Protein AF-A0A962MHE4-F1 (afdb_monomer_lite)

pLDDT: mean 89.12, std 9.37, range [44.19, 98.31]

Sequence (415 aa):
MPFDMLLLQPLKPSQIMTFLERMYALKNDGEDAGLQAAERFWQLAGGHAIRAVWDVWRQAGANLDLFWSAETVPEENPAVHALTSWEQDRLWRQVRFNPRNLLRVAMNPYLLFIITALPQIPRNRAQLFQGFLNTLYRREKQAREKRHDANIPVRKDWESTLVALATAMQHAAGSDDGAQTALPRSQCPASLTQALLDFSIGASVLQFKDNAIRFSHQLLQEYLASRVLLDASRDAAQSAHAFWPEDHWWTRSGWEVVAEIAAESCGDDRAAQTRLIAWLAQANPEVACAVWRHLGRFDLPQLVLAGIAEQWLLRMTDAVREPVANARAAIGNALGYFGLDTRKGIGLRADGLPDIDWVKIPSGAFIYQADSHPALPTFYVARYPVTNVQFQAFIDAGGYQNAAWWRDLAERIQE

Radius of gyration: 26.87 Å; chains: 1; bounding box: 73×54×76 Å

Secondary structure (DSSP, 8-state):
--------PPPPHHHHHHHHHHHHHHHTTTTTHHHHHHHHHHHHHT-HHHHHHHHHHHHTT--HHHHHH-SSS-TTSHHHHHH--HHHHHHHHHHHS-TT-HHHHHTSHHHHHHHHHSSS--SSHHHHHHHHHHHHHHHHHHHHHHTT-S----HHHHHHHHHHHHHHHHHH--SSSS----EEGGGS-TT--HHHHHHHHHTTSEEEETTEEEESSHHHHHHHHHHHHHHHTT-TT--GGGTS-TTTTTS--SHHHHHHHHHHHTTT-HHHHHHHHHHHHTT-HHHHHHHHHHTT-PPPPHHHHHHHHHHHHHHHH-TTTS--HHHHHHHHHHHHHHT----TTSSB-TTSSB---EEEE--EEEEETTEEEEEEPPEEEESSPPPHHHHHHHHHTTTTT-GGGGTT-S-----

Structure (mmCIF, N/CA/C/O backbone):
data_AF-A0A962MHE4-F1
#
_entry.id   AF-A0A962MHE4-F1
#
loop_
_atom_site.group_PDB
_atom_site.id
_atom_site.type_symbol
_atom_site.label_atom_id
_atom_site.label_alt_id
_atom_site.label_comp_id
_atom_site.label_asym_id
_atom_site.label_entity_id
_atom_site.label_seq_id
_atom_site.pdbx_PDB_ins_code
_atom_site.Cartn_x
_atom_site.Cartn_y
_atom_site.Cartn_z
_atom_site.occupancy
_atom_site.B_iso_or_equiv
_atom_site.auth_seq_id
_atom_site.auth_comp_id
_atom_site.auth_asym_id
_atom_site.auth_atom_id
_atom_site.pdbx_PDB_model_num
ATOM 1 N N . MET A 1 1 ? 4.751 -32.091 23.161 1.00 44.19 1 MET A N 1
ATOM 2 C CA . MET A 1 1 ? 4.743 -31.200 21.981 1.00 44.19 1 MET A CA 1
ATOM 3 C C . MET A 1 1 ? 4.572 -29.778 22.487 1.00 44.19 1 MET A C 1
ATOM 5 O O . MET A 1 1 ? 3.689 -29.605 23.321 1.00 44.19 1 MET A O 1
ATOM 9 N N . PRO A 1 2 ? 5.415 -28.808 22.094 1.00 51.97 2 PRO A N 1
ATOM 10 C CA . PRO A 1 2 ? 5.293 -27.442 22.586 1.00 51.97 2 PRO A CA 1
ATOM 11 C C . PRO A 1 2 ? 4.116 -26.776 21.863 1.00 51.97 2 PRO A C 1
ATOM 13 O O . PRO A 1 2 ? 4.135 -26.619 20.646 1.00 51.97 2 PRO A O 1
ATOM 16 N N . PHE A 1 3 ? 3.068 -26.438 22.610 1.00 47.50 3 PHE A N 1
ATOM 17 C CA . PHE A 1 3 ? 1.905 -25.675 22.140 1.00 47.50 3 PHE A CA 1
ATOM 18 C C . PHE A 1 3 ? 2.100 -24.173 22.424 1.00 47.50 3 PHE A C 1
ATOM 20 O O . PHE A 1 3 ? 1.160 -23.472 22.783 1.00 47.50 3 PHE A O 1
ATOM 27 N N . ASP A 1 4 ? 3.326 -23.666 22.278 1.00 58.22 4 ASP A N 1
ATOM 28 C CA . ASP A 1 4 ? 3.663 -22.298 22.699 1.00 58.22 4 ASP A CA 1
ATOM 29 C C . ASP A 1 4 ? 3.323 -21.239 21.632 1.00 58.22 4 ASP A C 1
ATOM 31 O O . ASP A 1 4 ? 3.447 -20.041 21.878 1.00 58.22 4 ASP A O 1
ATOM 35 N N . MET A 1 5 ? 2.846 -21.659 20.452 1.00 49.22 5 MET A N 1
ATOM 36 C CA . MET A 1 5 ? 2.357 -20.764 19.401 1.00 49.22 5 MET A CA 1
ATOM 37 C C . MET A 1 5 ? 0.948 -21.141 18.941 1.00 49.22 5 MET A C 1
ATOM 39 O O . MET A 1 5 ? 0.728 -22.149 18.272 1.00 49.22 5 MET A O 1
ATOM 43 N N . LEU A 1 6 ? -0.009 -20.267 19.250 1.00 54.12 6 LEU A N 1
ATOM 44 C CA . LEU A 1 6 ? -1.315 -20.218 18.599 1.00 54.12 6 LEU A CA 1
ATOM 45 C C . LEU A 1 6 ? -1.168 -19.460 17.273 1.00 54.12 6 LEU A C 1
ATOM 47 O O . LEU A 1 6 ? -1.154 -18.230 17.246 1.00 54.12 6 LEU A O 1
ATOM 51 N N . LEU A 1 7 ? -1.063 -20.193 16.163 1.00 57.09 7 LEU A N 1
ATOM 52 C CA . LEU A 1 7 ? -1.209 -19.622 14.823 1.00 57.09 7 LEU A CA 1
ATOM 53 C C . LEU A 1 7 ? -2.693 -19.331 14.579 1.00 57.09 7 LEU A C 1
ATOM 55 O O . LEU A 1 7 ? -3.478 -20.231 14.277 1.00 57.09 7 LEU A O 1
ATOM 59 N N . LEU A 1 8 ? -3.087 -18.067 14.735 1.00 63.94 8 LEU A N 1
ATOM 60 C CA . LEU A 1 8 ? -4.419 -17.608 14.350 1.00 63.94 8 LEU A CA 1
ATOM 61 C C . LEU A 1 8 ? -4.547 -17.701 12.827 1.00 63.94 8 LEU A C 1
ATOM 63 O O . LEU A 1 8 ? -3.964 -16.901 12.096 1.00 63.94 8 LEU A O 1
ATOM 67 N N . GLN A 1 9 ? -5.304 -18.686 12.345 1.00 80.50 9 GLN A N 1
ATOM 68 C CA . GLN A 1 9 ? -5.633 -18.770 10.928 1.00 80.50 9 GLN A CA 1
ATOM 69 C C . GLN A 1 9 ? -6.562 -17.609 10.542 1.00 80.50 9 GLN A C 1
ATOM 71 O O . GLN A 1 9 ? -7.505 -17.316 11.287 1.00 80.50 9 GLN A O 1
ATOM 76 N N . PRO A 1 10 ? -6.329 -16.952 9.391 1.00 87.12 10 PRO A N 1
ATOM 77 C CA . PRO A 1 10 ? -7.262 -15.966 8.865 1.00 87.12 10 PRO A CA 1
ATOM 78 C C . PRO A 1 10 ? -8.655 -16.580 8.690 1.00 87.12 10 PRO A C 1
ATOM 80 O O . PRO A 1 10 ? -8.783 -17.727 8.254 1.00 87.12 10 PRO A O 1
ATOM 83 N N . LEU A 1 11 ? -9.700 -15.813 8.998 1.00 91.31 11 LEU A N 1
ATOM 84 C CA . LEU A 1 11 ? -11.075 -16.229 8.752 1.00 91.31 11 LEU A CA 1
ATOM 85 C C . LEU A 1 11 ? -11.291 -16.432 7.257 1.00 91.31 11 LEU A C 1
ATOM 87 O O . LEU A 1 11 ? -10.994 -15.555 6.443 1.00 91.31 11 LEU A O 1
ATOM 91 N N . LYS A 1 12 ? -11.873 -17.574 6.907 1.00 93.00 12 LYS A N 1
ATOM 92 C CA . LYS A 1 12 ? -12.391 -17.817 5.565 1.00 93.00 12 LYS A CA 1
ATOM 93 C C . LYS A 1 12 ? -13.597 -16.910 5.297 1.00 93.00 12 LYS A C 1
ATOM 95 O O . LYS A 1 12 ? -14.344 -16.605 6.230 1.00 93.00 12 LYS A O 1
ATOM 100 N N . PRO A 1 13 ? -13.862 -16.526 4.041 1.00 92.12 13 PRO A N 1
ATOM 101 C CA . PRO A 1 13 ? -15.043 -15.737 3.690 1.00 92.12 13 PRO A CA 1
ATOM 102 C C . PRO A 1 13 ? -16.365 -16.345 4.180 1.00 92.12 13 PRO A C 1
ATOM 104 O O . PRO A 1 13 ? -17.220 -15.613 4.680 1.00 92.12 13 PRO A O 1
ATOM 107 N N . SER A 1 14 ? -16.510 -17.674 4.147 1.00 92.88 14 SER A N 1
ATOM 108 C CA . SER A 1 14 ? -17.661 -18.378 4.741 1.00 92.88 14 SER A CA 1
ATOM 109 C C . SER A 1 14 ? -17.816 -18.133 6.251 1.00 92.88 14 SER A C 1
ATOM 111 O O . SER A 1 14 ? -18.925 -17.921 6.753 1.00 92.88 14 SER A O 1
ATOM 113 N N . GLN A 1 15 ? -16.703 -18.096 6.987 1.00 94.69 15 GLN A N 1
ATOM 114 C CA . GLN A 1 15 ? -16.683 -17.809 8.423 1.00 94.69 15 GLN A CA 1
ATOM 115 C C . GLN A 1 15 ? -17.006 -16.340 8.713 1.00 94.69 15 GLN A C 1
ATOM 117 O O . GLN A 1 15 ? -17.716 -16.061 9.678 1.00 94.69 15 GLN A O 1
ATOM 122 N N . ILE A 1 16 ? -16.543 -15.411 7.867 1.00 94.06 16 ILE A N 1
ATOM 123 C CA . ILE A 1 16 ? -16.893 -13.984 7.960 1.00 94.06 16 ILE A CA 1
ATOM 124 C C . ILE A 1 16 ? -18.408 -13.805 7.800 1.00 94.06 16 ILE A C 1
ATOM 126 O O . ILE A 1 16 ? -19.026 -13.133 8.625 1.00 94.06 16 ILE A O 1
ATOM 130 N N . MET A 1 17 ? -19.016 -14.441 6.792 1.00 92.06 17 MET A N 1
ATOM 131 C CA . MET A 1 17 ? -20.469 -14.401 6.584 1.00 92.06 17 MET A CA 1
ATOM 132 C C . MET A 1 17 ? -21.224 -14.929 7.813 1.00 92.06 17 MET A C 1
ATOM 134 O O . MET A 1 17 ? -22.068 -14.230 8.369 1.00 92.06 17 MET A O 1
ATOM 138 N N . THR A 1 18 ? -20.841 -16.113 8.303 1.00 92.88 18 THR A N 1
ATOM 139 C CA . THR A 1 18 ? -21.459 -16.740 9.487 1.00 92.88 18 THR A CA 1
ATOM 140 C C . THR A 1 18 ? -21.343 -15.851 10.732 1.00 92.88 18 THR A C 1
ATOM 142 O O . THR A 1 18 ? -22.270 -15.753 11.539 1.00 92.88 18 THR A O 1
ATOM 145 N N . PHE A 1 19 ? -20.194 -15.195 10.918 1.00 93.25 19 PHE A N 1
ATOM 146 C CA . PHE A 1 19 ? -19.985 -14.262 12.023 1.00 93.25 19 PHE A CA 1
ATOM 147 C C . PHE A 1 19 ? -20.925 -13.055 11.928 1.00 93.25 19 PHE A C 1
ATOM 149 O O . PHE A 1 19 ? -21.546 -12.687 12.927 1.00 93.25 19 PHE A O 1
ATOM 156 N N . LEU A 1 20 ? -21.055 -12.458 10.739 1.00 91.62 20 LEU A N 1
ATOM 157 C CA . LEU A 1 20 ? -21.955 -11.329 10.510 1.00 91.62 20 LEU A CA 1
ATOM 158 C C . LEU A 1 20 ? -23.411 -11.720 10.786 1.00 91.62 20 LEU A C 1
ATOM 160 O O . LEU A 1 20 ? -24.088 -11.002 11.516 1.00 91.62 20 LEU A O 1
ATOM 164 N N . GLU A 1 21 ? -23.870 -12.870 10.292 1.00 90.81 21 GLU A N 1
ATOM 165 C CA . GLU A 1 21 ? -25.231 -13.375 10.535 1.00 90.81 21 GLU A CA 1
ATOM 166 C C . GLU A 1 21 ? -25.541 -13.484 12.030 1.00 90.81 21 GLU A C 1
ATOM 168 O O . GLU A 1 21 ? -26.545 -12.947 12.502 1.00 90.81 21 GLU A O 1
ATOM 173 N N . ARG A 1 22 ? -24.638 -14.101 12.804 1.00 90.25 22 ARG A N 1
ATOM 174 C CA . ARG A 1 22 ? -24.791 -14.225 14.263 1.00 90.25 22 ARG A CA 1
ATOM 175 C C . ARG A 1 22 ? -24.808 -12.866 14.960 1.00 90.25 22 ARG A C 1
ATOM 177 O O . ARG A 1 22 ? -25.615 -12.646 15.858 1.00 90.25 22 ARG A O 1
ATOM 184 N N . MET A 1 23 ? -23.936 -11.949 14.549 1.00 87.69 23 MET A N 1
ATOM 185 C CA . MET A 1 23 ? -23.856 -10.608 15.131 1.00 87.69 23 MET A CA 1
ATOM 186 C C . MET A 1 23 ? -25.114 -9.776 14.875 1.00 87.69 23 MET A C 1
ATOM 188 O O . MET A 1 23 ? -25.578 -9.084 15.779 1.00 87.69 23 MET A O 1
ATOM 192 N N . TYR A 1 24 ? -25.665 -9.824 13.661 1.00 87.06 24 TYR A N 1
ATOM 193 C CA . TYR A 1 24 ? -26.893 -9.101 13.325 1.00 87.06 24 TYR A CA 1
ATOM 194 C C . TYR A 1 24 ? -28.126 -9.725 13.981 1.00 87.06 24 TYR A C 1
ATOM 196 O O . TYR A 1 24 ? -28.992 -8.986 14.447 1.00 87.06 24 TYR A O 1
ATOM 204 N N . ALA A 1 25 ? -28.167 -11.054 14.115 1.00 87.50 25 ALA A N 1
ATOM 205 C CA . ALA A 1 25 ? -29.232 -11.736 14.848 1.00 87.50 25 ALA A CA 1
ATOM 206 C C . ALA A 1 25 ? -29.293 -11.289 16.319 1.00 87.50 25 ALA A C 1
ATOM 208 O O . ALA A 1 25 ? -30.377 -11.053 16.839 1.00 87.50 25 ALA A O 1
ATOM 209 N N . LEU A 1 26 ? -28.134 -11.097 16.963 1.00 86.06 26 LEU A N 1
ATOM 210 C CA . LEU A 1 26 ? -28.047 -10.598 18.342 1.00 86.06 26 LEU A CA 1
ATOM 211 C C . LEU A 1 26 ? -28.418 -9.115 18.495 1.00 86.06 26 LEU A C 1
ATOM 213 O O . LEU A 1 26 ? -28.778 -8.699 19.591 1.00 86.06 26 LEU A O 1
ATOM 217 N N . LYS A 1 27 ? -28.272 -8.298 17.444 1.00 80.25 27 LYS A N 1
ATOM 218 C CA . LYS A 1 27 ? -28.524 -6.847 17.505 1.00 80.25 27 LYS A CA 1
ATOM 219 C C . LYS A 1 27 ? -29.971 -6.454 17.204 1.00 80.25 27 LYS A C 1
ATOM 221 O O . LYS A 1 27 ? -30.405 -5.425 17.709 1.00 80.25 27 LYS A O 1
ATOM 226 N N . ASN A 1 28 ? -30.673 -7.226 16.375 1.00 73.81 28 ASN A N 1
ATOM 227 C CA . ASN A 1 28 ? -31.958 -6.828 15.786 1.00 73.81 28 ASN A CA 1
ATOM 228 C C . ASN A 1 28 ? -33.132 -7.746 16.178 1.00 73.81 28 ASN A C 1
ATOM 230 O O . ASN A 1 28 ? -34.119 -7.789 15.452 1.00 73.81 28 ASN A O 1
ATOM 234 N N . ASP A 1 29 ? -33.012 -8.546 17.243 1.00 64.69 29 ASP A N 1
ATOM 235 C CA . ASP A 1 29 ? -34.030 -9.534 17.653 1.00 64.69 29 ASP A CA 1
ATOM 236 C C . ASP A 1 29 ? -34.493 -10.486 16.517 1.00 64.69 29 ASP A C 1
ATOM 238 O O . ASP A 1 29 ? -35.579 -11.057 16.554 1.00 64.69 29 ASP A O 1
ATOM 242 N N . GLY A 1 30 ? -33.638 -10.705 15.509 1.00 63.09 30 GLY A N 1
ATOM 243 C CA . GLY A 1 30 ? -33.818 -11.696 14.441 1.00 63.09 30 GLY A CA 1
ATOM 244 C C . GLY A 1 30 ? -34.498 -11.223 13.147 1.00 63.09 30 GLY A C 1
ATOM 245 O O . GLY A 1 30 ? -34.285 -11.871 12.119 1.00 63.09 30 GLY A O 1
ATOM 246 N N . GLU A 1 31 ? -35.239 -10.110 13.130 1.00 68.38 31 GLU A N 1
ATOM 247 C CA . GLU A 1 31 ? -35.853 -9.599 11.888 1.00 68.38 31 GLU A CA 1
ATOM 248 C C . GLU A 1 31 ? -34.780 -9.027 10.936 1.00 68.38 31 GLU A C 1
ATOM 250 O O . GLU A 1 31 ? -33.888 -8.276 11.334 1.00 68.38 31 GLU A O 1
ATOM 255 N N . ASP A 1 32 ? -34.811 -9.447 9.665 1.00 78.44 32 ASP A N 1
ATOM 256 C CA . ASP A 1 32 ? -33.886 -9.055 8.583 1.00 78.44 32 ASP A CA 1
ATOM 257 C C . ASP A 1 32 ? -32.378 -9.276 8.828 1.00 78.44 32 ASP A C 1
ATOM 259 O O . ASP A 1 32 ? -31.540 -8.858 8.019 1.00 78.44 32 ASP A O 1
ATOM 263 N N . ALA A 1 33 ? -31.996 -9.987 9.894 1.00 81.75 33 ALA A N 1
ATOM 264 C CA . ALA A 1 33 ? -30.597 -10.190 10.277 1.00 81.75 33 ALA A CA 1
ATOM 265 C C . ALA A 1 33 ? -29.748 -10.835 9.165 1.00 81.75 33 ALA A C 1
ATOM 267 O O . ALA A 1 33 ? -28.630 -10.390 8.900 1.00 81.75 33 ALA A O 1
ATOM 268 N N . GLY A 1 34 ? -30.290 -11.845 8.476 1.00 83.94 34 GLY A N 1
ATOM 269 C CA . GLY A 1 34 ? -29.604 -12.521 7.369 1.00 83.94 34 GLY A CA 1
ATOM 270 C C . GLY A 1 34 ? -29.403 -11.619 6.147 1.00 83.94 34 GLY A C 1
ATOM 271 O O . GLY A 1 34 ? -28.323 -11.605 5.557 1.00 83.94 34 GLY A O 1
ATOM 272 N N . LEU A 1 35 ? -30.406 -10.803 5.800 1.00 86.19 35 LEU A N 1
ATOM 273 C CA . LEU A 1 35 ? -30.314 -9.839 4.698 1.00 86.19 35 LEU A CA 1
ATOM 274 C C . LEU A 1 35 ? -29.266 -8.764 4.993 1.00 86.19 35 LEU A C 1
ATOM 276 O O . LEU A 1 35 ? -28.423 -8.484 4.142 1.00 86.19 35 LEU A O 1
ATOM 280 N N . GLN A 1 36 ? -29.269 -8.207 6.207 1.00 86.44 36 GLN A N 1
ATOM 281 C CA . GLN A 1 36 ? -28.292 -7.197 6.619 1.00 86.44 36 GLN A CA 1
ATOM 282 C C . GLN A 1 36 ? -26.871 -7.759 6.708 1.00 86.44 36 GLN A C 1
ATOM 284 O O . GLN A 1 36 ? -25.923 -7.077 6.317 1.00 86.44 36 GLN A O 1
ATOM 289 N N . ALA A 1 37 ? -26.707 -8.996 7.182 1.00 89.06 37 ALA A N 1
ATOM 290 C CA . ALA A 1 37 ? -25.413 -9.667 7.219 1.00 89.06 37 ALA A CA 1
ATOM 291 C C . ALA A 1 37 ? -24.861 -9.922 5.811 1.00 89.06 37 ALA A C 1
ATOM 293 O O . ALA A 1 37 ? -23.704 -9.587 5.545 1.00 89.06 37 ALA A O 1
ATOM 294 N N . ALA A 1 38 ? -25.694 -10.434 4.899 1.00 90.12 38 ALA A N 1
ATOM 295 C CA . ALA A 1 38 ? -25.318 -10.631 3.503 1.00 90.12 38 ALA A CA 1
ATOM 296 C C . ALA A 1 38 ? -24.952 -9.300 2.836 1.00 90.12 38 ALA A C 1
ATOM 298 O O . ALA A 1 38 ? -23.918 -9.197 2.177 1.00 90.12 38 ALA A O 1
ATOM 299 N N . GLU A 1 39 ? -25.759 -8.263 3.046 1.00 89.75 39 GLU A N 1
ATOM 300 C CA . GLU A 1 39 ? -25.493 -6.927 2.521 1.00 89.75 39 GLU A CA 1
ATOM 301 C C . GLU A 1 39 ? -24.170 -6.366 3.059 1.00 89.75 39 GLU A C 1
ATOM 303 O O . GLU A 1 39 ? -23.320 -5.905 2.294 1.00 89.75 39 GLU A O 1
ATOM 308 N N . ARG A 1 40 ? -23.932 -6.501 4.368 1.00 88.25 40 ARG A N 1
ATOM 309 C CA . ARG A 1 40 ? -22.681 -6.093 5.014 1.00 88.25 40 ARG A CA 1
ATOM 310 C C . ARG A 1 40 ? -21.478 -6.844 4.445 1.00 88.25 40 ARG A C 1
ATOM 312 O O . ARG A 1 40 ? -20.460 -6.213 4.171 1.00 88.25 40 ARG A O 1
ATOM 319 N N . PHE A 1 41 ? -21.587 -8.156 4.243 1.00 92.75 41 PHE A N 1
ATOM 320 C CA . PHE A 1 41 ? -20.527 -8.965 3.644 1.00 92.75 41 PHE A CA 1
ATOM 321 C C . PHE A 1 41 ? -20.191 -8.483 2.232 1.00 92.75 41 PHE A C 1
ATOM 323 O O . PHE A 1 41 ? -19.027 -8.229 1.930 1.00 92.75 41 PHE A O 1
ATOM 330 N N . TRP A 1 42 ? -21.198 -8.310 1.373 1.00 92.56 42 TRP A N 1
ATOM 331 C CA . TRP A 1 42 ? -20.962 -7.929 -0.018 1.00 92.56 42 TRP A CA 1
ATOM 332 C C . TRP A 1 42 ? -20.416 -6.518 -0.145 1.00 92.56 42 TRP A C 1
ATOM 334 O O . TRP A 1 42 ? -19.529 -6.288 -0.960 1.00 92.56 42 TRP A O 1
ATOM 344 N N . GLN A 1 43 ? -20.839 -5.594 0.713 1.00 88.81 43 GLN A N 1
ATOM 345 C CA . GLN A 1 43 ? -20.237 -4.266 0.771 1.00 88.81 43 GLN A CA 1
ATOM 346 C C . GLN A 1 43 ? -18.746 -4.309 1.163 1.00 88.81 43 GLN A C 1
ATOM 348 O O . GLN A 1 43 ? -17.964 -3.530 0.622 1.00 88.81 43 GLN A O 1
ATOM 353 N N . LEU A 1 44 ? -18.322 -5.237 2.034 1.00 89.31 44 LEU A N 1
ATOM 354 C CA . LEU A 1 44 ? -16.896 -5.462 2.323 1.00 89.31 44 LEU A CA 1
ATOM 355 C C . LEU A 1 44 ? -16.161 -6.121 1.155 1.00 89.31 44 LEU A C 1
ATOM 357 O O . LEU A 1 44 ? -14.999 -5.808 0.919 1.00 89.31 44 LEU A O 1
ATOM 361 N N . ALA A 1 45 ? -16.841 -7.022 0.447 1.00 89.62 45 ALA A N 1
ATOM 362 C CA . ALA A 1 45 ? -16.272 -7.869 -0.590 1.00 89.62 45 ALA A CA 1
ATOM 363 C C . ALA A 1 45 ? -16.120 -7.201 -1.963 1.00 89.62 45 ALA A C 1
ATOM 365 O O . ALA A 1 45 ? -15.451 -7.773 -2.817 1.00 89.62 45 ALA A O 1
ATOM 366 N N . GLY A 1 46 ? -16.703 -6.019 -2.193 1.00 87.06 46 GLY A N 1
ATOM 367 C CA . GLY A 1 46 ? -16.617 -5.296 -3.474 1.00 87.06 46 GLY A CA 1
ATOM 368 C C . GLY A 1 46 ? -17.962 -4.859 -4.073 1.00 87.06 46 GLY A C 1
ATOM 369 O O . GLY A 1 46 ? -17.998 -4.340 -5.185 1.00 87.06 46 GLY A O 1
ATOM 370 N N . GLY A 1 47 ? -19.066 -5.048 -3.350 1.00 90.56 47 GLY A N 1
ATOM 371 C CA . GLY A 1 47 ? -20.403 -4.545 -3.672 1.00 90.56 47 GLY A CA 1
ATOM 372 C C . GLY A 1 47 ? -21.304 -5.522 -4.436 1.00 90.56 47 GLY A C 1
ATOM 373 O O . GLY A 1 47 ? -21.052 -6.723 -4.528 1.00 90.56 47 GLY A O 1
ATOM 374 N N . HIS A 1 48 ? -22.397 -4.998 -4.997 1.00 92.06 48 HIS A N 1
ATOM 375 C CA . HIS A 1 48 ? -23.408 -5.811 -5.685 1.00 92.06 48 HIS A CA 1
ATOM 376 C C . HIS A 1 48 ? -22.915 -6.430 -6.998 1.00 92.06 48 HIS A C 1
ATOM 378 O O . HIS A 1 48 ? -23.356 -7.517 -7.356 1.00 92.06 48 HIS A O 1
ATOM 384 N N . ALA A 1 49 ? -21.990 -5.773 -7.704 1.00 92.69 49 ALA A N 1
ATOM 385 C CA . ALA A 1 49 ? -21.478 -6.286 -8.972 1.00 92.69 49 ALA A CA 1
ATOM 386 C C . ALA A 1 49 ? -20.737 -7.620 -8.774 1.00 92.69 49 ALA A C 1
ATOM 388 O O . ALA A 1 49 ? -21.008 -8.583 -9.484 1.00 92.69 49 ALA A O 1
ATOM 389 N N . ILE A 1 50 ? -19.878 -7.719 -7.751 1.00 94.56 50 ILE A N 1
ATOM 390 C CA . ILE A 1 50 ? -19.189 -8.979 -7.440 1.00 94.56 50 ILE A CA 1
ATOM 391 C C . ILE A 1 50 ? -20.142 -10.032 -6.856 1.00 94.56 50 ILE A C 1
ATOM 393 O O . ILE A 1 50 ? -19.972 -11.218 -7.128 1.00 94.56 50 ILE A O 1
ATOM 397 N N . ARG A 1 51 ? -21.188 -9.616 -6.125 1.00 95.44 51 ARG A N 1
ATOM 398 C CA . ARG A 1 51 ? -22.260 -10.518 -5.671 1.00 95.44 51 ARG A CA 1
ATOM 399 C C . ARG A 1 51 ? -22.953 -11.205 -6.849 1.00 95.44 51 ARG A C 1
ATOM 401 O O . ARG A 1 51 ? -23.197 -12.403 -6.774 1.00 95.44 51 ARG A O 1
ATOM 408 N N . ALA A 1 52 ? -23.217 -10.476 -7.934 1.00 94.69 52 ALA A N 1
ATOM 409 C CA . ALA A 1 52 ? -23.812 -11.049 -9.138 1.00 94.69 52 ALA A CA 1
ATOM 410 C C . ALA A 1 52 ? -22.892 -12.092 -9.799 1.00 94.69 52 ALA A C 1
ATOM 412 O O . ALA A 1 52 ? -23.371 -13.139 -10.224 1.00 94.69 52 ALA A O 1
ATOM 413 N N . VAL A 1 53 ? -21.572 -11.856 -9.825 1.00 95.12 53 VAL A N 1
ATOM 414 C CA . VAL A 1 53 ? -20.600 -12.860 -10.306 1.00 95.12 53 VAL A CA 1
ATOM 415 C C . VAL A 1 53 ? -20.598 -14.098 -9.405 1.00 95.12 53 VAL A C 1
ATOM 417 O O . VAL A 1 53 ? -20.600 -15.227 -9.892 1.00 95.12 53 VAL A O 1
ATOM 420 N N . TRP A 1 54 ? -20.660 -13.903 -8.086 1.00 95.38 54 TRP A N 1
ATOM 421 C CA . TRP A 1 54 ? -20.803 -15.010 -7.143 1.00 95.38 54 TRP A CA 1
ATOM 422 C C . TRP A 1 54 ? -22.095 -15.804 -7.359 1.00 95.38 54 TRP A C 1
ATOM 424 O O . TRP A 1 54 ? -22.063 -17.029 -7.290 1.00 95.38 54 TRP A O 1
ATOM 434 N N . ASP A 1 55 ? -23.221 -15.149 -7.647 1.00 94.88 55 ASP A N 1
ATOM 435 C CA . ASP A 1 55 ? -24.485 -15.845 -7.899 1.00 94.88 55 ASP A CA 1
ATOM 436 C C . ASP A 1 55 ? -24.382 -16.799 -9.107 1.00 94.88 55 ASP A C 1
ATOM 438 O O . ASP A 1 55 ? -24.933 -17.900 -9.039 1.00 94.88 55 ASP A O 1
ATOM 442 N N . VAL A 1 56 ? -23.612 -16.440 -10.146 1.00 94.00 56 VAL A N 1
ATOM 443 C CA . VAL A 1 56 ? -23.289 -17.326 -11.285 1.00 94.00 56 VAL A CA 1
ATOM 444 C C . VAL A 1 56 ? -22.483 -18.542 -10.823 1.00 94.00 56 VAL A C 1
ATOM 446 O O . VAL A 1 56 ? -22.876 -19.681 -11.075 1.00 94.00 56 VAL A O 1
ATOM 449 N N . TRP A 1 57 ? -21.391 -18.324 -10.083 1.00 94.50 57 TRP A N 1
ATOM 450 C CA . TRP A 1 57 ? -20.542 -19.411 -9.577 1.00 94.50 57 TRP A CA 1
ATOM 451 C C . TRP A 1 57 ? -21.308 -20.340 -8.628 1.00 94.50 57 TRP A C 1
ATOM 453 O O . TRP A 1 57 ? -21.183 -21.561 -8.715 1.00 94.50 57 TRP A O 1
ATOM 463 N N . ARG A 1 58 ? -22.153 -19.780 -7.756 1.00 94.50 58 ARG A N 1
ATOM 464 C CA . ARG A 1 58 ? -23.008 -20.541 -6.838 1.00 94.50 58 ARG A CA 1
ATOM 465 C C . ARG A 1 58 ? -24.013 -21.406 -7.596 1.00 94.50 58 ARG A C 1
ATOM 467 O O . ARG A 1 58 ? -24.207 -22.560 -7.226 1.00 94.50 58 ARG A O 1
ATOM 474 N N . GLN A 1 59 ? -24.655 -20.872 -8.640 1.00 93.56 59 GLN A N 1
ATOM 475 C CA . GLN A 1 59 ? -25.576 -21.643 -9.490 1.00 93.56 59 GLN A CA 1
ATOM 476 C C . GLN A 1 59 ? -24.857 -22.772 -10.241 1.00 93.56 59 GLN A C 1
ATOM 478 O O . GLN A 1 59 ? -25.437 -23.835 -10.440 1.00 93.56 59 GLN A O 1
ATOM 483 N N . ALA A 1 60 ? -23.581 -22.573 -10.574 1.00 91.62 60 ALA A N 1
ATOM 484 C CA . ALA A 1 60 ? -22.697 -23.590 -11.138 1.00 91.62 60 ALA A CA 1
ATOM 485 C C . ALA A 1 60 ? -22.135 -24.590 -10.098 1.00 91.62 60 ALA A C 1
ATOM 487 O O . ALA A 1 60 ? -21.303 -25.431 -10.432 1.00 91.62 60 ALA A O 1
ATOM 488 N N . GLY A 1 61 ? -22.568 -24.514 -8.833 1.00 90.44 61 GLY A N 1
ATOM 489 C CA . GLY A 1 61 ? -22.178 -25.444 -7.769 1.00 90.44 61 GLY A CA 1
ATOM 490 C C . GLY A 1 61 ? -20.873 -25.098 -7.043 1.00 90.44 61 GLY A C 1
ATOM 491 O O . GLY A 1 61 ? -20.403 -25.895 -6.230 1.00 90.44 61 GLY A O 1
ATOM 492 N N . ALA A 1 62 ? -20.279 -23.927 -7.293 1.00 91.94 62 ALA A N 1
ATOM 493 C CA . ALA A 1 62 ? -19.129 -23.466 -6.520 1.00 91.94 62 ALA A CA 1
ATOM 494 C C . ALA A 1 62 ? -19.530 -23.096 -5.084 1.00 91.94 62 ALA A C 1
ATOM 496 O O . ALA A 1 62 ? -20.636 -22.622 -4.816 1.00 91.94 62 ALA A O 1
ATOM 497 N N . ASN A 1 63 ? -18.587 -23.251 -4.154 1.00 91.94 63 ASN A N 1
ATOM 498 C CA . ASN A 1 63 ? -18.723 -22.737 -2.794 1.00 91.94 63 ASN A CA 1
ATOM 499 C C . ASN A 1 63 ? -18.004 -21.385 -2.635 1.00 91.94 63 ASN A C 1
ATOM 501 O O . ASN A 1 63 ? -17.150 -21.013 -3.442 1.00 91.94 63 ASN A O 1
ATOM 505 N N . LEU A 1 64 ? -18.368 -20.646 -1.583 1.00 91.38 64 LEU A N 1
ATOM 506 C CA . LEU A 1 64 ? -17.883 -19.281 -1.368 1.00 91.38 64 LEU A CA 1
ATOM 507 C C . LEU A 1 64 ? -16.370 -19.243 -1.138 1.00 91.38 64 LEU A C 1
ATOM 509 O O . LEU A 1 64 ? -15.710 -18.303 -1.564 1.00 91.38 64 LEU A O 1
ATOM 513 N N . ASP A 1 65 ? -15.810 -20.263 -0.491 1.00 90.25 65 ASP A N 1
ATOM 514 C CA . ASP A 1 65 ? -14.376 -20.303 -0.220 1.00 90.25 65 ASP A CA 1
ATOM 515 C C . ASP A 1 65 ? -13.580 -20.514 -1.514 1.00 90.25 65 ASP A C 1
ATOM 517 O O . ASP A 1 65 ? -12.597 -19.809 -1.710 1.00 90.25 65 ASP A O 1
ATOM 521 N N . LEU A 1 66 ? -14.051 -21.361 -2.441 1.00 90.31 66 LEU A N 1
ATOM 522 C CA . LEU A 1 66 ? -13.464 -21.527 -3.777 1.00 90.31 66 LEU A CA 1
ATOM 523 C C . LEU A 1 66 ? -13.469 -20.209 -4.561 1.00 90.31 66 LEU A C 1
ATOM 525 O O . LEU A 1 66 ? -12.446 -19.829 -5.125 1.00 90.31 66 LEU A O 1
ATOM 529 N N . PHE A 1 67 ? -14.589 -19.479 -4.539 1.00 92.88 67 PHE A N 1
ATOM 530 C CA . PHE A 1 67 ? -14.718 -18.174 -5.202 1.00 92.88 67 PHE A CA 1
ATOM 531 C C . PHE A 1 67 ? -13.650 -17.169 -4.751 1.00 92.88 67 PHE A C 1
ATOM 533 O O . PHE A 1 67 ? -13.213 -16.319 -5.523 1.00 92.88 67 PHE A O 1
ATOM 540 N N . TRP A 1 68 ? -13.206 -17.267 -3.498 1.00 91.25 68 TRP A N 1
ATOM 541 C CA . TRP A 1 68 ? -12.192 -16.389 -2.925 1.00 91.25 68 TRP A CA 1
ATOM 542 C C . TRP A 1 68 ? -10.825 -17.051 -2.742 1.00 91.25 68 TRP A C 1
ATOM 544 O O . TRP A 1 68 ? -9.894 -16.367 -2.332 1.00 91.25 68 TRP A O 1
ATOM 554 N N . SER A 1 69 ? -10.641 -18.334 -3.037 1.00 89.56 69 SER A N 1
ATOM 555 C CA . SER A 1 69 ? -9.331 -18.992 -2.966 1.00 89.56 69 SER A CA 1
ATOM 556 C C . SER A 1 69 ? -8.726 -19.242 -4.341 1.00 89.56 69 SER A C 1
ATOM 558 O O . SER A 1 69 ? -7.505 -19.280 -4.428 1.00 89.56 69 SER A O 1
ATOM 560 N N . ALA A 1 70 ? -9.548 -19.370 -5.386 1.00 88.25 70 ALA A N 1
ATOM 561 C CA . ALA A 1 70 ? -9.090 -19.667 -6.738 1.00 88.25 70 ALA A CA 1
ATOM 562 C C . ALA A 1 70 ? -8.151 -18.582 -7.302 1.00 88.25 70 ALA A C 1
ATOM 564 O O . ALA A 1 70 ? -8.327 -17.389 -7.032 1.00 88.25 70 ALA A O 1
ATOM 565 N N . GLU A 1 71 ? -7.152 -19.015 -8.077 1.00 87.19 71 GLU A N 1
ATOM 566 C CA . GLU A 1 71 ? -6.210 -18.135 -8.788 1.00 87.19 71 GLU A CA 1
ATOM 567 C C . GLU A 1 71 ? -6.742 -17.731 -10.169 1.00 87.19 71 GLU A C 1
ATOM 569 O O . GLU A 1 71 ? -6.568 -16.594 -10.608 1.00 87.19 71 GLU A O 1
ATOM 574 N N . THR A 1 72 ? -7.461 -18.648 -10.812 1.00 86.44 72 THR A N 1
ATOM 575 C CA . THR A 1 72 ? -8.161 -18.479 -12.087 1.00 86.44 72 THR A CA 1
ATOM 576 C C . THR A 1 72 ? -9.582 -19.031 -11.970 1.00 86.44 72 THR A C 1
ATOM 578 O O . THR A 1 72 ? -9.933 -19.669 -10.973 1.00 86.44 72 THR A O 1
ATOM 581 N N . VAL A 1 73 ? -10.426 -18.779 -12.973 1.00 84.75 73 VAL A N 1
ATOM 582 C CA . VAL A 1 73 ? -11.726 -19.455 -13.075 1.00 84.75 73 VAL A CA 1
ATOM 583 C C . VAL A 1 73 ? -11.465 -20.969 -13.175 1.00 84.75 73 VAL A C 1
ATOM 585 O O . VAL A 1 73 ? -10.769 -21.374 -14.102 1.00 84.75 73 VAL A O 1
ATOM 588 N N . PRO A 1 74 ? -11.962 -21.811 -12.247 1.00 82.25 74 PRO A N 1
ATOM 589 C CA . PRO A 1 74 ? -11.553 -23.213 -12.183 1.00 82.25 74 PRO A CA 1
ATOM 590 C C . PRO A 1 74 ? -11.991 -24.013 -13.416 1.00 82.25 74 PRO A C 1
ATOM 592 O O . PRO A 1 74 ? -13.183 -24.258 -13.599 1.00 82.25 74 PRO A O 1
ATOM 595 N N . GLU A 1 75 ? -11.034 -24.484 -14.214 1.00 77.81 75 GLU A N 1
ATOM 596 C CA . GLU A 1 75 ? -11.293 -25.384 -15.352 1.00 77.81 75 GLU A CA 1
ATOM 597 C C . GLU A 1 75 ? -11.813 -26.754 -14.899 1.00 77.81 75 GLU A C 1
ATOM 599 O O . GLU A 1 75 ? -12.685 -27.346 -15.535 1.00 77.81 75 GLU A O 1
ATOM 604 N N . GLU A 1 76 ? -11.345 -27.221 -13.736 1.00 77.25 76 GLU A N 1
ATOM 605 C CA . GLU A 1 76 ? -11.794 -28.457 -13.081 1.00 77.25 76 GLU A CA 1
ATOM 606 C C . GLU A 1 76 ? -13.280 -28.424 -12.688 1.00 77.25 76 GLU A C 1
ATOM 608 O O . GLU A 1 76 ? -13.864 -29.465 -12.379 1.00 77.25 76 GLU A O 1
ATOM 613 N N . ASN A 1 77 ? -13.907 -27.241 -12.710 1.00 80.38 77 ASN A N 1
ATOM 614 C CA . ASN A 1 77 ? -15.349 -27.081 -12.596 1.00 80.38 77 ASN A CA 1
ATOM 615 C C . ASN A 1 77 ? -15.925 -26.546 -13.924 1.00 80.38 77 ASN A C 1
ATOM 617 O O . ASN A 1 77 ? -16.121 -25.333 -14.075 1.00 80.38 77 ASN A O 1
ATOM 621 N N . PRO A 1 78 ? -16.256 -27.438 -14.882 1.00 76.81 78 PRO A N 1
ATOM 622 C CA . PRO A 1 78 ? -16.640 -27.046 -16.237 1.00 76.81 78 PRO A CA 1
ATOM 623 C C . PRO A 1 78 ? -17.857 -26.120 -16.283 1.00 76.81 78 PRO A C 1
ATOM 625 O O . PRO A 1 78 ? -17.960 -25.280 -17.172 1.00 76.81 78 PRO A O 1
ATOM 628 N N . ALA A 1 79 ? -18.774 -26.245 -15.317 1.00 85.06 79 ALA A N 1
ATOM 629 C CA . ALA A 1 79 ? -19.958 -25.397 -15.231 1.00 85.06 79 ALA A CA 1
ATOM 630 C C . ALA A 1 79 ? -19.598 -23.950 -14.858 1.00 85.06 79 ALA A C 1
ATOM 632 O O . ALA A 1 79 ? -20.150 -23.017 -15.435 1.00 85.06 79 ALA A O 1
ATOM 633 N N . VAL A 1 80 ? -18.655 -23.753 -13.929 1.00 85.31 80 VAL A N 1
ATOM 634 C CA . VAL A 1 80 ? -18.184 -22.414 -13.536 1.00 85.31 80 VAL A CA 1
ATOM 635 C C . VAL A 1 80 ? -17.441 -21.757 -14.695 1.00 85.31 80 VAL A C 1
ATOM 637 O O . VAL A 1 80 ? -17.730 -20.608 -15.030 1.00 85.31 80 VAL A O 1
ATOM 640 N N . HIS A 1 81 ? -16.532 -22.497 -15.335 1.00 83.31 81 HIS A N 1
ATOM 641 C CA . HIS A 1 81 ? -15.771 -22.007 -16.482 1.00 83.31 81 HIS A CA 1
ATOM 642 C C . HIS A 1 81 ? -16.681 -21.628 -17.662 1.00 83.31 81 HIS A C 1
ATOM 644 O O . HIS A 1 81 ? -16.545 -20.544 -18.219 1.00 83.31 81 HIS A O 1
ATOM 650 N N . ALA A 1 82 ? -17.661 -22.470 -18.006 1.00 84.38 82 ALA A N 1
ATOM 651 C CA . ALA A 1 82 ? -18.556 -22.218 -19.138 1.00 84.38 82 ALA A CA 1
ATOM 652 C C . ALA A 1 82 ? -19.541 -21.055 -18.917 1.00 84.38 82 ALA A C 1
ATOM 654 O O . ALA A 1 82 ? -19.940 -20.403 -19.880 1.00 84.38 82 ALA A O 1
A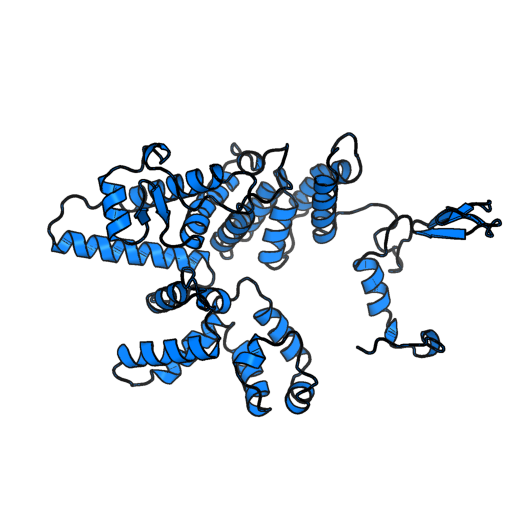TOM 655 N N . LEU A 1 83 ? -19.967 -20.809 -17.673 1.00 88.75 83 LEU A N 1
ATOM 656 C CA . LEU A 1 83 ? -20.975 -19.787 -17.356 1.00 88.75 83 LEU A CA 1
ATOM 657 C C . LEU A 1 83 ? -20.379 -18.415 -17.019 1.00 88.75 83 LEU A C 1
ATOM 659 O O . LEU A 1 83 ? -21.100 -17.417 -17.066 1.00 88.75 83 LEU A O 1
ATOM 663 N N . THR A 1 84 ? -19.090 -18.347 -16.679 1.00 89.56 84 THR A N 1
ATOM 664 C CA . THR A 1 84 ? -18.428 -17.082 -16.337 1.00 89.56 84 THR A CA 1
ATOM 665 C C . THR A 1 84 ? -18.025 -16.345 -17.609 1.00 89.56 84 THR A C 1
ATOM 667 O O . THR A 1 84 ? -17.188 -16.817 -18.373 1.00 89.56 84 THR A O 1
ATOM 670 N N . SER A 1 85 ? -18.597 -15.164 -17.843 1.00 89.69 85 SER A N 1
ATOM 671 C CA . SER A 1 85 ? -18.209 -14.339 -18.993 1.00 89.69 85 SER A CA 1
ATOM 672 C C . SER A 1 85 ? -16.837 -13.684 -18.791 1.00 89.69 85 SER A C 1
ATOM 674 O O . SER A 1 85 ? -16.378 -13.501 -17.663 1.00 89.69 85 SER A O 1
ATOM 676 N N . TRP A 1 86 ? -16.202 -13.240 -19.880 1.00 84.50 86 TRP A N 1
ATOM 677 C CA . TRP A 1 86 ? -14.920 -12.526 -19.806 1.00 84.50 86 TRP A CA 1
ATOM 678 C C . TRP A 1 86 ? -15.002 -11.245 -18.949 1.00 84.50 86 TRP A C 1
ATOM 680 O O . TRP A 1 86 ? -14.074 -10.927 -18.208 1.00 84.50 86 TRP A O 1
ATOM 690 N N . GLU A 1 87 ? -16.125 -10.515 -19.010 1.00 87.62 87 GLU A N 1
ATOM 691 C CA . GLU A 1 87 ? -16.356 -9.311 -18.197 1.00 87.62 87 GLU A CA 1
ATOM 692 C C . GLU A 1 87 ? -16.453 -9.656 -16.710 1.00 87.62 87 GLU A C 1
ATOM 694 O O . GLU A 1 87 ? -15.925 -8.931 -15.864 1.00 87.62 87 GLU A O 1
ATOM 699 N N . GLN A 1 88 ? -17.103 -10.780 -16.397 1.00 91.38 88 GLN A N 1
ATOM 700 C CA . GLN A 1 88 ? -17.249 -11.284 -15.036 1.00 91.38 88 GLN A CA 1
ATOM 701 C C . GLN A 1 88 ? -15.919 -11.789 -14.475 1.00 91.38 88 GLN A C 1
ATOM 703 O O . GLN A 1 88 ? -15.598 -11.440 -13.341 1.00 91.38 88 GLN A O 1
ATOM 708 N N . ASP A 1 89 ? -15.126 -12.533 -15.255 1.00 89.75 89 ASP A N 1
ATOM 709 C CA . ASP A 1 89 ? -13.772 -12.951 -14.860 1.00 89.75 89 ASP A CA 1
ATOM 710 C C . ASP A 1 89 ? -12.885 -11.725 -14.609 1.00 89.75 89 ASP A C 1
ATOM 712 O O . ASP A 1 89 ? -12.280 -11.584 -13.545 1.00 89.75 89 ASP A O 1
ATOM 716 N N . ARG A 1 90 ? -12.891 -10.752 -15.529 1.00 88.62 90 ARG A N 1
ATOM 717 C CA . ARG A 1 90 ? -12.145 -9.499 -15.359 1.00 88.62 90 ARG A CA 1
ATOM 718 C C . ARG A 1 90 ? -12.538 -8.770 -14.072 1.00 88.62 90 ARG A C 1
ATOM 720 O O . ARG A 1 90 ? -11.650 -8.360 -13.322 1.00 88.62 90 ARG A O 1
ATOM 727 N N . LEU A 1 91 ? -13.836 -8.603 -13.810 1.00 91.25 91 LEU A N 1
ATOM 728 C CA . LEU A 1 91 ? -14.333 -7.973 -12.583 1.00 91.25 91 LEU A CA 1
ATOM 729 C C . LEU A 1 91 ? -13.939 -8.780 -11.338 1.00 91.25 91 LEU A C 1
ATOM 731 O O . LEU A 1 91 ? -13.478 -8.204 -10.350 1.00 91.25 91 LEU A O 1
ATOM 735 N N . TRP A 1 92 ? -14.093 -10.104 -11.382 1.00 93.94 92 TRP A N 1
ATOM 736 C CA . TRP A 1 92 ? -13.726 -10.994 -10.287 1.00 93.94 92 TRP A CA 1
ATOM 737 C C . TRP A 1 92 ? -12.245 -10.871 -9.950 1.00 93.94 92 TRP A C 1
ATOM 739 O O . TRP A 1 92 ? -11.928 -10.552 -8.806 1.00 93.94 92 TRP A O 1
ATOM 749 N N . ARG A 1 93 ? -11.344 -10.985 -10.934 1.00 90.25 93 ARG A N 1
ATOM 750 C CA . ARG A 1 93 ? -9.897 -10.793 -10.736 1.00 90.25 93 ARG A CA 1
ATOM 751 C C . ARG A 1 93 ? -9.587 -9.413 -10.169 1.00 90.25 93 ARG A C 1
ATOM 753 O O . ARG A 1 93 ? -8.819 -9.299 -9.213 1.00 90.25 93 ARG A O 1
ATOM 760 N N . GLN A 1 94 ? -10.216 -8.368 -10.712 1.00 87.81 94 GLN A N 1
ATOM 761 C CA . GLN A 1 94 ? -10.036 -7.001 -10.222 1.00 87.81 94 GLN A CA 1
ATOM 762 C C . GLN A 1 94 ? -10.381 -6.870 -8.743 1.00 87.81 94 GLN A C 1
ATOM 764 O O . GLN A 1 94 ? -9.641 -6.205 -8.033 1.00 87.81 94 GLN A O 1
ATOM 769 N N . VAL A 1 95 ? -11.462 -7.494 -8.270 1.00 89.19 95 VAL A N 1
ATOM 770 C CA . VAL A 1 95 ? -11.910 -7.413 -6.871 1.00 89.19 95 VAL A CA 1
ATOM 771 C C . VAL A 1 95 ? -11.133 -8.368 -5.959 1.00 89.19 95 VAL A C 1
ATOM 773 O O . VAL A 1 95 ? -10.743 -7.988 -4.851 1.00 89.19 95 VAL A O 1
ATOM 776 N N . ARG A 1 96 ? -10.889 -9.596 -6.422 1.00 87.94 96 ARG A N 1
ATOM 777 C CA . ARG A 1 96 ? -10.222 -10.691 -5.705 1.00 87.94 96 ARG A CA 1
ATOM 778 C C . ARG A 1 96 ? -8.759 -10.401 -5.406 1.00 87.94 96 ARG A C 1
ATOM 780 O O . ARG A 1 96 ? -8.274 -10.728 -4.318 1.00 87.94 96 ARG A O 1
ATOM 787 N N . PHE A 1 97 ? -8.058 -9.804 -6.364 1.00 86.00 97 PHE A N 1
ATOM 788 C CA . PHE A 1 97 ? -6.646 -9.456 -6.231 1.00 86.00 97 PHE A CA 1
ATOM 789 C C . PHE A 1 97 ? -6.435 -8.001 -5.810 1.00 86.00 97 PHE A C 1
ATOM 791 O O . PHE A 1 97 ? -5.293 -7.585 -5.624 1.00 86.00 97 PHE A O 1
ATOM 798 N N . ASN A 1 98 ? -7.512 -7.236 -5.581 1.00 83.38 98 ASN A N 1
ATOM 799 C CA . ASN A 1 98 ? -7.399 -5.884 -5.053 1.00 83.38 98 ASN A CA 1
ATOM 800 C C . ASN A 1 98 ? -6.841 -5.912 -3.618 1.00 83.38 98 ASN A C 1
ATOM 802 O O . ASN A 1 98 ? -7.512 -6.423 -2.712 1.00 83.38 98 ASN A O 1
ATOM 806 N N . PRO A 1 99 ? -5.664 -5.322 -3.348 1.00 75.00 99 PRO A N 1
ATOM 807 C CA . PRO A 1 99 ? -5.159 -5.201 -1.982 1.00 75.00 99 PRO A CA 1
ATOM 808 C C . PRO A 1 99 ? -6.057 -4.324 -1.090 1.00 75.00 99 PRO A C 1
ATOM 810 O O . PRO A 1 99 ? -6.032 -4.475 0.127 1.00 75.00 99 PRO A O 1
ATOM 813 N N . ARG A 1 100 ? -6.897 -3.456 -1.677 1.00 74.50 100 ARG A N 1
ATOM 814 C CA . ARG A 1 100 ? -7.833 -2.563 -0.964 1.00 74.50 100 ARG A CA 1
ATOM 815 C C . ARG A 1 100 ? -9.117 -3.234 -0.504 1.00 74.50 100 ARG A C 1
ATOM 817 O O . ARG A 1 100 ? -9.916 -2.594 0.175 1.00 74.50 100 ARG A O 1
ATOM 824 N N . ASN A 1 101 ? -9.361 -4.476 -0.914 1.00 85.00 101 ASN A N 1
ATOM 825 C CA . ASN A 1 101 ? -10.606 -5.152 -0.592 1.00 85.00 101 ASN A CA 1
ATOM 826 C C . ASN A 1 101 ? -10.717 -5.340 0.931 1.00 85.00 101 ASN A C 1
ATOM 828 O O . ASN A 1 101 ? -9.899 -6.028 1.546 1.00 85.00 101 ASN A O 1
ATOM 832 N N . LEU A 1 102 ? -11.731 -4.726 1.543 1.00 88.06 102 LEU A N 1
ATOM 833 C CA . LEU A 1 102 ? -11.924 -4.752 2.993 1.00 88.06 102 LEU A CA 1
ATOM 834 C C . LEU A 1 102 ? -12.260 -6.144 3.515 1.00 88.06 102 LEU A C 1
ATOM 836 O O . LEU A 1 102 ? -12.038 -6.407 4.697 1.00 88.06 102 LEU A O 1
ATOM 840 N N . LEU A 1 103 ? -12.699 -7.059 2.647 1.00 89.88 103 LEU A N 1
ATOM 841 C CA . LEU A 1 103 ? -12.825 -8.468 2.995 1.00 89.88 103 LEU A CA 1
ATOM 842 C C . LEU A 1 103 ? -11.491 -9.050 3.479 1.00 89.88 103 LEU A C 1
ATOM 844 O O . LEU A 1 103 ? -11.489 -9.807 4.442 1.00 89.88 103 LEU A O 1
ATOM 848 N N . ARG A 1 104 ? -10.352 -8.637 2.899 1.00 87.62 104 ARG A N 1
ATOM 849 C CA . ARG A 1 104 ? -9.017 -9.074 3.356 1.00 87.62 104 ARG A CA 1
ATOM 850 C C . ARG A 1 104 ? -8.719 -8.598 4.774 1.00 87.62 104 ARG A C 1
ATOM 852 O O . ARG A 1 104 ? -8.154 -9.338 5.569 1.00 87.62 104 ARG A O 1
ATOM 859 N N . VAL A 1 105 ? -9.133 -7.376 5.102 1.00 85.69 105 VAL A N 1
ATOM 860 C CA . VAL A 1 105 ? -9.003 -6.812 6.453 1.00 85.69 105 VAL A CA 1
ATOM 861 C C . VAL A 1 105 ? -9.909 -7.566 7.432 1.00 85.69 105 VAL A C 1
ATOM 863 O O . VAL A 1 105 ? -9.490 -7.900 8.538 1.00 85.69 105 VAL A O 1
ATOM 866 N N . ALA A 1 106 ? -11.121 -7.911 6.997 1.00 90.12 106 ALA A N 1
ATOM 867 C CA . ALA A 1 106 ? -12.087 -8.705 7.751 1.00 90.12 106 ALA A CA 1
ATOM 868 C C . ALA A 1 106 ? -11.672 -10.176 7.965 1.00 90.12 106 ALA A C 1
ATOM 870 O O . ALA A 1 106 ? -12.278 -10.861 8.787 1.00 90.12 106 ALA A O 1
ATOM 871 N N . MET A 1 107 ? -10.627 -10.675 7.295 1.00 89.69 107 MET A N 1
ATOM 872 C CA . MET A 1 107 ? -10.073 -12.000 7.608 1.00 89.69 107 MET A CA 1
ATOM 873 C C . MET A 1 107 ? -9.418 -12.035 8.995 1.00 89.69 107 MET A C 1
ATOM 875 O O . MET A 1 107 ? -9.279 -13.104 9.583 1.00 89.69 107 MET A O 1
ATOM 879 N N . ASN A 1 108 ? -9.032 -10.884 9.553 1.00 86.31 108 ASN A N 1
ATOM 880 C CA . ASN A 1 108 ? -8.607 -10.795 10.943 1.00 86.31 108 ASN A CA 1
ATOM 881 C C . ASN A 1 108 ? -9.851 -10.694 11.857 1.00 86.31 108 ASN A C 1
ATOM 883 O O . ASN A 1 108 ? -10.587 -9.708 11.752 1.00 86.31 108 ASN A O 1
ATOM 887 N N . PRO A 1 109 ? -10.081 -11.648 12.787 1.00 85.81 109 PRO A N 1
ATOM 888 C CA . PRO A 1 109 ? -11.270 -11.653 13.646 1.00 85.81 109 PRO A CA 1
ATOM 889 C C . PRO A 1 109 ? -11.471 -10.366 14.451 1.00 85.81 109 PRO A C 1
ATOM 891 O O . PRO A 1 109 ? -12.601 -9.912 14.630 1.00 85.81 109 PRO A O 1
ATOM 894 N N . TYR A 1 110 ? -10.380 -9.759 14.921 1.00 80.50 110 TYR A N 1
ATOM 895 C CA . TYR A 1 110 ? -10.433 -8.518 15.686 1.00 80.50 110 TYR A CA 1
ATOM 896 C C . TYR A 1 110 ? -10.871 -7.344 14.805 1.00 80.50 110 TYR A C 1
ATOM 898 O O . TYR A 1 110 ? -11.753 -6.577 15.190 1.00 80.50 110 TYR A O 1
ATOM 906 N N . LEU A 1 111 ? -10.322 -7.235 13.592 1.00 83.25 111 LEU A N 1
ATOM 907 C CA . LEU A 1 111 ? -10.709 -6.184 12.649 1.00 83.25 111 LEU A CA 1
ATOM 908 C C . LEU A 1 111 ? -12.136 -6.378 12.126 1.00 83.25 111 LEU A C 1
ATOM 910 O O . LEU A 1 111 ? -12.865 -5.396 12.003 1.00 83.25 111 LEU A O 1
ATOM 914 N N . LEU A 1 112 ? -12.574 -7.619 11.893 1.00 89.00 112 LEU A N 1
ATOM 915 C CA . LEU A 1 112 ? -13.969 -7.919 11.567 1.00 89.00 112 LEU A CA 1
ATOM 916 C C . LEU A 1 112 ? -14.909 -7.470 12.685 1.00 89.00 112 LEU A C 1
ATOM 918 O O . LEU A 1 112 ? -15.880 -6.761 12.422 1.00 89.00 112 LEU A O 1
ATOM 922 N N . PHE A 1 113 ? -14.599 -7.818 13.935 1.00 84.06 113 PHE A N 1
ATOM 923 C CA . PHE A 1 113 ? -15.369 -7.352 15.084 1.00 84.06 113 PHE A CA 1
ATOM 924 C C . PHE A 1 113 ? -15.458 -5.817 15.112 1.00 84.06 113 PHE A C 1
ATOM 926 O O . PHE A 1 113 ? -16.551 -5.266 15.259 1.00 84.06 113 PHE A O 1
ATOM 933 N N . ILE A 1 114 ? -14.347 -5.117 14.871 1.00 79.12 114 ILE A N 1
ATOM 934 C CA . ILE A 1 114 ? -14.315 -3.648 14.806 1.00 79.12 114 ILE A CA 1
ATOM 935 C C . ILE A 1 114 ? -15.203 -3.104 13.687 1.00 79.12 114 ILE A C 1
ATOM 937 O O . ILE A 1 114 ? -15.978 -2.178 13.928 1.00 79.12 114 ILE A O 1
ATOM 941 N N . ILE A 1 115 ? -15.128 -3.679 12.486 1.00 84.25 115 ILE A N 1
ATOM 942 C CA . ILE A 1 115 ? -15.964 -3.288 11.344 1.00 84.25 115 ILE A CA 1
ATOM 943 C C . ILE A 1 115 ? -17.450 -3.354 11.728 1.00 84.25 115 ILE A C 1
ATOM 945 O O . ILE A 1 115 ? -18.203 -2.436 11.410 1.00 84.25 115 ILE A O 1
ATOM 949 N N . THR A 1 116 ? -17.875 -4.379 12.479 1.00 82.31 116 THR A N 1
ATOM 950 C CA . THR A 1 116 ? -19.277 -4.494 12.934 1.00 82.31 116 THR A CA 1
ATOM 951 C C . THR A 1 116 ? -19.692 -3.470 13.992 1.00 82.31 116 THR A C 1
ATOM 953 O O . THR A 1 116 ? -20.890 -3.274 14.219 1.00 82.31 116 THR A O 1
ATOM 956 N N . ALA A 1 117 ? -18.733 -2.832 14.665 1.00 78.56 117 ALA A N 1
ATOM 957 C CA . ALA A 1 117 ? -18.988 -1.773 15.635 1.00 78.56 117 ALA A CA 1
ATOM 958 C C . ALA A 1 117 ? -19.103 -0.386 14.978 1.00 78.56 117 ALA A C 1
ATOM 960 O O . ALA A 1 117 ? -19.548 0.562 15.628 1.00 78.56 117 ALA A O 1
ATOM 961 N N . LEU A 1 118 ? -18.715 -0.247 13.705 1.00 80.81 118 LEU A N 1
ATOM 962 C CA . LEU A 1 118 ? -18.852 1.008 12.977 1.00 80.81 118 LEU A CA 1
ATOM 963 C C . LEU A 1 118 ? -20.289 1.205 12.467 1.00 80.81 118 LEU A C 1
ATOM 965 O O . LEU A 1 118 ? -20.907 0.263 11.969 1.00 80.81 118 LEU A O 1
ATOM 969 N N . PRO A 1 119 ? -20.831 2.435 12.548 1.00 75.62 119 PRO A N 1
ATOM 970 C CA . PRO A 1 119 ? -22.186 2.726 12.078 1.00 75.62 119 PRO A CA 1
ATOM 971 C C . PRO A 1 119 ? -22.305 2.655 10.549 1.00 75.62 119 PRO A C 1
ATOM 973 O O . PRO A 1 119 ? -23.360 2.318 10.020 1.00 75.62 119 PRO A O 1
ATOM 976 N N . GLN A 1 120 ? -21.221 2.963 9.836 1.00 80.56 120 GLN A N 1
ATOM 977 C CA . GLN A 1 120 ? -21.129 2.909 8.381 1.00 80.56 120 GLN A CA 1
ATOM 978 C C . GLN A 1 120 ? -19.912 2.079 7.988 1.00 80.56 120 GLN A C 1
ATOM 980 O O . GLN A 1 120 ? -18.907 2.077 8.705 1.00 80.56 120 GLN A O 1
ATOM 985 N N . ILE A 1 121 ? -19.992 1.401 6.843 1.00 80.12 121 ILE A N 1
ATOM 986 C CA . ILE A 1 121 ? -18.821 0.724 6.295 1.00 80.12 121 ILE A CA 1
ATOM 987 C C . ILE A 1 121 ? -17.818 1.773 5.828 1.00 80.12 121 ILE A C 1
ATOM 989 O O . ILE A 1 121 ? -18.184 2.673 5.068 1.00 80.12 121 ILE A O 1
ATOM 993 N N . PRO A 1 122 ? -16.556 1.646 6.246 1.00 84.31 122 PRO A N 1
ATOM 994 C CA . PRO A 1 122 ? -15.493 2.469 5.705 1.00 84.31 122 PRO A CA 1
ATOM 995 C C . PRO A 1 122 ? -15.252 2.110 4.237 1.00 84.31 122 PRO A C 1
ATOM 997 O O . PRO A 1 122 ? -15.376 0.956 3.856 1.00 84.31 122 PRO A O 1
ATOM 1000 N N . ARG A 1 123 ? -14.873 3.073 3.398 1.00 82.56 123 ARG A N 1
ATOM 1001 C CA . ARG A 1 123 ? -14.523 2.795 1.991 1.00 82.56 123 ARG A CA 1
ATOM 1002 C C . ARG A 1 123 ? -13.117 2.214 1.830 1.00 82.56 123 ARG A C 1
ATOM 1004 O O . ARG A 1 123 ? -12.804 1.648 0.790 1.00 82.56 123 ARG A O 1
ATOM 1011 N N . ASN A 1 124 ? -12.257 2.410 2.828 1.00 85.25 124 ASN A N 1
ATOM 1012 C CA . ASN A 1 124 ? -10.850 2.020 2.817 1.00 85.25 124 ASN A CA 1
ATOM 1013 C C . ASN A 1 124 ? -10.308 1.855 4.252 1.00 85.25 124 ASN A C 1
ATOM 1015 O O . ASN A 1 124 ? -11.032 2.079 5.230 1.00 85.25 124 ASN A O 1
ATOM 1019 N N . ARG A 1 125 ? -9.038 1.457 4.397 1.00 87.12 125 ARG A N 1
ATOM 1020 C CA . ARG A 1 125 ? -8.419 1.198 5.707 1.00 87.12 125 ARG A CA 1
ATOM 1021 C C . ARG A 1 125 ? -8.302 2.479 6.530 1.00 87.12 125 ARG A C 1
ATOM 1023 O O . ARG A 1 125 ? -8.570 2.460 7.727 1.00 87.12 125 ARG A O 1
ATOM 1030 N N . ALA A 1 126 ? -7.973 3.602 5.897 1.00 89.44 126 ALA A N 1
ATOM 1031 C CA . ALA A 1 126 ? -7.882 4.889 6.585 1.00 89.44 126 ALA A CA 1
ATOM 1032 C C . ALA A 1 126 ? -9.193 5.268 7.302 1.00 89.44 126 ALA A C 1
ATOM 1034 O O . ALA A 1 126 ? -9.190 5.566 8.498 1.00 89.44 126 ALA A O 1
ATOM 1035 N N . GLN A 1 127 ? -10.333 5.175 6.610 1.00 89.00 127 GLN A N 1
ATOM 1036 C CA . GLN A 1 127 ? -11.646 5.449 7.205 1.00 89.00 127 GLN A CA 1
ATOM 1037 C C . GLN A 1 127 ? -12.013 4.446 8.307 1.00 89.00 127 GLN A C 1
ATOM 1039 O O . GLN A 1 127 ? -12.615 4.836 9.311 1.00 89.00 127 GLN A O 1
ATOM 1044 N N . LEU A 1 128 ? -11.629 3.171 8.151 1.00 88.38 128 LEU A N 1
ATOM 1045 C CA . LEU A 1 128 ? -11.828 2.137 9.171 1.00 88.38 128 LEU A CA 1
ATOM 1046 C C . LEU A 1 128 ? -11.141 2.538 10.480 1.00 88.38 128 LEU A C 1
ATOM 1048 O O . LEU A 1 128 ? -11.783 2.575 11.531 1.00 88.38 128 LEU A O 1
ATOM 1052 N N . PHE A 1 129 ? -9.854 2.881 10.417 1.00 89.00 129 PHE A N 1
ATOM 1053 C CA . PHE A 1 129 ? -9.071 3.213 11.607 1.00 89.00 129 PHE A CA 1
ATOM 1054 C C . PHE A 1 129 ? -9.436 4.574 12.199 1.00 89.00 129 PHE A C 1
ATOM 1056 O O . PHE A 1 129 ? -9.499 4.707 13.424 1.00 89.00 129 PHE A O 1
ATOM 1063 N N . GLN A 1 130 ? -9.787 5.557 11.366 1.00 91.25 130 GLN A N 1
ATOM 1064 C CA . GLN A 1 130 ? -10.339 6.829 11.832 1.00 91.25 130 GLN A CA 1
ATOM 1065 C C . GLN A 1 130 ? -11.639 6.622 12.625 1.00 91.25 130 GLN A C 1
ATOM 1067 O O . GLN A 1 130 ? -11.795 7.144 13.736 1.00 91.25 130 GLN A O 1
ATOM 1072 N N . GLY A 1 131 ? -12.573 5.845 12.065 1.00 89.88 131 GLY A N 1
ATOM 1073 C CA . GLY A 1 131 ? -13.831 5.493 12.717 1.00 89.88 131 GLY A CA 1
ATOM 1074 C C . GLY A 1 131 ? -13.596 4.715 14.009 1.00 89.88 131 GLY A C 1
ATOM 1075 O O . GLY A 1 131 ? -14.244 4.987 15.023 1.00 89.88 131 GLY A O 1
ATOM 1076 N N . PHE A 1 132 ? -12.623 3.806 14.000 1.00 87.25 132 PHE A N 1
ATOM 1077 C CA . PHE A 1 132 ? -12.285 2.995 15.159 1.00 87.25 132 PHE A CA 1
ATOM 1078 C C . PHE A 1 132 ? -11.740 3.832 16.320 1.00 87.25 132 PHE A C 1
ATOM 1080 O O . PHE A 1 132 ? -12.298 3.772 17.417 1.00 87.25 132 PHE A O 1
ATOM 1087 N N . LEU A 1 133 ? -10.736 4.682 16.083 1.00 91.88 133 LEU A N 1
ATOM 1088 C CA . LEU A 1 133 ? -10.199 5.586 17.109 1.00 91.88 133 LEU A CA 1
ATOM 1089 C C . LEU A 1 133 ? -11.280 6.511 17.676 1.00 91.88 133 LEU A C 1
ATOM 1091 O O . LEU A 1 133 ? -11.345 6.725 18.886 1.00 91.88 133 LEU A O 1
ATOM 1095 N N . ASN A 1 134 ? -12.180 7.008 16.822 1.00 91.94 134 ASN A N 1
ATOM 1096 C CA . ASN A 1 134 ? -13.314 7.821 17.252 1.00 91.94 134 ASN A CA 1
ATOM 1097 C C . ASN A 1 134 ? -14.268 7.052 18.184 1.00 91.94 134 ASN A C 1
ATOM 1099 O O . ASN A 1 134 ? -14.798 7.615 19.143 1.00 91.94 134 ASN A O 1
ATOM 1103 N N . THR A 1 135 ? -14.525 5.776 17.897 1.00 89.38 135 THR A N 1
ATOM 1104 C CA . THR A 1 135 ? -15.369 4.916 18.736 1.00 89.38 135 THR A CA 1
ATOM 1105 C C . THR A 1 135 ? -14.687 4.585 20.062 1.00 89.38 135 THR A C 1
ATOM 1107 O O . THR A 1 135 ? -15.321 4.721 21.108 1.00 89.38 135 THR A O 1
ATOM 1110 N N . LEU A 1 136 ? -13.398 4.233 20.047 1.00 90.75 136 LEU A N 1
ATOM 1111 C CA . LEU A 1 136 ? -12.632 3.934 21.262 1.00 90.75 136 LEU A CA 1
ATOM 1112 C C . LEU A 1 136 ? -12.529 5.143 22.195 1.00 90.75 136 LEU A C 1
ATOM 1114 O O . LEU A 1 136 ? -12.794 5.015 23.391 1.00 90.75 136 LEU A O 1
ATOM 1118 N N . TYR A 1 137 ? -12.233 6.324 21.644 1.00 94.88 137 TYR A N 1
ATOM 1119 C CA . TYR A 1 137 ? -12.186 7.564 22.416 1.00 94.88 137 TYR A CA 1
ATOM 1120 C C . TYR A 1 137 ? -13.532 7.865 23.080 1.00 94.88 137 TYR A C 1
ATOM 1122 O O . TYR A 1 137 ? -13.589 8.120 24.281 1.00 94.88 137 TYR A O 1
ATOM 1130 N N . ARG A 1 138 ? -14.634 7.807 22.314 1.00 93.31 138 ARG A N 1
ATOM 1131 C CA . ARG A 1 138 ? -15.982 8.079 22.839 1.00 93.31 138 ARG A CA 1
ATOM 1132 C C . ARG A 1 138 ? -16.378 7.089 23.932 1.00 93.31 138 ARG A C 1
ATOM 1134 O O . ARG A 1 138 ? -16.910 7.518 24.952 1.00 93.31 138 ARG A O 1
ATOM 1141 N N . ARG A 1 139 ? -16.085 5.799 23.739 1.00 92.12 139 ARG A N 1
ATOM 1142 C CA . ARG A 1 139 ? -16.358 4.741 24.722 1.00 92.12 139 ARG A CA 1
ATOM 1143 C C . ARG A 1 139 ? -15.638 5.007 26.044 1.00 92.12 139 ARG A C 1
ATOM 1145 O O . ARG A 1 139 ? -16.278 4.994 27.091 1.00 92.12 139 ARG A O 1
ATOM 1152 N N . GLU A 1 140 ? -14.329 5.255 26.000 1.00 95.25 140 GLU A N 1
ATOM 1153 C CA . GLU A 1 140 ? -13.538 5.478 27.219 1.00 95.25 140 GLU A CA 1
ATOM 1154 C C . GLU A 1 140 ? -13.903 6.795 27.904 1.00 95.25 140 GLU A C 1
ATOM 1156 O O . GLU A 1 140 ? -14.055 6.831 29.125 1.00 95.25 140 GLU A O 1
ATOM 1161 N N . LYS A 1 141 ? -14.131 7.861 27.126 1.00 95.25 141 LYS A N 1
ATOM 1162 C CA . LYS A 1 141 ? -14.615 9.141 27.651 1.00 95.25 141 LYS A CA 1
ATOM 1163 C C . LYS A 1 141 ? -15.908 8.956 28.452 1.00 95.25 141 LYS A C 1
ATOM 1165 O O . LYS A 1 141 ? -15.948 9.331 29.618 1.00 95.25 141 LYS A O 1
ATOM 1170 N N . GLN A 1 142 ? -16.919 8.305 27.875 1.00 94.38 142 GLN A N 1
ATOM 1171 C CA . GLN A 1 142 ? -18.192 8.048 28.560 1.00 94.38 142 GLN A CA 1
ATOM 1172 C C . GLN A 1 142 ? -18.020 7.177 29.814 1.00 94.38 142 GLN A C 1
ATOM 1174 O O . GLN A 1 142 ? -18.675 7.407 30.830 1.00 94.38 142 GLN A O 1
ATOM 1179 N N . ALA A 1 143 ? -17.141 6.171 29.766 1.00 93.19 143 ALA A N 1
ATOM 1180 C CA . ALA A 1 143 ? -16.857 5.318 30.918 1.00 93.19 143 ALA A CA 1
ATOM 1181 C C . ALA A 1 143 ? -16.170 6.084 32.064 1.00 93.19 143 ALA A C 1
ATOM 1183 O O . ALA A 1 143 ? -16.419 5.797 33.235 1.00 93.19 143 ALA A O 1
ATOM 1184 N N . ARG A 1 144 ? -15.307 7.056 31.752 1.00 94.69 144 ARG A N 1
ATOM 1185 C CA . ARG A 1 144 ? -14.665 7.939 32.740 1.00 94.69 144 ARG A CA 1
ATOM 1186 C C . ARG A 1 144 ? -15.622 8.983 33.304 1.00 94.69 144 ARG A C 1
ATOM 1188 O O . ARG A 1 144 ? -15.652 9.155 34.518 1.00 94.69 144 ARG A O 1
ATOM 1195 N N . GLU A 1 145 ? -16.470 9.580 32.467 1.00 93.88 145 GLU A N 1
ATOM 1196 C CA . GLU A 1 145 ? -17.527 10.505 32.906 1.00 93.88 145 GLU A CA 1
ATOM 1197 C C . GLU A 1 145 ? -18.466 9.835 33.919 1.00 93.88 145 GLU A C 1
ATOM 1199 O O . GLU A 1 145 ? -18.742 10.402 34.974 1.00 93.88 145 GLU A O 1
ATOM 1204 N N . LYS A 1 146 ? -18.878 8.584 33.663 1.00 93.62 146 LYS A N 1
ATOM 1205 C CA . LYS A 1 146 ? -19.697 7.787 34.598 1.00 93.62 146 LYS A CA 1
ATOM 1206 C C . LYS A 1 146 ? -18.997 7.465 35.921 1.00 93.62 146 LYS A C 1
ATOM 1208 O O . LYS A 1 146 ? -19.668 7.246 36.921 1.00 93.62 146 LYS A O 1
ATOM 1213 N N . ARG A 1 147 ? -17.664 7.403 35.923 1.00 93.38 147 ARG A N 1
ATOM 1214 C CA . ARG A 1 147 ? -16.846 7.190 37.127 1.00 93.38 147 ARG A CA 1
ATOM 1215 C C . ARG A 1 147 ? -16.476 8.500 37.833 1.00 93.38 147 ARG A C 1
ATOM 1217 O O . ARG A 1 147 ? -15.786 8.441 38.843 1.00 93.38 147 ARG A O 1
ATOM 1224 N N . HIS A 1 148 ? -16.916 9.651 37.314 1.00 89.62 148 HIS A N 1
ATOM 1225 C CA . HIS A 1 148 ? -16.521 10.982 37.781 1.00 89.62 148 HIS A CA 1
ATOM 1226 C C . HIS A 1 148 ? -14.995 11.198 37.799 1.00 89.62 148 HIS A C 1
ATOM 1228 O O . HIS A 1 148 ? -14.466 11.898 38.659 1.00 89.62 148 HIS A O 1
ATOM 1234 N N . ASP A 1 149 ? -14.280 10.599 36.841 1.00 88.06 149 ASP A N 1
ATOM 1235 C CA . ASP A 1 149 ? -12.840 10.807 36.670 1.00 88.06 149 ASP A CA 1
ATOM 1236 C C . ASP A 1 149 ? -12.579 12.186 36.034 1.00 88.06 149 ASP A C 1
ATOM 1238 O O . ASP A 1 149 ? -13.124 12.506 34.975 1.00 88.06 149 ASP A O 1
ATOM 1242 N N . ALA A 1 150 ? -11.740 13.003 36.674 1.00 79.25 150 ALA A N 1
ATOM 1243 C CA . ALA A 1 150 ? -11.378 14.340 36.203 1.00 79.25 150 ALA A CA 1
ATOM 1244 C C . ALA A 1 150 ? -10.363 14.321 35.041 1.00 79.25 150 ALA A C 1
ATOM 1246 O O . ALA A 1 150 ? -10.224 15.311 34.321 1.00 79.25 150 ALA A O 1
ATOM 1247 N N . ASN A 1 151 ? -9.667 13.199 34.825 1.00 85.50 151 ASN A N 1
ATOM 1248 C CA . ASN A 1 151 ? -8.575 13.084 33.859 1.00 85.50 151 ASN A CA 1
ATOM 1249 C C . ASN A 1 151 ? -9.065 12.526 32.514 1.00 85.50 151 ASN A C 1
ATOM 1251 O O . ASN A 1 151 ? -8.760 11.391 32.124 1.00 85.50 151 ASN A O 1
ATOM 1255 N N . ILE A 1 152 ? -9.831 13.344 31.789 1.00 92.12 152 ILE A N 1
ATOM 1256 C CA . ILE A 1 152 ? -10.257 13.063 30.413 1.00 92.12 152 ILE A CA 1
ATOM 1257 C C . ILE A 1 152 ? -9.466 13.973 29.463 1.00 92.12 152 ILE A C 1
ATOM 1259 O O . ILE A 1 152 ? -9.718 15.178 29.425 1.00 92.12 152 ILE A O 1
ATOM 1263 N N . PRO A 1 153 ? -8.514 13.433 28.682 1.00 93.94 153 PRO A N 1
ATOM 1264 C CA . PRO A 1 153 ? -7.705 14.237 27.781 1.00 93.94 153 PRO A CA 1
ATOM 1265 C C . PRO A 1 153 ? -8.542 14.811 26.636 1.00 93.94 153 PRO A C 1
ATOM 1267 O O . PRO A 1 153 ? -9.460 14.163 26.111 1.00 93.94 153 PRO A O 1
ATOM 1270 N N . VAL A 1 154 ? -8.174 16.012 26.187 1.00 94.38 154 VAL A N 1
ATOM 1271 C CA . VAL A 1 154 ? -8.709 16.594 24.954 1.00 94.38 154 VAL A CA 1
ATOM 1272 C C . VAL A 1 154 ? -8.341 15.680 23.786 1.00 94.38 154 VAL A C 1
ATOM 1274 O O . VAL A 1 154 ? -7.200 15.242 23.648 1.00 94.38 154 VAL A O 1
ATOM 1277 N N . ARG A 1 155 ? -9.316 15.386 22.920 1.00 94.75 155 ARG A N 1
ATOM 1278 C CA . ARG A 1 155 ? -9.146 14.433 21.813 1.00 94.75 155 ARG A CA 1
ATOM 1279 C C . ARG A 1 155 ? -7.945 14.750 20.922 1.00 94.75 155 ARG A C 1
ATOM 1281 O O . ARG A 1 155 ? -7.230 13.837 20.527 1.00 94.75 155 ARG A O 1
ATOM 1288 N N . LYS A 1 156 ? -7.745 16.029 20.596 1.00 94.69 156 LYS A N 1
ATOM 1289 C CA . LYS A 1 156 ? -6.648 16.478 19.732 1.00 94.69 156 LYS A CA 1
ATOM 1290 C C . LYS A 1 156 ? -5.286 16.124 20.335 1.00 94.69 156 LYS A C 1
ATOM 1292 O O . LYS A 1 156 ? -4.440 15.597 19.622 1.00 94.69 156 LYS A O 1
ATOM 1297 N N . ASP A 1 157 ? -5.116 16.352 21.633 1.00 94.50 157 ASP A N 1
ATOM 1298 C CA . ASP A 1 157 ? -3.868 16.070 22.347 1.00 94.50 157 ASP A CA 1
ATOM 1299 C C . ASP A 1 157 ? -3.621 14.562 22.419 1.00 94.50 157 ASP A C 1
ATOM 1301 O O . ASP A 1 157 ? -2.520 14.093 22.142 1.00 94.50 157 ASP A O 1
ATOM 1305 N N . TRP A 1 158 ? -4.677 13.786 22.691 1.00 96.06 158 TRP A N 1
ATOM 1306 C CA . TRP A 1 158 ? -4.612 12.327 22.675 1.00 96.06 158 TRP A CA 1
ATOM 1307 C C . TRP A 1 158 ? -4.185 11.773 21.313 1.00 96.06 158 TRP A C 1
ATOM 1309 O O . TRP A 1 158 ? -3.241 10.989 21.234 1.00 96.06 158 TRP A O 1
ATOM 1319 N N . GLU A 1 159 ? -4.825 12.218 20.231 1.00 95.69 159 GLU A N 1
ATOM 1320 C CA . GLU A 1 159 ? -4.454 11.800 18.879 1.00 95.69 159 GLU A CA 1
ATOM 1321 C C . GLU A 1 159 ? -3.028 12.235 18.514 1.00 95.69 159 GLU A C 1
ATOM 1323 O O . GLU A 1 159 ? -2.280 11.433 17.961 1.00 95.69 159 GLU A O 1
ATOM 1328 N N . SER A 1 160 ? -2.626 13.465 18.849 1.00 95.19 160 SER A N 1
ATOM 1329 C CA . SER A 1 160 ? -1.275 13.968 18.566 1.00 95.19 160 SER A CA 1
ATOM 1330 C C . SER A 1 160 ? -0.196 13.144 19.271 1.00 95.19 160 SER A C 1
ATOM 1332 O O . SER A 1 160 ? 0.845 12.857 18.681 1.00 95.19 160 SER A O 1
ATOM 1334 N N . THR A 1 161 ? -0.437 12.733 20.517 1.00 96.06 161 THR A N 1
ATOM 1335 C CA . THR A 1 161 ? 0.483 11.867 21.264 1.00 96.06 161 THR A CA 1
ATOM 1336 C C . THR A 1 161 ? 0.556 10.466 20.664 1.00 96.06 161 THR A C 1
ATOM 1338 O O . THR A 1 161 ? 1.646 9.904 20.562 1.00 96.06 161 THR A O 1
ATOM 1341 N N . LEU A 1 162 ? -0.574 9.903 20.225 1.00 96.94 162 LEU A N 1
ATOM 1342 C CA . LEU A 1 162 ? -0.590 8.604 19.549 1.00 96.94 162 LEU A CA 1
ATOM 1343 C C . LEU A 1 162 ? 0.155 8.638 18.207 1.00 96.94 162 LEU A C 1
ATOM 1345 O O . LEU A 1 162 ? 0.880 7.694 17.901 1.00 96.94 162 LEU A O 1
ATOM 1349 N N . VAL A 1 163 ? 0.025 9.725 17.440 1.00 96.56 163 VAL A N 1
ATOM 1350 C CA . VAL A 1 163 ? 0.806 9.943 16.211 1.00 96.56 163 VAL A CA 1
ATOM 1351 C C . VAL A 1 163 ? 2.298 10.001 16.531 1.00 96.56 163 VAL A C 1
ATOM 1353 O O . VAL A 1 163 ? 3.067 9.252 15.940 1.00 96.56 163 VAL A O 1
ATOM 1356 N N . ALA A 1 164 ? 2.708 10.805 17.517 1.00 95.19 164 ALA A N 1
ATOM 1357 C CA . ALA A 1 164 ? 4.113 10.899 17.917 1.00 95.19 164 ALA A CA 1
ATOM 1358 C C . ALA A 1 164 ? 4.695 9.543 18.356 1.00 95.19 164 ALA A C 1
ATOM 1360 O O . ALA A 1 164 ? 5.830 9.216 18.014 1.00 95.19 164 ALA A O 1
ATOM 1361 N N . LEU A 1 165 ? 3.919 8.738 19.092 1.00 95.56 165 LEU A N 1
ATOM 1362 C CA . LEU A 1 165 ? 4.330 7.397 19.508 1.00 95.56 165 LEU A CA 1
ATOM 1363 C C . LEU A 1 165 ? 4.472 6.447 18.313 1.00 95.56 165 LEU A C 1
ATOM 1365 O O . LEU A 1 165 ? 5.471 5.739 18.224 1.00 95.56 165 LEU A O 1
ATOM 1369 N N . ALA A 1 166 ? 3.499 6.444 17.398 1.00 94.62 166 ALA A N 1
ATOM 1370 C CA . ALA A 1 166 ? 3.541 5.615 16.197 1.00 94.62 166 ALA A CA 1
ATOM 1371 C C . ALA A 1 166 ? 4.747 5.956 15.311 1.00 94.62 166 ALA A C 1
ATOM 1373 O O . ALA A 1 166 ? 5.437 5.056 14.842 1.00 94.62 166 ALA A O 1
ATOM 1374 N N . THR A 1 167 ? 5.051 7.244 15.151 1.00 91.81 167 THR A N 1
ATOM 1375 C CA . THR A 1 167 ? 6.225 7.716 14.410 1.00 91.81 167 THR A CA 1
ATOM 1376 C C . THR A 1 167 ? 7.531 7.312 15.087 1.00 91.81 167 THR A C 1
ATOM 1378 O O . THR A 1 167 ? 8.435 6.822 14.417 1.00 91.81 167 THR A O 1
ATOM 1381 N N . ALA A 1 168 ? 7.631 7.445 16.414 1.00 91.56 168 ALA A N 1
ATOM 1382 C CA . ALA A 1 168 ? 8.812 6.996 17.154 1.00 91.56 168 ALA A CA 1
ATOM 1383 C C . ALA A 1 168 ? 9.046 5.485 16.985 1.00 91.56 168 ALA A C 1
ATOM 1385 O O . ALA A 1 168 ? 10.172 5.060 16.746 1.00 91.56 168 ALA A O 1
ATOM 1386 N N . MET A 1 169 ? 7.981 4.681 17.043 1.00 91.50 169 MET A N 1
ATOM 1387 C CA . MET A 1 169 ? 8.043 3.243 16.768 1.00 91.50 169 MET A CA 1
ATOM 1388 C C . MET A 1 169 ? 8.453 2.935 15.322 1.00 91.50 169 MET A C 1
ATOM 1390 O O . MET A 1 169 ? 9.198 1.988 15.088 1.00 91.50 169 MET A O 1
ATOM 1394 N N . GLN A 1 170 ? 8.003 3.739 14.355 1.00 88.25 170 GLN A N 1
ATOM 1395 C CA . GLN A 1 170 ? 8.361 3.555 12.951 1.00 88.25 170 GLN A CA 1
ATOM 1396 C C . GLN A 1 170 ? 9.837 3.869 12.676 1.00 88.25 170 GLN A C 1
ATOM 1398 O O . GLN A 1 170 ? 10.470 3.157 11.909 1.00 88.25 170 GLN A O 1
ATOM 1403 N N . HIS A 1 171 ? 10.404 4.890 13.323 1.00 84.75 171 HIS A N 1
ATOM 1404 C CA . HIS A 1 171 ? 11.830 5.214 13.190 1.00 84.75 171 HIS A CA 1
ATOM 1405 C C . HIS A 1 171 ? 12.751 4.279 13.974 1.00 84.75 171 HIS A C 1
ATOM 1407 O O . HIS A 1 171 ? 13.907 4.114 13.604 1.00 84.75 171 HIS A O 1
ATOM 1413 N N . ALA A 1 172 ? 12.265 3.701 15.072 1.00 81.25 172 ALA A N 1
ATOM 1414 C CA . ALA A 1 172 ? 13.048 2.774 15.880 1.00 81.25 172 ALA A CA 1
ATOM 1415 C C . ALA A 1 172 ? 13.130 1.364 15.256 1.00 81.25 172 ALA A C 1
ATOM 1417 O O . ALA A 1 172 ? 13.972 0.559 15.655 1.00 81.25 172 ALA A O 1
ATOM 1418 N N . ALA A 1 173 ? 12.300 1.086 14.243 1.00 67.81 173 ALA A N 1
ATOM 1419 C CA . ALA A 1 173 ? 12.427 -0.080 13.381 1.00 67.81 173 ALA A CA 1
ATOM 1420 C C . ALA A 1 173 ? 13.833 -0.122 12.756 1.00 67.81 173 ALA A C 1
ATOM 1422 O O . ALA A 1 173 ? 14.188 0.731 11.946 1.00 67.81 173 ALA A O 1
ATOM 1423 N N . GLY A 1 174 ? 14.655 -1.085 13.180 1.00 57.38 174 GLY A N 1
ATOM 1424 C CA . GLY A 1 174 ? 15.951 -1.345 12.554 1.00 57.38 174 GLY A CA 1
ATOM 1425 C C . GLY A 1 174 ? 15.791 -1.915 11.142 1.00 57.38 174 GLY A C 1
ATOM 1426 O O . GLY A 1 174 ? 14.681 -2.106 10.661 1.00 57.38 174 GLY A O 1
ATOM 1427 N N . SER A 1 175 ? 16.904 -2.264 10.499 1.00 50.97 175 SER A N 1
ATOM 1428 C CA . SER A 1 175 ? 16.947 -2.877 9.159 1.00 50.97 175 SER A CA 1
ATOM 1429 C C . SER A 1 175 ? 16.314 -4.281 9.052 1.00 50.97 175 SER A C 1
ATOM 1431 O O . SER A 1 175 ? 16.489 -4.940 8.029 1.00 50.97 175 SER A O 1
ATOM 1433 N N . ASP A 1 176 ? 15.640 -4.763 10.101 1.00 47.44 176 ASP A N 1
ATOM 1434 C CA . ASP A 1 176 ? 14.856 -5.999 10.074 1.00 47.44 176 ASP A CA 1
ATOM 1435 C C . ASP A 1 176 ? 13.454 -5.702 9.525 1.00 47.44 176 ASP A C 1
ATOM 1437 O O . ASP A 1 176 ? 12.884 -4.654 9.802 1.00 47.44 176 ASP A O 1
ATOM 1441 N N . ASP A 1 177 ? 12.923 -6.637 8.735 1.00 52.06 177 ASP A N 1
ATOM 1442 C CA . ASP A 1 177 ? 11.794 -6.546 7.790 1.00 52.06 177 ASP A CA 1
ATOM 1443 C C . ASP A 1 177 ? 10.423 -6.135 8.404 1.00 52.06 177 ASP A C 1
ATOM 1445 O O . ASP A 1 177 ? 9.436 -6.870 8.320 1.00 52.06 177 ASP A O 1
ATOM 1449 N N . GLY A 1 178 ? 10.329 -4.961 9.045 1.00 57.62 178 GLY A N 1
ATOM 1450 C CA . GLY A 1 178 ? 9.084 -4.402 9.578 1.00 57.62 178 GLY A CA 1
ATOM 1451 C C . GLY A 1 178 ? 9.237 -3.328 10.664 1.00 57.62 178 GLY A C 1
ATOM 1452 O O . GLY A 1 178 ? 10.282 -3.156 11.279 1.00 57.62 178 GLY A O 1
ATOM 1453 N N . ALA A 1 179 ? 8.141 -2.609 10.933 1.00 60.84 179 ALA A N 1
ATOM 1454 C CA . ALA A 1 179 ? 8.076 -1.596 11.986 1.00 60.84 179 ALA A CA 1
ATOM 1455 C C . ALA A 1 179 ? 8.313 -2.198 13.387 1.00 60.84 179 ALA A C 1
ATOM 1457 O O . ALA A 1 179 ? 7.799 -3.276 13.701 1.00 60.84 179 ALA A O 1
ATOM 1458 N N . GLN A 1 180 ? 8.995 -1.474 14.283 1.00 78.25 180 GLN A N 1
ATOM 1459 C CA . GLN A 1 180 ? 9.085 -1.888 15.682 1.00 78.25 180 GLN A CA 1
ATOM 1460 C C . GLN A 1 180 ? 7.689 -1.809 16.316 1.00 78.25 180 GLN A C 1
ATOM 1462 O O . GLN A 1 180 ? 7.051 -0.759 16.333 1.00 78.25 180 GLN A O 1
ATOM 1467 N N . THR A 1 181 ? 7.199 -2.927 16.850 1.00 83.00 181 THR A N 1
ATOM 1468 C CA . THR A 1 181 ? 5.833 -3.032 17.408 1.00 83.00 181 THR A CA 1
ATOM 1469 C C . THR A 1 181 ? 5.767 -2.746 18.910 1.00 83.00 181 THR A C 1
ATOM 1471 O O . THR A 1 181 ? 4.692 -2.780 19.516 1.00 83.00 181 THR A O 1
ATOM 1474 N N . ALA A 1 182 ? 6.918 -2.487 19.537 1.00 88.12 182 ALA A N 1
ATOM 1475 C CA . ALA A 1 182 ? 7.038 -2.274 20.970 1.00 88.12 182 ALA A CA 1
ATOM 1476 C C . ALA A 1 182 ? 8.155 -1.296 21.311 1.00 88.12 182 ALA A C 1
ATOM 1478 O O . ALA A 1 182 ? 9.298 -1.529 20.933 1.00 88.12 182 ALA A O 1
ATOM 1479 N N . LEU A 1 183 ? 7.851 -0.263 22.093 1.00 91.81 183 LEU A N 1
ATOM 1480 C CA . LEU A 1 183 ? 8.828 0.742 22.506 1.00 91.81 183 LEU A CA 1
ATOM 1481 C C . LEU A 1 183 ? 8.960 0.756 24.037 1.00 91.81 183 LEU A C 1
ATOM 1483 O O . LEU A 1 183 ? 7.936 0.844 24.724 1.00 91.81 183 LEU A O 1
ATOM 1487 N N . PRO A 1 184 ? 10.177 0.677 24.606 1.00 92.56 184 PRO A N 1
ATOM 1488 C CA . PRO A 1 184 ? 10.384 0.847 26.041 1.00 92.56 184 PRO A CA 1
ATOM 1489 C C . PRO A 1 184 ? 9.839 2.190 26.532 1.00 92.56 184 PRO A C 1
ATOM 1491 O O . PRO A 1 184 ? 9.950 3.208 25.842 1.00 92.56 184 PRO A O 1
ATOM 1494 N N . ARG A 1 185 ? 9.301 2.229 27.758 1.00 89.94 185 ARG A N 1
ATOM 1495 C CA . ARG A 1 185 ? 8.713 3.461 28.319 1.00 89.94 185 ARG A CA 1
ATOM 1496 C C . ARG A 1 185 ? 9.673 4.659 28.321 1.00 89.94 185 ARG A C 1
ATOM 1498 O O . ARG A 1 185 ? 9.214 5.792 28.168 1.00 89.94 185 ARG A O 1
ATOM 1505 N N . SER A 1 186 ? 10.972 4.406 28.484 1.00 89.94 186 SER A N 1
ATOM 1506 C CA . SER A 1 186 ? 12.047 5.408 28.490 1.00 89.94 186 SER A CA 1
ATOM 1507 C C . SER A 1 186 ? 12.324 6.038 27.123 1.00 89.94 186 SER A C 1
ATOM 1509 O O . SER A 1 186 ? 12.849 7.143 27.071 1.00 89.94 186 SER A O 1
ATOM 1511 N N . GLN A 1 187 ? 11.971 5.355 26.033 1.00 92.19 187 GLN A N 1
ATOM 1512 C CA . GLN A 1 187 ? 12.163 5.826 24.657 1.00 92.19 187 GLN A CA 1
ATOM 1513 C C . GLN A 1 187 ? 10.883 6.441 24.071 1.00 92.19 187 GLN A C 1
ATOM 1515 O O . GLN A 1 187 ? 10.893 6.975 22.966 1.00 92.19 187 GLN A O 1
ATOM 1520 N N . CYS A 1 188 ? 9.765 6.364 24.797 1.00 92.62 188 CYS A N 1
ATOM 1521 C CA . CYS A 1 188 ? 8.503 6.943 24.357 1.00 92.62 188 CYS A CA 1
ATOM 1522 C C . CYS A 1 188 ? 8.561 8.481 24.350 1.00 92.62 188 CYS A C 1
ATOM 1524 O O . CYS A 1 188 ? 9.211 9.068 25.219 1.00 92.62 188 CYS A O 1
ATOM 1526 N N . PRO A 1 189 ? 7.826 9.148 23.440 1.00 93.69 189 PRO A N 1
ATOM 1527 C CA . PRO A 1 189 ? 7.776 10.605 23.384 1.00 93.69 189 PRO A CA 1
ATOM 1528 C C . PRO A 1 189 ? 7.381 11.234 24.724 1.00 93.69 189 PRO A C 1
ATOM 1530 O O . PRO A 1 189 ? 6.494 10.732 25.419 1.00 93.69 189 PRO A O 1
ATOM 1533 N N . ALA A 1 190 ? 7.972 12.386 25.052 1.00 92.44 190 ALA A N 1
ATOM 1534 C CA . ALA A 1 190 ? 7.647 13.132 26.272 1.00 92.44 190 ALA A CA 1
ATOM 1535 C C . ALA A 1 190 ? 6.167 13.567 26.337 1.00 92.44 190 ALA A C 1
ATOM 1537 O O . ALA A 1 190 ? 5.616 13.735 27.423 1.00 92.44 190 ALA A O 1
ATOM 1538 N N . SER A 1 191 ? 5.506 13.696 25.180 1.00 93.56 191 SER A N 1
ATOM 1539 C CA . SER A 1 191 ? 4.069 13.976 25.072 1.00 93.56 191 SER A CA 1
ATOM 1540 C C . SER A 1 191 ? 3.179 12.844 25.602 1.00 93.56 191 SER A C 1
ATOM 1542 O O . SER A 1 191 ? 2.006 13.079 25.901 1.00 93.56 191 SER A O 1
ATOM 1544 N N . LEU A 1 192 ? 3.705 11.623 25.758 1.00 94.88 192 LEU A N 1
ATOM 1545 C CA . LEU A 1 192 ? 3.001 10.511 26.389 1.00 94.88 192 LEU A CA 1
ATOM 1546 C C . LEU A 1 192 ? 3.093 10.626 27.914 1.00 94.88 192 LEU A C 1
ATOM 1548 O O . LEU A 1 192 ? 3.897 9.963 28.574 1.00 94.88 192 LEU A O 1
ATOM 1552 N N . THR A 1 193 ? 2.258 11.496 28.476 1.00 94.81 193 THR A N 1
ATOM 1553 C CA . THR A 1 193 ? 2.086 11.638 29.927 1.00 94.81 193 THR A CA 1
ATOM 1554 C C . THR A 1 193 ? 1.408 10.402 30.526 1.00 94.81 193 THR A C 1
ATOM 1556 O O . THR A 1 193 ? 0.777 9.619 29.813 1.00 94.81 193 THR A O 1
ATOM 1559 N N . GLN A 1 194 ? 1.497 10.225 31.850 1.00 93.00 194 GLN A N 1
ATOM 1560 C CA . GLN A 1 194 ? 0.850 9.091 32.521 1.00 93.00 194 GLN A CA 1
ATOM 1561 C C . GLN A 1 194 ? -0.673 9.087 32.305 1.00 93.00 194 GLN A C 1
ATOM 1563 O O . GLN A 1 194 ? -1.233 8.055 31.960 1.00 93.00 194 GLN A O 1
ATOM 1568 N N . ALA A 1 195 ? -1.328 10.251 32.384 1.00 93.06 195 ALA A N 1
ATOM 1569 C CA . ALA A 1 195 ? -2.768 10.367 32.146 1.00 93.06 195 ALA A CA 1
ATOM 1570 C C . ALA A 1 195 ? -3.171 9.945 30.718 1.00 93.06 195 ALA A C 1
ATOM 1572 O O . ALA A 1 195 ? -4.181 9.266 30.527 1.00 93.06 195 ALA A O 1
ATOM 1573 N N . LEU A 1 196 ? -2.371 10.312 29.709 1.00 95.31 196 LEU A N 1
ATOM 1574 C CA . LEU A 1 196 ? -2.604 9.907 28.320 1.00 95.31 196 LEU A CA 1
ATOM 1575 C C . LEU A 1 196 ? -2.347 8.414 28.100 1.00 95.31 196 LEU A C 1
ATOM 1577 O O . LEU A 1 196 ? -3.077 7.781 27.334 1.00 95.31 196 LEU A O 1
ATOM 1581 N N . LEU A 1 197 ? -1.347 7.845 28.777 1.00 95.19 197 LEU A N 1
ATOM 1582 C CA . LEU A 1 197 ? -1.083 6.409 28.754 1.00 95.19 197 LEU A CA 1
ATOM 1583 C C . LEU A 1 197 ? -2.251 5.627 29.368 1.00 95.19 197 LEU A C 1
ATOM 1585 O O . LEU A 1 197 ? -2.795 4.740 28.711 1.00 95.19 197 LEU A O 1
ATOM 1589 N N . ASP A 1 198 ? -2.694 6.006 30.567 1.00 94.69 198 ASP A N 1
ATOM 1590 C CA . ASP A 1 198 ? -3.801 5.352 31.272 1.00 94.69 198 ASP A CA 1
ATOM 1591 C C . ASP A 1 198 ? -5.108 5.439 30.475 1.00 94.69 198 ASP A C 1
ATOM 1593 O O . ASP A 1 198 ? -5.855 4.462 30.369 1.00 94.69 198 ASP A O 1
ATOM 1597 N N . PHE A 1 199 ? -5.382 6.599 29.865 1.00 96.31 199 PHE A N 1
ATOM 1598 C CA . PHE A 1 199 ? -6.530 6.761 28.974 1.00 96.31 199 PHE A CA 1
ATOM 1599 C C . PHE A 1 199 ? -6.415 5.861 27.739 1.00 96.31 199 PHE A C 1
ATOM 1601 O O . PHE A 1 199 ? -7.385 5.211 27.359 1.00 96.31 199 PHE A O 1
ATOM 1608 N N . SER A 1 200 ? -5.234 5.772 27.126 1.00 96.19 200 SER A N 1
ATOM 1609 C CA . SER A 1 200 ? -5.018 4.952 25.926 1.00 96.19 200 SER A CA 1
ATOM 1610 C C . SER A 1 200 ? -5.118 3.448 26.198 1.00 96.19 200 SER A C 1
ATOM 1612 O O . SER A 1 200 ? -5.597 2.708 25.335 1.00 96.19 200 SER A O 1
ATOM 1614 N N . ILE A 1 201 ? -4.707 2.999 27.390 1.00 95.12 201 ILE A N 1
ATOM 1615 C CA . ILE A 1 201 ? -4.880 1.615 27.856 1.00 95.12 201 ILE A CA 1
ATOM 1616 C C . ILE A 1 201 ? -6.363 1.330 28.133 1.00 95.12 201 ILE A C 1
ATOM 1618 O O . ILE A 1 201 ? -6.891 0.332 27.641 1.00 95.12 201 ILE A O 1
ATOM 1622 N N . GLY A 1 202 ? -7.072 2.224 28.836 1.00 93.19 202 GLY A N 1
ATOM 1623 C CA . GLY A 1 202 ? -8.521 2.094 29.074 1.00 93.19 202 GLY A CA 1
ATOM 1624 C C . GLY A 1 202 ? -9.342 2.077 27.777 1.00 93.19 202 GLY A C 1
ATOM 1625 O O . GLY A 1 202 ? -10.223 1.237 27.570 1.00 93.19 202 GLY A O 1
ATOM 1626 N N . ALA A 1 203 ? -8.957 2.919 26.816 1.00 92.69 203 ALA A N 1
ATOM 1627 C CA . ALA A 1 203 ? -9.508 2.926 25.465 1.00 92.69 203 ALA A CA 1
ATOM 1628 C C . ALA A 1 203 ? -9.123 1.691 24.631 1.00 92.69 203 ALA A C 1
ATOM 1630 O O . ALA A 1 203 ? -9.649 1.522 23.536 1.00 92.69 203 ALA A O 1
ATOM 1631 N N . SER A 1 204 ? -8.249 0.809 25.129 1.00 90.88 204 SER A N 1
ATOM 1632 C CA . SER A 1 204 ? -7.751 -0.384 24.427 1.00 90.88 204 SER A CA 1
ATOM 1633 C C . SER A 1 204 ? -7.012 -0.078 23.114 1.00 90.88 204 SER A C 1
ATOM 1635 O O . SER A 1 204 ? -6.969 -0.915 22.209 1.00 90.88 204 SER A O 1
ATOM 1637 N N . VAL A 1 205 ? -6.431 1.120 22.998 1.00 93.38 205 VAL A N 1
ATOM 1638 C CA . VAL A 1 205 ? -5.564 1.505 21.869 1.00 93.38 205 VAL A CA 1
ATOM 1639 C C . VAL A 1 205 ? -4.130 1.058 22.117 1.00 93.38 205 VAL A C 1
ATOM 1641 O O . VAL A 1 205 ? -3.464 0.590 21.195 1.00 93.38 205 VAL A O 1
ATOM 1644 N N . LEU A 1 206 ? -3.668 1.184 23.361 1.00 95.56 206 LEU A N 1
ATOM 1645 C CA . LEU A 1 206 ? -2.331 0.780 23.774 1.00 95.56 206 LEU A CA 1
ATOM 1646 C C . LEU A 1 206 ? -2.389 -0.385 24.759 1.00 95.56 206 LEU A C 1
ATOM 1648 O O . LEU A 1 206 ? -3.352 -0.558 25.504 1.00 95.56 206 LEU A O 1
ATOM 1652 N N . GLN A 1 207 ? -1.314 -1.159 24.772 1.00 94.44 207 GLN A N 1
ATOM 1653 C CA . GLN A 1 207 ? -1.018 -2.174 25.768 1.00 94.44 207 GLN A CA 1
ATOM 1654 C C . GLN A 1 207 ? 0.316 -1.828 26.422 1.00 94.44 207 GLN A C 1
ATOM 1656 O O . GLN A 1 207 ? 1.246 -1.379 25.750 1.00 94.44 207 GLN A O 1
ATOM 1661 N N . PHE A 1 208 ? 0.410 -2.057 27.728 1.00 92.75 208 PHE A N 1
ATOM 1662 C CA . PHE A 1 208 ? 1.655 -1.939 28.474 1.00 92.75 208 PHE A CA 1
ATOM 1663 C C . PHE A 1 208 ? 2.014 -3.306 29.048 1.00 92.75 208 PHE A C 1
ATOM 1665 O O . PHE A 1 208 ? 1.292 -3.834 29.893 1.00 92.75 208 PHE A O 1
ATOM 1672 N N . LYS A 1 209 ? 3.095 -3.900 28.540 1.00 89.25 209 LYS A N 1
ATOM 1673 C CA . LYS A 1 209 ? 3.565 -5.234 28.929 1.00 89.25 209 LYS A CA 1
ATOM 1674 C C . LYS A 1 209 ? 5.089 -5.261 28.890 1.00 89.25 209 LYS A C 1
ATOM 1676 O O . LYS A 1 209 ? 5.683 -4.685 27.985 1.00 89.25 209 LYS A O 1
ATOM 1681 N N . ASP A 1 210 ? 5.715 -5.918 29.864 1.00 87.56 210 ASP A N 1
ATOM 1682 C CA . ASP A 1 210 ? 7.174 -6.099 29.928 1.00 87.56 210 ASP A CA 1
ATOM 1683 C C . ASP A 1 210 ? 7.950 -4.766 29.839 1.00 87.56 210 ASP A C 1
ATOM 1685 O O . ASP A 1 210 ? 8.961 -4.651 29.153 1.00 87.56 210 ASP A O 1
ATOM 1689 N N . ASN A 1 211 ? 7.436 -3.721 30.505 1.00 87.44 211 ASN A N 1
ATOM 1690 C CA . ASN A 1 211 ? 7.961 -2.346 30.475 1.00 87.44 211 ASN A CA 1
ATOM 1691 C C . ASN A 1 211 ? 8.021 -1.694 29.072 1.00 87.44 211 ASN A C 1
ATOM 1693 O O . ASN A 1 211 ? 8.693 -0.677 28.863 1.00 87.44 211 ASN A O 1
ATOM 1697 N N . ALA A 1 212 ? 7.287 -2.257 28.112 1.00 92.12 212 ALA A N 1
ATOM 1698 C CA . ALA A 1 212 ? 7.158 -1.755 26.758 1.00 92.12 212 ALA A CA 1
ATOM 1699 C C . ALA A 1 212 ? 5.701 -1.402 26.439 1.00 92.12 212 ALA A C 1
ATOM 1701 O O . ALA A 1 212 ? 4.751 -2.065 26.863 1.00 92.12 212 ALA A O 1
ATOM 1702 N N . ILE A 1 213 ? 5.537 -0.336 25.665 1.00 94.44 213 ILE A N 1
ATOM 1703 C CA . ILE A 1 213 ? 4.256 0.113 25.133 1.00 94.44 213 ILE A CA 1
ATOM 1704 C C . ILE A 1 213 ? 4.105 -0.449 23.726 1.00 94.44 213 ILE A C 1
ATOM 1706 O O . ILE A 1 213 ? 5.064 -0.441 22.955 1.00 94.44 213 ILE A O 1
ATOM 1710 N N . ARG A 1 214 ? 2.906 -0.928 23.392 1.00 94.12 214 ARG A N 1
ATOM 1711 C CA . ARG A 1 214 ? 2.545 -1.452 22.067 1.00 94.12 214 ARG A CA 1
ATOM 1712 C C . ARG A 1 214 ? 1.175 -0.937 21.661 1.00 94.12 214 ARG A C 1
ATOM 1714 O O . ARG A 1 214 ? 0.322 -0.731 22.525 1.00 94.12 214 ARG A O 1
ATOM 1721 N N . PHE A 1 215 ? 0.932 -0.795 20.364 1.00 92.94 215 PHE A N 1
ATOM 1722 C CA . PHE A 1 215 ? -0.437 -0.662 19.871 1.00 92.94 215 PHE A CA 1
ATOM 1723 C C . PHE A 1 215 ? -1.166 -2.000 19.984 1.00 92.94 215 PHE A C 1
ATOM 1725 O O . PHE A 1 215 ? -0.571 -3.061 19.805 1.00 92.94 215 PHE A O 1
ATOM 1732 N N . SER A 1 216 ? -2.471 -1.960 20.257 1.00 88.56 216 SER A N 1
ATOM 1733 C CA . SER A 1 216 ? -3.306 -3.168 20.287 1.00 88.56 216 SER A CA 1
ATOM 1734 C C . SER A 1 216 ? -3.371 -3.878 18.932 1.00 88.56 216 SER A C 1
ATOM 1736 O O . SER A 1 216 ? -3.654 -5.073 18.879 1.00 88.56 216 SER A O 1
ATOM 1738 N N . HIS A 1 217 ? -3.083 -3.158 17.844 1.00 85.06 217 HIS A N 1
ATOM 1739 C CA . HIS A 1 217 ? -2.954 -3.707 16.502 1.00 85.06 217 HIS A CA 1
ATOM 1740 C C . HIS A 1 217 ? -1.927 -2.916 15.678 1.00 85.06 217 HIS A C 1
ATOM 1742 O O . HIS A 1 217 ? -1.952 -1.687 15.692 1.00 85.06 217 HIS A O 1
ATOM 1748 N N . GLN A 1 218 ? -1.080 -3.592 14.896 1.00 86.00 218 GLN A N 1
ATOM 1749 C CA . GLN A 1 218 ? -0.046 -2.933 14.082 1.00 86.00 218 GLN A CA 1
ATOM 1750 C C . GLN A 1 218 ? -0.634 -1.964 13.042 1.00 86.00 218 GLN A C 1
ATOM 1752 O O . GLN A 1 218 ? -0.178 -0.836 12.925 1.00 86.00 218 GLN A O 1
ATOM 1757 N N . LEU A 1 219 ? -1.723 -2.329 12.359 1.00 86.00 219 LEU A N 1
ATOM 1758 C CA . LEU A 1 219 ? -2.367 -1.410 11.403 1.00 86.00 219 LEU A CA 1
ATOM 1759 C C . LEU A 1 219 ? -2.853 -0.082 12.035 1.00 86.00 219 LEU A C 1
ATOM 1761 O O . LEU A 1 219 ? -2.989 0.911 11.324 1.00 86.00 219 LEU A O 1
ATOM 1765 N N . LEU A 1 220 ? -3.112 -0.030 13.354 1.00 89.44 220 LEU A N 1
ATOM 1766 C CA . LEU A 1 220 ? -3.407 1.241 14.032 1.00 89.44 220 LEU A CA 1
ATOM 1767 C C . LEU A 1 220 ? -2.167 2.127 14.131 1.00 89.44 220 LEU A C 1
ATOM 1769 O O . LEU A 1 220 ? -2.274 3.333 13.916 1.00 89.44 220 LEU A O 1
ATOM 1773 N N . GLN A 1 221 ? -1.016 1.527 14.445 1.00 92.00 221 GLN A N 1
ATOM 1774 C CA . GLN A 1 221 ? 0.277 2.206 14.431 1.00 92.00 221 GLN A CA 1
ATOM 1775 C C . GLN A 1 221 ? 0.541 2.784 13.040 1.00 92.00 221 GLN A C 1
ATOM 1777 O O . GLN A 1 221 ? 0.779 3.980 12.913 1.00 92.00 221 GLN A O 1
ATOM 1782 N N . GLU A 1 222 ? 0.410 1.967 11.995 1.00 92.31 222 GLU A N 1
ATOM 1783 C CA . GLU A 1 222 ? 0.663 2.388 10.614 1.00 92.31 222 GLU A CA 1
ATOM 1784 C C . GLU A 1 222 ? -0.304 3.491 10.162 1.00 92.31 222 GLU A C 1
ATOM 1786 O O . GLU A 1 222 ? 0.116 4.481 9.564 1.00 92.31 222 GLU A O 1
ATOM 1791 N N . TYR A 1 223 ? -1.591 3.391 10.513 1.00 93.81 223 TYR A N 1
ATOM 1792 C CA . TYR A 1 223 ? -2.555 4.459 10.250 1.00 93.81 223 TYR A CA 1
ATOM 1793 C C . TYR A 1 223 ? -2.183 5.771 10.952 1.00 93.81 223 TYR A C 1
ATOM 1795 O O . TYR A 1 223 ? -2.248 6.837 10.338 1.00 93.81 223 TYR A O 1
ATOM 1803 N N . LEU A 1 224 ? -1.778 5.722 12.221 1.00 95.69 224 LEU A N 1
ATOM 1804 C CA . LEU A 1 224 ? -1.368 6.920 12.954 1.00 95.69 224 LEU A CA 1
ATOM 1805 C C . LEU A 1 224 ? -0.084 7.526 12.375 1.00 95.69 224 LEU A C 1
ATOM 1807 O O . LEU A 1 224 ? -0.041 8.739 12.172 1.00 95.69 224 LEU A O 1
ATOM 1811 N N . ALA A 1 225 ? 0.908 6.698 12.038 1.00 95.19 225 ALA A N 1
ATOM 1812 C CA . ALA A 1 225 ? 2.140 7.129 11.378 1.00 95.19 225 ALA A CA 1
ATOM 1813 C C . ALA A 1 225 ? 1.869 7.751 9.995 1.00 95.19 225 ALA A C 1
ATOM 1815 O O . ALA A 1 225 ? 2.539 8.707 9.605 1.00 95.19 225 ALA A O 1
ATOM 1816 N N . SER A 1 226 ? 0.833 7.289 9.281 1.00 95.94 226 SER A N 1
ATOM 1817 C CA . SER A 1 226 ? 0.484 7.800 7.943 1.00 95.94 226 SER A CA 1
ATOM 1818 C C . SER A 1 226 ? 0.128 9.287 7.934 1.00 95.94 226 SER A C 1
ATOM 1820 O O . SER A 1 226 ? 0.352 9.978 6.939 1.00 95.94 226 SER A O 1
ATOM 1822 N N . ARG A 1 227 ? -0.359 9.812 9.067 1.00 95.00 227 ARG A N 1
ATOM 1823 C CA . ARG A 1 227 ? -0.664 11.239 9.228 1.00 95.00 227 ARG A CA 1
ATOM 1824 C C . ARG A 1 227 ? 0.589 12.103 9.108 1.00 95.00 227 ARG A C 1
ATOM 1826 O O . ARG A 1 227 ? 0.508 13.177 8.525 1.00 95.00 227 ARG A O 1
ATOM 1833 N N . VAL A 1 228 ? 1.736 11.616 9.589 1.00 95.06 228 VAL A N 1
ATOM 1834 C CA . VAL A 1 228 ? 3.006 12.349 9.491 1.00 95.06 228 VAL A CA 1
ATOM 1835 C C . VAL A 1 228 ? 3.467 12.464 8.044 1.00 95.06 228 VAL A C 1
ATOM 1837 O O . VAL A 1 228 ? 3.880 13.545 7.644 1.00 95.06 228 VAL A O 1
ATOM 1840 N N . LEU A 1 229 ? 3.320 11.412 7.230 1.00 95.88 229 LEU A N 1
ATOM 1841 C CA . LEU A 1 229 ? 3.642 11.499 5.799 1.00 95.88 229 LEU A CA 1
ATOM 1842 C C . LEU A 1 229 ? 2.755 12.522 5.077 1.00 95.88 229 LEU A C 1
ATOM 1844 O O . LEU A 1 229 ? 3.231 13.272 4.230 1.00 95.88 229 LEU A O 1
ATOM 1848 N N . LEU A 1 230 ? 1.464 12.584 5.419 1.00 95.25 230 LEU A N 1
ATOM 1849 C CA . LEU A 1 230 ? 0.552 13.565 4.826 1.00 95.25 230 LEU A CA 1
ATOM 1850 C C . LEU A 1 230 ? 0.902 14.994 5.216 1.00 95.25 230 LEU A C 1
ATOM 1852 O O . LEU A 1 230 ? 0.884 15.871 4.354 1.00 95.25 230 LEU A O 1
ATOM 1856 N N . ASP A 1 231 ? 1.207 15.225 6.489 1.00 94.62 231 ASP A N 1
ATOM 1857 C CA . ASP A 1 231 ? 1.592 16.547 6.971 1.00 94.62 231 ASP A CA 1
ATOM 1858 C C . ASP A 1 231 ? 2.936 16.974 6.360 1.00 94.62 231 ASP A C 1
ATOM 1860 O O . ASP A 1 231 ? 3.027 18.080 5.828 1.00 94.62 231 ASP A O 1
ATOM 1864 N N . ALA A 1 232 ? 3.920 16.069 6.296 1.00 95.62 232 ALA A N 1
ATOM 1865 C CA . ALA A 1 232 ? 5.201 16.307 5.633 1.00 95.62 232 ALA A CA 1
ATOM 1866 C C . ALA A 1 232 ? 5.037 16.604 4.132 1.00 95.62 232 ALA A C 1
ATOM 1868 O O . ALA A 1 232 ? 5.618 17.556 3.628 1.00 95.62 232 ALA A O 1
ATOM 1869 N N . SER A 1 233 ? 4.165 15.878 3.421 1.00 96.31 233 SER A N 1
ATOM 1870 C CA . SER A 1 233 ? 3.915 16.110 1.985 1.00 96.31 233 SER A CA 1
ATOM 1871 C C . SER A 1 233 ? 3.283 17.472 1.656 1.00 96.31 233 SER A C 1
ATOM 1873 O O . SER A 1 233 ? 3.237 17.879 0.493 1.00 96.31 233 SER A O 1
ATOM 1875 N N . ARG A 1 234 ? 2.741 18.169 2.664 1.00 94.75 234 ARG A N 1
ATOM 1876 C CA . ARG A 1 234 ? 2.152 19.512 2.532 1.00 94.75 234 ARG A CA 1
ATOM 1877 C C . ARG A 1 234 ? 3.142 20.617 2.882 1.00 94.75 234 ARG A C 1
ATOM 1879 O O . ARG A 1 234 ? 2.908 21.764 2.507 1.00 94.75 234 ARG A O 1
ATOM 1886 N N . ASP A 1 235 ? 4.205 20.279 3.598 1.00 92.31 235 ASP A N 1
ATOM 1887 C CA . ASP A 1 235 ? 5.220 21.204 4.071 1.00 92.31 235 ASP A CA 1
ATOM 1888 C C . ASP A 1 235 ? 6.463 21.101 3.184 1.00 92.31 235 ASP A C 1
ATOM 1890 O O . ASP A 1 235 ? 7.221 20.140 3.254 1.00 92.31 235 ASP A O 1
ATOM 1894 N N . ALA A 1 236 ? 6.694 22.116 2.349 1.00 80.00 236 ALA A N 1
ATOM 1895 C CA . ALA A 1 236 ? 7.837 22.141 1.438 1.00 80.00 236 ALA A CA 1
ATOM 1896 C C . ALA A 1 236 ? 9.200 22.105 2.159 1.00 80.00 236 ALA A C 1
ATOM 1898 O O . ALA A 1 236 ? 10.209 21.807 1.521 1.00 80.00 236 ALA A O 1
ATOM 1899 N N . ALA A 1 237 ? 9.248 22.404 3.464 1.00 87.94 237 ALA A N 1
ATOM 1900 C CA . ALA A 1 237 ? 10.467 22.290 4.258 1.00 87.94 237 ALA A CA 1
ATOM 1901 C C . ALA A 1 237 ? 10.795 20.837 4.649 1.00 87.94 237 ALA A C 1
ATOM 1903 O O . ALA A 1 237 ? 11.939 20.546 5.004 1.00 87.94 237 ALA A O 1
ATOM 1904 N N . GLN A 1 238 ? 9.822 19.922 4.595 1.00 91.75 238 GLN A N 1
ATOM 1905 C CA . GLN A 1 238 ? 10.013 18.526 4.978 1.00 91.75 238 GLN A CA 1
ATOM 1906 C C . GLN A 1 238 ? 10.306 17.660 3.758 1.00 91.75 238 GLN A C 1
ATOM 1908 O O . GLN A 1 238 ? 9.457 17.428 2.901 1.00 91.75 238 GLN A O 1
ATOM 1913 N N . SER A 1 239 ? 11.527 17.136 3.704 1.00 92.31 239 SER A N 1
ATOM 1914 C CA . SER A 1 239 ? 11.954 16.216 2.653 1.00 92.31 239 SER A CA 1
ATOM 1915 C C . SER A 1 239 ? 11.526 14.780 2.952 1.00 92.31 239 SER A C 1
ATOM 1917 O O . SER A 1 239 ? 11.646 14.310 4.087 1.00 92.31 239 SER A O 1
ATOM 1919 N N . ALA A 1 240 ? 11.119 14.042 1.915 1.00 94.88 240 ALA A N 1
ATOM 1920 C CA . ALA A 1 240 ? 10.871 12.603 2.013 1.00 94.88 240 ALA A CA 1
ATOM 1921 C C . ALA A 1 240 ? 12.124 11.811 2.440 1.00 94.88 240 ALA A C 1
ATOM 1923 O O . ALA A 1 240 ? 12.001 10.729 3.014 1.00 94.88 240 ALA A O 1
ATOM 1924 N N . HIS A 1 241 ? 13.327 12.372 2.258 1.00 93.75 241 HIS A N 1
ATOM 1925 C CA . HIS A 1 241 ? 14.579 11.757 2.708 1.00 93.75 241 HIS A CA 1
ATOM 1926 C C . HIS A 1 241 ? 14.689 11.617 4.234 1.00 93.75 241 HIS A C 1
ATOM 1928 O O . HIS A 1 241 ? 15.490 10.821 4.713 1.00 93.75 241 HIS A O 1
ATOM 1934 N N . ALA A 1 242 ? 13.861 12.332 5.007 1.00 91.31 242 ALA A N 1
ATOM 1935 C CA . ALA A 1 242 ? 13.756 12.120 6.452 1.00 91.31 242 ALA A CA 1
ATOM 1936 C C . ALA A 1 242 ? 13.147 10.749 6.817 1.00 91.31 242 ALA A C 1
ATOM 1938 O O . ALA A 1 242 ? 13.336 10.266 7.931 1.00 91.31 242 ALA A O 1
ATOM 1939 N N . PHE A 1 243 ? 12.415 10.131 5.885 1.00 92.19 243 PHE A N 1
ATOM 1940 C CA . PHE A 1 243 ? 11.752 8.835 6.053 1.00 92.19 243 PHE A CA 1
ATOM 1941 C C . PHE A 1 243 ? 12.463 7.722 5.277 1.00 92.19 243 PHE A C 1
ATOM 1943 O O . PHE A 1 243 ? 12.481 6.581 5.729 1.00 92.19 243 PHE A O 1
ATOM 1950 N N . TRP A 1 244 ? 13.089 8.067 4.147 1.00 93.12 244 TRP A N 1
ATOM 1951 C CA . TRP A 1 244 ? 13.923 7.172 3.342 1.00 93.12 244 TRP A CA 1
ATOM 1952 C C . TRP A 1 244 ? 15.318 7.784 3.127 1.00 93.12 244 TRP A C 1
ATOM 1954 O O . TRP A 1 244 ? 15.525 8.516 2.151 1.00 93.12 244 TRP A O 1
ATOM 1964 N N . PRO A 1 245 ? 16.274 7.512 4.032 1.00 91.62 245 PRO A N 1
ATOM 1965 C CA . PRO A 1 245 ? 17.629 8.053 3.945 1.00 91.62 245 PRO A CA 1
ATOM 1966 C C . PRO A 1 245 ? 18.369 7.609 2.676 1.00 91.62 245 PRO A C 1
ATOM 1968 O O . PRO A 1 245 ? 18.187 6.493 2.191 1.00 91.62 245 PRO A O 1
ATOM 1971 N N . GLU A 1 246 ? 19.217 8.479 2.123 1.00 90.44 246 GLU A N 1
ATOM 1972 C CA . GLU A 1 246 ? 19.863 8.270 0.814 1.00 90.44 246 GLU A CA 1
ATOM 1973 C C . GLU A 1 246 ? 20.739 7.011 0.723 1.00 90.44 246 GLU A C 1
ATOM 1975 O O . GLU A 1 246 ? 20.903 6.456 -0.361 1.00 90.44 246 GLU A O 1
ATOM 1980 N N . ASP A 1 247 ? 21.289 6.552 1.842 1.00 89.56 247 ASP A N 1
ATOM 1981 C CA . ASP A 1 247 ? 22.230 5.436 1.929 1.00 89.56 247 ASP A CA 1
ATOM 1982 C C . ASP A 1 247 ? 21.558 4.056 1.998 1.00 89.56 247 ASP A C 1
ATOM 1984 O O . ASP A 1 247 ? 22.248 3.043 1.878 1.00 89.56 247 ASP A O 1
ATOM 1988 N N . HIS A 1 248 ? 20.236 3.994 2.186 1.00 90.19 248 HIS A N 1
ATOM 1989 C CA . HIS A 1 248 ? 19.496 2.729 2.248 1.00 90.19 248 HIS A CA 1
ATOM 1990 C C . HIS A 1 248 ? 18.014 2.843 1.847 1.00 90.19 248 HIS A C 1
ATOM 1992 O O . HIS A 1 248 ? 17.223 1.953 2.164 1.00 90.19 248 HIS A O 1
ATOM 1998 N N . TRP A 1 249 ? 17.612 3.890 1.115 1.00 92.75 249 TRP A N 1
ATOM 1999 C CA . TRP A 1 249 ? 16.212 4.133 0.726 1.00 92.75 249 TRP A CA 1
ATOM 2000 C C . TRP A 1 249 ? 15.548 2.950 -0.002 1.00 92.75 249 TRP A C 1
ATOM 2002 O O . TRP A 1 249 ? 14.332 2.799 0.069 1.00 92.75 249 TRP A O 1
ATOM 2012 N N . TRP A 1 250 ? 16.329 2.113 -0.695 1.00 91.62 250 TRP A N 1
ATOM 2013 C CA . TRP A 1 250 ? 15.865 0.930 -1.438 1.00 91.62 250 TRP A CA 1
ATOM 2014 C C . TRP A 1 250 ? 15.596 -0.294 -0.549 1.00 91.62 250 TRP A C 1
ATOM 2016 O O . TRP A 1 250 ? 15.179 -1.341 -1.045 1.00 91.62 250 TRP A O 1
ATOM 2026 N N . THR A 1 251 ? 15.901 -0.208 0.745 1.00 89.94 251 THR A N 1
ATOM 2027 C CA . THR A 1 251 ? 15.592 -1.259 1.720 1.00 89.94 251 THR A CA 1
ATOM 2028 C C . THR A 1 251 ? 14.200 -1.046 2.299 1.00 89.94 251 THR A C 1
ATOM 2030 O O . THR A 1 251 ? 13.721 0.084 2.405 1.00 89.94 251 THR A O 1
ATOM 2033 N N . ARG A 1 252 ? 13.533 -2.144 2.665 1.00 85.88 252 ARG A N 1
ATOM 2034 C CA . ARG A 1 252 ? 12.224 -2.067 3.313 1.00 85.88 252 ARG A CA 1
ATOM 2035 C C . ARG A 1 252 ? 12.361 -1.461 4.702 1.00 85.88 252 ARG A C 1
ATOM 2037 O O . ARG A 1 252 ? 13.222 -1.879 5.467 1.00 85.88 252 ARG A O 1
ATOM 2044 N N . SER A 1 253 ? 11.484 -0.514 5.021 1.00 83.19 253 SER A N 1
ATOM 2045 C CA . SER A 1 253 ? 11.491 0.199 6.312 1.00 83.19 253 SER A CA 1
ATOM 2046 C C . SER A 1 253 ? 10.133 0.195 7.025 1.00 83.19 253 SER A C 1
ATOM 2048 O O . SER A 1 253 ? 9.957 0.820 8.072 1.00 83.19 253 SER A O 1
ATOM 2050 N N . GLY A 1 254 ? 9.128 -0.468 6.448 1.00 83.62 254 GLY A N 1
ATOM 2051 C CA . GLY A 1 254 ? 7.746 -0.471 6.927 1.00 83.62 254 GLY A CA 1
ATOM 2052 C C . GLY A 1 254 ? 6.967 0.797 6.560 1.00 83.62 254 GLY A C 1
ATOM 2053 O O . GLY A 1 254 ? 5.736 0.798 6.635 1.00 83.62 254 GLY A O 1
ATOM 2054 N N . TRP A 1 255 ? 7.641 1.859 6.102 1.00 92.00 255 TRP A N 1
ATOM 2055 C CA . TRP A 1 255 ? 6.987 3.075 5.618 1.00 92.00 255 TRP A CA 1
ATOM 2056 C C . TRP A 1 255 ? 6.188 2.849 4.325 1.00 92.00 255 TRP A C 1
ATOM 2058 O O . TRP A 1 255 ? 5.334 3.668 3.990 1.00 92.00 255 TRP A O 1
ATOM 2068 N N . GLU A 1 256 ? 6.403 1.736 3.616 1.00 91.75 256 GLU A N 1
ATOM 2069 C CA . GLU A 1 256 ? 5.683 1.376 2.390 1.00 91.75 256 GLU A CA 1
ATOM 2070 C C . GLU A 1 256 ? 4.174 1.241 2.650 1.00 91.75 256 GLU A C 1
ATOM 2072 O O . GLU A 1 256 ? 3.356 1.863 1.969 1.00 91.75 256 GLU A O 1
ATOM 2077 N N . VAL A 1 257 ? 3.794 0.484 3.686 1.00 88.50 257 VAL A N 1
ATOM 2078 C CA . VAL A 1 257 ? 2.382 0.292 4.063 1.00 88.50 257 VAL A CA 1
ATOM 2079 C C . VAL A 1 257 ? 1.794 1.589 4.619 1.00 88.50 257 VAL A C 1
ATOM 2081 O O . VAL A 1 257 ? 0.652 1.948 4.320 1.00 88.50 257 VAL A O 1
ATOM 2084 N N . VAL A 1 258 ? 2.593 2.341 5.379 1.00 94.44 258 VAL A N 1
ATOM 2085 C CA . VAL A 1 258 ? 2.211 3.651 5.917 1.00 94.44 258 VAL A CA 1
ATOM 2086 C C . VAL A 1 258 ? 1.890 4.640 4.786 1.00 94.44 258 VAL A C 1
ATOM 2088 O O . VAL A 1 258 ? 0.889 5.357 4.866 1.00 94.44 258 VAL A O 1
ATOM 2091 N N . ALA A 1 259 ? 2.676 4.642 3.705 1.00 96.44 259 ALA A N 1
ATOM 2092 C CA . ALA A 1 259 ? 2.455 5.478 2.526 1.00 96.44 259 ALA A CA 1
ATOM 2093 C C . ALA A 1 259 ? 1.172 5.097 1.765 1.00 96.44 259 ALA A C 1
ATOM 2095 O O . ALA A 1 259 ? 0.432 5.978 1.317 1.00 96.44 259 ALA A O 1
ATOM 2096 N N . GLU A 1 260 ? 0.842 3.805 1.670 1.00 94.12 260 GLU A N 1
ATOM 2097 C CA . GLU A 1 260 ? -0.439 3.367 1.103 1.00 94.12 260 GLU A CA 1
ATOM 2098 C C . GLU A 1 260 ? -1.643 3.851 1.924 1.00 94.12 260 GLU A C 1
ATOM 2100 O O . GLU A 1 260 ? -2.643 4.296 1.354 1.00 94.12 260 GLU A O 1
ATOM 2105 N N . ILE A 1 261 ? -1.564 3.783 3.258 1.00 93.69 261 ILE A N 1
ATOM 2106 C CA . ILE A 1 261 ? -2.639 4.263 4.142 1.00 93.69 261 ILE A CA 1
ATOM 2107 C C . ILE A 1 261 ? -2.744 5.796 4.089 1.00 93.69 261 ILE A C 1
ATOM 2109 O O . ILE A 1 261 ? -3.855 6.341 4.094 1.00 93.69 261 ILE A O 1
ATOM 2113 N N . ALA A 1 262 ? -1.616 6.504 3.968 1.00 96.81 262 ALA A N 1
ATOM 2114 C CA . ALA A 1 262 ? -1.600 7.949 3.743 1.00 96.81 262 ALA A CA 1
ATOM 2115 C C . ALA A 1 262 ? -2.361 8.290 2.453 1.00 96.81 262 ALA A C 1
ATOM 2117 O O . ALA A 1 262 ? -3.271 9.119 2.458 1.00 96.81 262 ALA A O 1
ATOM 2118 N N . ALA A 1 263 ? -2.078 7.570 1.368 1.00 95.81 263 ALA A N 1
ATOM 2119 C CA . ALA A 1 263 ? -2.766 7.736 0.095 1.00 95.81 263 ALA A CA 1
ATOM 2120 C C . ALA A 1 263 ? -4.276 7.453 0.176 1.00 95.81 263 ALA A C 1
ATOM 2122 O O . ALA A 1 263 ? -5.071 8.167 -0.433 1.00 95.81 263 ALA A O 1
ATOM 2123 N N . GLU A 1 264 ? -4.694 6.447 0.948 1.00 93.38 264 GLU A N 1
ATOM 2124 C CA . GLU A 1 264 ? -6.114 6.172 1.211 1.00 93.38 264 GLU A CA 1
ATOM 2125 C C . GLU A 1 264 ? -6.800 7.292 2.005 1.00 93.38 264 GLU A C 1
ATOM 2127 O O . GLU A 1 264 ? -7.976 7.590 1.775 1.00 93.38 264 GLU A O 1
ATOM 2132 N N . SER A 1 265 ? -6.070 7.936 2.916 1.00 94.69 265 SER A N 1
ATOM 2133 C CA . SER A 1 265 ? -6.569 9.054 3.724 1.00 94.69 265 SER A CA 1
ATOM 2134 C C . SER A 1 265 ? -6.814 10.321 2.897 1.00 94.69 265 SER A C 1
ATOM 2136 O O . SER A 1 265 ? -7.625 11.155 3.297 1.00 94.69 265 SER A O 1
ATOM 2138 N N . CYS A 1 266 ? -6.177 10.457 1.727 1.00 95.00 266 CYS A N 1
ATOM 2139 C CA . CYS A 1 266 ? -6.489 11.520 0.766 1.00 95.00 266 CYS A CA 1
ATOM 2140 C C . CYS A 1 266 ? -7.899 11.385 0.160 1.00 95.00 266 CYS A C 1
ATOM 2142 O O . CYS A 1 266 ? -8.388 12.334 -0.452 1.00 95.00 266 CYS A O 1
ATOM 2144 N N . GLY A 1 267 ? -8.566 10.232 0.308 1.00 90.56 267 GLY A N 1
ATOM 2145 C CA . GLY A 1 267 ? -9.886 9.999 -0.277 1.00 90.56 267 GLY A CA 1
ATOM 2146 C C . GLY A 1 267 ? -9.854 10.185 -1.793 1.00 90.56 267 GLY A C 1
ATOM 2147 O O . GLY A 1 267 ? -8.968 9.647 -2.449 1.00 90.56 267 GLY A O 1
ATOM 2148 N N . ASP A 1 268 ? -10.784 10.974 -2.333 1.00 90.25 268 ASP A N 1
ATOM 2149 C CA . ASP A 1 268 ? -10.889 11.271 -3.769 1.00 90.25 268 ASP A CA 1
ATOM 2150 C C . ASP A 1 268 ? -10.154 12.567 -4.187 1.00 90.25 268 ASP A C 1
ATOM 2152 O O . ASP A 1 268 ? -10.230 12.979 -5.347 1.00 90.25 268 ASP A O 1
ATOM 2156 N N . ASP A 1 269 ? -9.418 13.221 -3.276 1.00 95.75 269 ASP A N 1
ATOM 2157 C CA . ASP A 1 269 ? -8.651 14.437 -3.583 1.00 95.75 269 ASP A CA 1
ATOM 2158 C C . ASP A 1 269 ? -7.422 14.104 -4.447 1.00 95.75 269 ASP A C 1
ATOM 2160 O O . ASP A 1 269 ? -6.335 13.779 -3.953 1.00 95.75 269 ASP A O 1
ATOM 2164 N N . ARG A 1 270 ? -7.593 14.210 -5.771 1.00 95.38 270 ARG A N 1
ATOM 2165 C CA . ARG A 1 270 ? -6.527 13.978 -6.759 1.00 95.38 270 ARG A CA 1
ATOM 2166 C C . ARG A 1 270 ? -5.335 14.910 -6.582 1.00 95.38 270 ARG A C 1
ATOM 2168 O O . ARG A 1 270 ? -4.208 14.493 -6.848 1.00 95.38 270 ARG A O 1
ATOM 2175 N N . ALA A 1 271 ? -5.544 16.138 -6.110 1.00 96.62 271 ALA A N 1
ATOM 2176 C CA . ALA A 1 271 ? -4.446 17.068 -5.886 1.00 96.62 271 ALA A CA 1
ATOM 2177 C C . ALA A 1 271 ? -3.602 16.628 -4.681 1.00 96.62 271 ALA A C 1
ATOM 2179 O O . ALA A 1 271 ? -2.375 16.636 -4.764 1.00 96.62 271 ALA A O 1
ATOM 2180 N N . ALA A 1 272 ? -4.233 16.184 -3.588 1.00 97.00 272 ALA A N 1
ATOM 2181 C CA . ALA A 1 272 ? -3.522 15.619 -2.439 1.00 97.00 272 ALA A CA 1
ATOM 2182 C C . ALA A 1 272 ? -2.793 14.315 -2.781 1.00 97.00 272 ALA A C 1
ATOM 2184 O O . ALA A 1 272 ? -1.630 14.161 -2.416 1.00 97.00 272 ALA A O 1
ATOM 2185 N N . GLN A 1 273 ? -3.437 13.410 -3.522 1.00 97.25 273 GLN A N 1
ATOM 2186 C CA . GLN A 1 273 ? -2.804 12.175 -3.999 1.00 97.25 273 GLN A CA 1
ATOM 2187 C C . GLN A 1 273 ? -1.578 12.464 -4.872 1.00 97.25 273 GLN A C 1
ATOM 2189 O O . GLN A 1 273 ? -0.518 11.883 -4.658 1.00 97.25 273 GLN A O 1
ATOM 2194 N N . THR A 1 274 ? -1.703 13.391 -5.825 1.00 97.94 274 THR A N 1
ATOM 2195 C CA . THR A 1 274 ? -0.600 13.780 -6.715 1.00 97.94 274 THR A CA 1
ATOM 2196 C C . THR A 1 274 ? 0.551 14.410 -5.938 1.00 97.94 274 THR A C 1
ATOM 2198 O O . THR A 1 274 ? 1.702 14.052 -6.173 1.00 97.94 274 THR A O 1
ATOM 2201 N N . ARG A 1 275 ? 0.258 15.307 -4.982 1.00 97.75 275 ARG A N 1
ATOM 2202 C CA . ARG A 1 275 ? 1.281 15.896 -4.102 1.00 97.75 275 ARG A CA 1
ATOM 2203 C C . ARG A 1 275 ? 2.024 14.828 -3.308 1.00 97.75 275 ARG A C 1
ATOM 2205 O O . ARG A 1 275 ? 3.248 14.851 -3.289 1.00 97.75 275 ARG A O 1
ATOM 2212 N N . LEU A 1 276 ? 1.300 13.881 -2.707 1.00 98.25 276 LEU A N 1
ATOM 2213 C CA . LEU A 1 276 ? 1.907 12.787 -1.951 1.00 98.25 276 LEU A CA 1
ATOM 2214 C C . LEU A 1 276 ? 2.818 11.931 -2.840 1.00 98.25 276 LEU A C 1
ATOM 2216 O O . LEU A 1 276 ? 3.950 11.670 -2.457 1.00 98.25 276 LEU A O 1
ATOM 2220 N N . ILE A 1 277 ? 2.361 11.533 -4.033 1.00 98.31 277 ILE A N 1
ATOM 2221 C CA . ILE A 1 277 ? 3.169 10.742 -4.978 1.00 98.31 277 ILE A CA 1
ATOM 2222 C C . ILE A 1 277 ? 4.435 11.504 -5.379 1.00 98.31 277 ILE A C 1
ATOM 2224 O O . ILE A 1 277 ? 5.524 10.938 -5.329 1.00 98.31 277 ILE A O 1
ATOM 2228 N N . ALA A 1 278 ? 4.302 12.781 -5.747 1.00 97.56 278 ALA A N 1
ATOM 2229 C CA . ALA A 1 278 ? 5.437 13.612 -6.137 1.00 97.56 278 ALA A CA 1
ATOM 2230 C C . ALA A 1 278 ? 6.445 13.774 -4.991 1.00 97.56 278 ALA A C 1
ATOM 2232 O O . ALA A 1 278 ? 7.646 13.680 -5.220 1.00 97.56 278 ALA A O 1
ATOM 2233 N N . TRP A 1 279 ? 5.961 13.974 -3.762 1.00 98.06 279 TRP A N 1
ATOM 2234 C CA . TRP A 1 279 ? 6.794 14.087 -2.567 1.00 98.06 279 TRP A CA 1
ATOM 2235 C C . TRP A 1 279 ? 7.518 12.774 -2.245 1.00 98.06 279 TRP A C 1
ATOM 2237 O O . TRP A 1 279 ? 8.732 12.778 -2.078 1.00 98.06 279 TRP A O 1
ATOM 2247 N N . LEU A 1 280 ? 6.814 11.636 -2.251 1.00 98.06 280 LEU A N 1
ATOM 2248 C CA . LEU A 1 280 ? 7.419 10.311 -2.050 1.00 98.06 280 LEU A CA 1
ATOM 2249 C C . LEU A 1 280 ? 8.514 10.031 -3.083 1.00 98.06 280 LEU A C 1
ATOM 2251 O O . LEU A 1 280 ? 9.583 9.525 -2.739 1.00 98.06 280 LEU A O 1
ATOM 2255 N N . ALA A 1 281 ? 8.267 10.402 -4.342 1.00 97.25 281 ALA A N 1
ATOM 2256 C CA . ALA A 1 281 ? 9.202 10.159 -5.429 1.00 97.25 281 ALA A CA 1
ATOM 2257 C C . ALA A 1 281 ? 10.513 10.941 -5.283 1.00 97.25 281 ALA A C 1
ATOM 2259 O O . ALA A 1 281 ? 11.486 10.570 -5.928 1.00 97.25 281 ALA A O 1
ATOM 2260 N N . GLN A 1 282 ? 10.572 11.965 -4.424 1.00 95.56 282 GLN A N 1
ATOM 2261 C CA . GLN A 1 282 ? 11.822 12.663 -4.121 1.00 95.56 282 GLN A CA 1
ATOM 2262 C C . GLN A 1 282 ? 12.830 11.751 -3.421 1.00 95.56 282 GLN A C 1
ATOM 2264 O O . GLN A 1 282 ? 14.021 11.915 -3.635 1.00 95.56 282 GLN A O 1
ATOM 2269 N N . ALA A 1 283 ? 12.385 10.783 -2.617 1.00 95.81 283 ALA A N 1
ATOM 2270 C CA . ALA A 1 283 ? 13.292 9.914 -1.865 1.00 95.81 283 ALA A CA 1
ATOM 2271 C C . ALA A 1 283 ? 13.213 8.442 -2.269 1.00 95.81 283 ALA A C 1
ATOM 2273 O O . ALA A 1 283 ? 14.221 7.742 -2.209 1.00 95.81 283 ALA A O 1
ATOM 2274 N N . ASN A 1 284 ? 12.038 7.971 -2.691 1.00 96.75 284 ASN A N 1
ATOM 2275 C CA . ASN A 1 284 ? 11.829 6.570 -3.025 1.00 96.75 284 ASN A CA 1
ATOM 2276 C C . ASN A 1 284 ? 10.836 6.411 -4.199 1.00 96.75 284 ASN A C 1
ATOM 2278 O O . ASN A 1 284 ? 9.614 6.479 -4.005 1.00 96.75 284 ASN A O 1
ATOM 2282 N N . PRO A 1 285 ? 11.328 6.176 -5.431 1.00 97.31 285 PRO A N 1
ATOM 2283 C CA . PRO A 1 285 ? 10.478 6.071 -6.609 1.00 97.31 285 PRO A CA 1
ATOM 2284 C C . PRO A 1 285 ? 9.646 4.779 -6.619 1.00 97.31 285 PRO A C 1
ATOM 2286 O O . PRO A 1 285 ? 8.548 4.781 -7.181 1.00 97.31 285 PRO A O 1
ATOM 2289 N N . GLU A 1 286 ? 10.096 3.693 -5.976 1.00 96.06 286 GLU A N 1
ATOM 2290 C CA . GLU A 1 286 ? 9.303 2.458 -5.868 1.00 96.06 286 GLU A CA 1
ATOM 2291 C C . GLU A 1 286 ? 8.094 2.645 -4.958 1.00 96.06 286 GLU A C 1
ATOM 2293 O O . GLU A 1 286 ? 6.999 2.224 -5.327 1.00 96.06 286 GLU A O 1
ATOM 2298 N N . VAL A 1 287 ? 8.250 3.325 -3.819 1.00 97.06 287 VAL A N 1
ATOM 2299 C CA . VAL A 1 287 ? 7.122 3.630 -2.923 1.00 97.06 287 VAL A CA 1
ATOM 2300 C C . VAL A 1 287 ? 6.129 4.564 -3.601 1.00 97.06 287 VAL A C 1
ATOM 2302 O O . VAL A 1 287 ? 4.924 4.310 -3.569 1.00 97.06 287 VAL A O 1
ATOM 2305 N N . ALA A 1 288 ? 6.612 5.607 -4.280 1.00 98.00 288 ALA A N 1
ATOM 2306 C CA . ALA A 1 288 ? 5.750 6.497 -5.054 1.00 98.00 288 ALA A CA 1
ATOM 2307 C C . ALA A 1 288 ? 4.966 5.736 -6.136 1.00 98.00 288 ALA A C 1
ATOM 2309 O O . ALA A 1 288 ? 3.756 5.924 -6.288 1.00 98.00 288 ALA A O 1
ATOM 2310 N N . CYS A 1 289 ? 5.640 4.832 -6.853 1.00 97.00 289 CYS A N 1
ATOM 2311 C CA . CYS A 1 289 ? 5.023 3.967 -7.851 1.00 97.00 289 CYS A CA 1
ATOM 2312 C C . CYS A 1 289 ? 4.000 3.010 -7.227 1.00 97.00 289 CYS A C 1
ATOM 2314 O O . CYS A 1 289 ? 2.884 2.886 -7.734 1.00 97.00 289 CYS A O 1
ATOM 2316 N N . ALA A 1 290 ? 4.336 2.362 -6.111 1.00 94.56 290 ALA A N 1
ATOM 2317 C CA . ALA A 1 290 ? 3.433 1.476 -5.388 1.00 94.56 290 ALA A CA 1
ATOM 2318 C C . ALA A 1 290 ? 2.166 2.220 -4.952 1.00 94.56 290 ALA A C 1
ATOM 2320 O O . ALA A 1 290 ? 1.064 1.738 -5.206 1.00 94.56 290 ALA A O 1
ATOM 2321 N N . VAL A 1 291 ? 2.300 3.436 -4.414 1.00 96.38 291 VAL A N 1
ATOM 2322 C CA . VAL A 1 291 ? 1.171 4.301 -4.045 1.00 96.38 291 VAL A CA 1
ATOM 2323 C C . VAL A 1 291 ? 0.333 4.707 -5.261 1.00 96.38 291 VAL A C 1
ATOM 2325 O O . VAL A 1 291 ? -0.897 4.620 -5.223 1.00 96.38 291 VAL A O 1
ATOM 2328 N N . TRP A 1 292 ? 0.957 5.115 -6.365 1.00 96.94 292 TRP A N 1
ATOM 2329 C CA . TRP A 1 292 ? 0.244 5.463 -7.598 1.00 96.94 292 TRP A CA 1
ATOM 2330 C C . TRP A 1 292 ? -0.533 4.269 -8.175 1.00 96.94 292 TRP A C 1
ATOM 2332 O O . TRP A 1 292 ? -1.708 4.386 -8.540 1.00 96.94 292 TRP A O 1
ATOM 2342 N N . ARG A 1 293 ? 0.093 3.086 -8.185 1.00 93.31 293 ARG A N 1
ATOM 2343 C CA . ARG A 1 293 ? -0.536 1.822 -8.587 1.00 93.31 293 ARG A CA 1
ATOM 2344 C C . ARG A 1 293 ? -1.675 1.442 -7.661 1.00 93.31 293 ARG A C 1
ATOM 2346 O O . ARG A 1 293 ? -2.738 1.070 -8.152 1.00 93.31 293 ARG A O 1
ATOM 2353 N N . HIS A 1 294 ? -1.461 1.571 -6.353 1.00 89.69 294 HIS A N 1
ATOM 2354 C CA . HIS A 1 294 ? -2.484 1.370 -5.336 1.00 89.69 294 HIS A CA 1
ATOM 2355 C C . HIS A 1 294 ? -3.694 2.232 -5.686 1.00 89.69 294 HIS A C 1
ATOM 2357 O O . HIS A 1 294 ? -4.792 1.704 -5.804 1.00 89.69 294 HIS A O 1
ATOM 2363 N N . LEU A 1 295 ? -3.499 3.522 -5.987 1.00 90.81 295 LEU A N 1
ATOM 2364 C CA . LEU A 1 295 ? -4.547 4.489 -6.355 1.00 90.81 295 LEU A CA 1
ATOM 2365 C C . LEU A 1 295 ? -5.220 4.274 -7.719 1.00 90.81 295 LEU A C 1
ATOM 2367 O O . LEU A 1 295 ? -6.102 5.059 -8.076 1.00 90.81 295 LEU A O 1
ATOM 2371 N N . GLY A 1 296 ? -4.874 3.205 -8.436 1.00 89.81 296 GLY A N 1
ATOM 2372 C CA . GLY A 1 296 ? -5.507 2.832 -9.697 1.00 89.81 296 GLY A CA 1
ATOM 2373 C C . GLY A 1 296 ? -4.876 3.468 -10.934 1.00 89.81 296 GLY A C 1
ATOM 2374 O O . GLY A 1 296 ? -5.528 3.495 -11.970 1.00 89.81 296 GLY A O 1
ATOM 2375 N N . ARG A 1 297 ? -3.628 3.957 -10.841 1.00 91.75 297 ARG A N 1
ATOM 2376 C CA . ARG A 1 297 ? -2.840 4.472 -11.979 1.00 91.75 297 ARG A CA 1
ATOM 2377 C C . ARG A 1 297 ? -3.529 5.586 -12.783 1.00 91.75 297 ARG A C 1
ATOM 2379 O O . ARG A 1 297 ? -3.569 5.542 -14.005 1.00 91.75 297 ARG A O 1
ATOM 2386 N N . PHE A 1 298 ? -4.096 6.573 -12.098 1.00 94.25 298 PHE A N 1
ATOM 2387 C CA . PHE A 1 298 ? -4.659 7.749 -12.769 1.00 94.25 298 PHE A CA 1
ATOM 2388 C C . PHE A 1 298 ? -3.562 8.581 -13.457 1.00 94.25 298 PHE A C 1
ATOM 2390 O O . PHE A 1 298 ? -2.394 8.493 -13.077 1.00 94.25 298 PHE A O 1
ATOM 2397 N N . ASP A 1 299 ? -3.936 9.415 -14.425 1.00 96.25 299 ASP A N 1
ATOM 2398 C CA . ASP A 1 299 ? -2.976 10.246 -15.157 1.00 96.25 299 ASP A CA 1
ATOM 2399 C C . ASP A 1 299 ? -2.270 11.241 -14.226 1.00 96.25 299 ASP A C 1
ATOM 2401 O O . ASP A 1 299 ? -2.901 12.087 -13.584 1.00 96.25 299 ASP A O 1
ATOM 2405 N N . LEU A 1 300 ? -0.942 11.138 -14.147 1.00 97.62 300 LEU A N 1
ATOM 2406 C CA . LEU A 1 300 ? -0.115 12.074 -13.391 1.00 97.62 300 LEU A CA 1
ATOM 2407 C C . LEU A 1 300 ? 0.231 13.296 -14.252 1.00 97.62 300 LEU A C 1
ATOM 2409 O O . LEU A 1 300 ? 0.488 13.147 -15.448 1.00 97.62 300 LEU A O 1
ATOM 2413 N N . PRO A 1 301 ? 0.303 14.510 -13.670 1.00 97.88 301 PRO A N 1
ATOM 2414 C CA . PRO A 1 301 ? 0.736 15.686 -14.413 1.00 97.88 301 PRO A CA 1
ATOM 2415 C C . PRO A 1 301 ? 2.141 15.510 -14.992 1.00 97.88 301 PRO A C 1
ATOM 2417 O O . PRO A 1 301 ? 3.046 15.035 -14.303 1.00 97.88 301 PRO A O 1
ATOM 2420 N N . GLN A 1 302 ? 2.351 15.999 -16.217 1.00 97.25 302 GLN A N 1
ATOM 2421 C CA . GLN A 1 302 ? 3.642 15.899 -16.907 1.00 97.25 302 GLN A CA 1
ATOM 2422 C C . GLN A 1 302 ? 4.802 16.488 -16.095 1.00 97.25 302 GLN A C 1
ATOM 2424 O O . GLN A 1 302 ? 5.910 15.971 -16.153 1.00 97.25 302 GLN A O 1
ATOM 2429 N N . LEU A 1 303 ? 4.549 17.535 -15.303 1.00 97.00 303 LEU A N 1
ATOM 2430 C CA . LEU A 1 303 ? 5.555 18.131 -14.423 1.00 97.00 303 LEU A CA 1
ATOM 2431 C C . LEU A 1 303 ? 6.066 17.140 -13.363 1.00 97.00 303 LEU A C 1
ATOM 2433 O O . LEU A 1 303 ? 7.260 17.106 -13.085 1.00 97.00 303 LEU A O 1
ATOM 2437 N N . VAL A 1 304 ? 5.177 16.315 -12.798 1.00 97.56 304 VAL A N 1
ATOM 2438 C CA . VAL A 1 304 ? 5.553 15.285 -11.816 1.00 97.56 304 VAL A CA 1
ATOM 2439 C C . VAL A 1 304 ? 6.377 14.199 -12.498 1.00 97.56 304 VAL A C 1
ATOM 2441 O O . VAL A 1 304 ? 7.452 13.857 -12.019 1.00 97.56 304 VAL A O 1
ATOM 2444 N N . LEU A 1 305 ? 5.911 13.701 -13.647 1.00 98.19 305 LEU A N 1
ATOM 2445 C CA . LEU A 1 305 ? 6.616 12.679 -14.425 1.00 98.19 305 LEU A CA 1
ATOM 2446 C C . LEU A 1 305 ? 8.009 13.146 -14.875 1.00 98.19 305 LEU A C 1
ATOM 2448 O O . LEU A 1 305 ? 8.977 12.400 -14.748 1.00 98.19 305 LEU A O 1
ATOM 2452 N N . ALA A 1 306 ? 8.123 14.391 -15.343 1.00 97.25 306 ALA A N 1
ATOM 2453 C CA . ALA A 1 306 ? 9.396 14.990 -15.730 1.00 97.25 306 ALA A CA 1
ATOM 2454 C C . ALA A 1 306 ? 10.367 15.080 -14.544 1.00 97.25 306 ALA A C 1
ATOM 2456 O O . ALA A 1 306 ? 11.522 14.690 -14.689 1.00 97.25 306 ALA A O 1
ATOM 2457 N N . GLY A 1 307 ? 9.891 15.506 -13.367 1.00 96.56 307 GLY A N 1
ATOM 2458 C CA . GLY A 1 307 ? 10.711 15.552 -12.152 1.00 96.56 307 GLY A CA 1
ATOM 2459 C C . GLY A 1 307 ? 11.207 14.170 -11.714 1.00 96.56 307 GLY A C 1
ATOM 2460 O O . GLY A 1 307 ? 12.379 14.014 -11.376 1.00 96.56 307 GLY A O 1
ATOM 2461 N N . ILE A 1 308 ? 10.352 13.142 -11.797 1.00 97.50 308 ILE A N 1
ATOM 2462 C CA . ILE A 1 308 ? 10.745 11.749 -11.520 1.00 97.50 308 ILE A CA 1
ATOM 2463 C C . ILE A 1 308 ? 11.827 11.293 -12.510 1.00 97.50 308 ILE A C 1
ATOM 2465 O O . ILE A 1 308 ? 12.847 10.736 -12.102 1.00 97.50 308 ILE A O 1
ATOM 2469 N N . ALA A 1 309 ? 11.633 11.533 -13.808 1.00 96.25 309 ALA A N 1
ATOM 2470 C CA . ALA A 1 309 ? 12.597 11.131 -14.829 1.00 96.25 309 ALA A CA 1
ATOM 2471 C C . ALA A 1 309 ? 13.957 11.825 -14.642 1.00 96.25 309 ALA A C 1
ATOM 2473 O O . ALA A 1 309 ? 14.989 11.152 -14.622 1.00 96.25 309 ALA A O 1
ATOM 2474 N N . GLU A 1 310 ? 13.960 13.148 -14.456 1.00 95.06 310 GLU A N 1
ATOM 2475 C CA . GLU A 1 310 ? 15.173 13.954 -14.269 1.00 95.06 310 GLU A CA 1
ATOM 2476 C C . GLU A 1 310 ? 16.000 13.474 -13.071 1.00 95.06 310 GLU A C 1
ATOM 2478 O O . GLU A 1 310 ? 17.225 13.348 -13.155 1.00 95.06 310 GLU A O 1
ATOM 2483 N N . GLN A 1 311 ? 15.329 13.151 -11.967 1.00 93.88 311 GLN A N 1
ATOM 2484 C CA . GLN A 1 311 ? 15.997 12.732 -10.745 1.00 93.88 311 GLN A CA 1
ATOM 2485 C C . GLN A 1 311 ? 16.604 11.326 -10.845 1.00 93.88 311 GLN A C 1
ATOM 2487 O O . GLN A 1 311 ? 17.710 11.083 -10.348 1.00 93.88 311 GLN A O 1
ATOM 2492 N N . TRP A 1 312 ? 15.879 10.387 -11.456 1.00 96.12 312 TRP A N 1
ATOM 2493 C CA . TRP A 1 312 ? 16.157 8.961 -11.282 1.00 96.12 312 TRP A CA 1
ATOM 2494 C C . TRP A 1 312 ? 16.766 8.276 -12.506 1.00 96.12 312 TRP A C 1
ATOM 2496 O O . TRP A 1 312 ? 17.547 7.337 -12.337 1.00 96.12 312 TRP A O 1
ATOM 2506 N N . LEU A 1 313 ? 16.489 8.742 -13.728 1.00 93.44 313 LEU A N 1
ATOM 2507 C CA . LEU A 1 313 ? 16.897 8.039 -14.952 1.00 93.44 313 LEU A CA 1
ATOM 2508 C C . LEU A 1 313 ? 18.418 7.8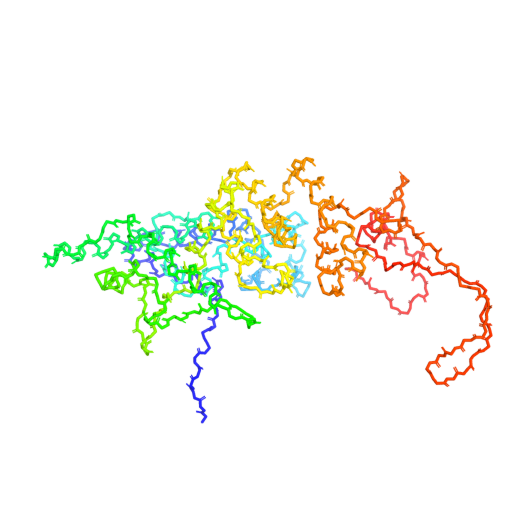52 -15.037 1.00 93.44 313 LEU A C 1
ATOM 2510 O O . LEU A 1 313 ? 18.890 6.747 -15.299 1.00 93.44 313 LEU A O 1
ATOM 2514 N N . LEU A 1 314 ? 19.194 8.902 -14.748 1.00 92.56 314 LEU A N 1
ATOM 2515 C CA . LEU A 1 314 ? 20.657 8.819 -14.795 1.00 92.56 314 LEU A CA 1
ATOM 2516 C C . LEU A 1 314 ? 21.215 7.899 -13.695 1.00 92.56 314 LEU A C 1
ATOM 2518 O O . LEU A 1 314 ? 22.132 7.123 -13.957 1.00 92.56 314 LEU A O 1
ATOM 2522 N N . ARG A 1 315 ? 20.631 7.930 -12.487 1.00 94.38 315 ARG A N 1
ATOM 2523 C CA . ARG A 1 315 ? 21.028 7.061 -11.361 1.00 94.38 315 ARG A CA 1
ATOM 2524 C C . ARG A 1 315 ? 20.817 5.579 -11.680 1.00 94.38 315 ARG A C 1
ATOM 2526 O O . ARG A 1 315 ? 21.626 4.752 -11.288 1.00 94.38 315 ARG A O 1
ATOM 2533 N N . MET A 1 316 ? 19.778 5.235 -12.441 1.00 93.75 316 MET A N 1
ATOM 2534 C CA . MET A 1 316 ? 19.536 3.853 -12.875 1.00 93.75 316 MET A CA 1
ATOM 2535 C C . MET A 1 316 ? 20.695 3.275 -13.706 1.00 93.75 316 MET A C 1
ATOM 2537 O O . MET A 1 316 ? 20.986 2.082 -13.621 1.00 93.75 316 MET A O 1
ATOM 2541 N N . THR A 1 317 ? 21.324 4.098 -14.550 1.00 89.38 317 THR A N 1
ATOM 2542 C CA . THR A 1 317 ? 22.324 3.656 -15.540 1.00 89.38 317 THR A CA 1
ATOM 2543 C C . THR A 1 317 ? 23.767 3.906 -15.125 1.00 89.38 317 THR A C 1
ATOM 2545 O O . THR A 1 317 ? 24.670 3.269 -15.662 1.00 89.38 317 THR A O 1
ATOM 2548 N N . ASP A 1 318 ? 23.995 4.830 -14.195 1.00 93.19 318 ASP A N 1
ATOM 2549 C CA . ASP A 1 318 ? 25.324 5.256 -13.773 1.00 93.19 318 ASP A CA 1
ATOM 2550 C C . ASP A 1 318 ? 25.721 4.569 -12.459 1.00 93.19 318 ASP A C 1
ATOM 2552 O O . ASP A 1 318 ? 25.293 4.957 -11.373 1.00 93.19 318 ASP A O 1
ATOM 2556 N N . ALA A 1 319 ? 26.567 3.541 -12.562 1.00 92.75 319 ALA A N 1
ATOM 2557 C CA . ALA A 1 319 ? 27.072 2.796 -11.410 1.00 92.75 319 ALA A CA 1
ATOM 2558 C C . ALA A 1 319 ? 28.066 3.590 -10.541 1.00 92.75 319 ALA A C 1
ATOM 2560 O O . ALA A 1 319 ? 28.385 3.145 -9.444 1.00 92.75 319 ALA A O 1
ATOM 2561 N N . VAL A 1 320 ? 28.567 4.739 -11.004 1.00 93.25 320 VAL A N 1
ATOM 2562 C CA . VAL A 1 320 ? 29.363 5.649 -10.167 1.00 93.25 320 VAL A CA 1
ATOM 2563 C C . VAL A 1 320 ? 28.428 6.499 -9.314 1.00 93.25 320 VAL A C 1
ATOM 2565 O O . VAL A 1 320 ? 28.664 6.662 -8.119 1.00 93.25 320 VAL A O 1
ATOM 2568 N N . ARG A 1 321 ? 27.348 7.011 -9.915 1.00 90.38 321 ARG A N 1
ATOM 2569 C CA . ARG A 1 321 ? 26.355 7.837 -9.214 1.00 90.38 321 ARG A CA 1
ATOM 2570 C C . ARG A 1 321 ? 25.469 7.034 -8.263 1.00 90.38 321 ARG A C 1
ATOM 25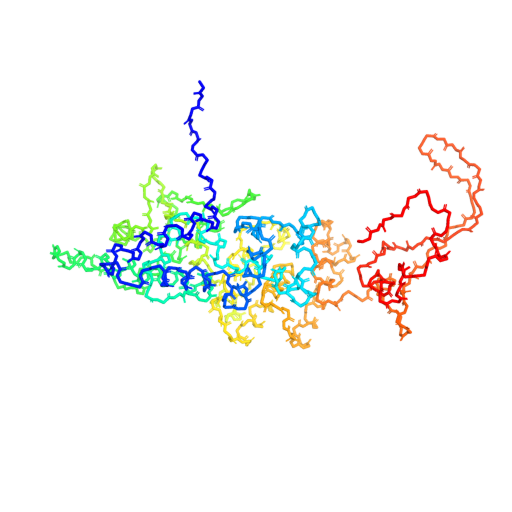72 O O . ARG A 1 321 ? 25.082 7.552 -7.223 1.00 90.38 321 ARG A O 1
ATOM 2579 N N . GLU A 1 322 ? 25.143 5.797 -8.620 1.00 94.62 322 GLU A N 1
ATOM 2580 C CA . GLU A 1 322 ? 24.387 4.867 -7.783 1.00 94.62 322 GLU A CA 1
ATOM 2581 C C . GLU A 1 322 ? 25.128 3.522 -7.729 1.00 94.62 322 GLU A C 1
ATOM 2583 O O . GLU A 1 322 ? 24.880 2.642 -8.560 1.00 94.62 322 GLU A O 1
ATOM 2588 N N . PRO A 1 323 ? 26.078 3.336 -6.798 1.00 93.75 323 PRO A N 1
ATOM 2589 C CA . PRO A 1 323 ? 26.924 2.143 -6.760 1.00 93.75 323 PRO A CA 1
ATOM 2590 C C . PRO A 1 323 ? 26.157 0.874 -6.389 1.00 93.75 323 PRO A C 1
ATOM 2592 O O . PRO A 1 323 ? 26.522 -0.225 -6.829 1.00 93.75 323 PRO A O 1
ATOM 2595 N N . VAL A 1 324 ? 25.050 0.998 -5.656 1.00 95.06 324 VAL A N 1
ATOM 2596 C CA . VAL A 1 324 ? 24.295 -0.155 -5.166 1.00 95.06 324 VAL A CA 1
ATOM 2597 C C . VAL A 1 324 ? 23.389 -0.722 -6.259 1.00 95.06 324 VAL A C 1
ATOM 2599 O O . VAL A 1 324 ? 22.460 -0.076 -6.739 1.00 95.06 324 VAL A O 1
ATOM 2602 N N . ALA A 1 325 ? 23.631 -1.979 -6.643 1.00 94.06 325 ALA A N 1
ATOM 2603 C CA . ALA A 1 325 ? 22.868 -2.647 -7.699 1.00 94.06 325 ALA A CA 1
ATOM 2604 C C . ALA A 1 325 ? 21.368 -2.759 -7.375 1.00 94.06 325 ALA A C 1
ATOM 2606 O O . ALA A 1 325 ? 20.542 -2.528 -8.255 1.00 94.06 325 ALA A O 1
ATOM 2607 N N . ASN A 1 326 ? 21.019 -3.045 -6.116 1.00 93.00 326 ASN A N 1
ATOM 2608 C CA . ASN A 1 326 ? 19.624 -3.125 -5.673 1.00 93.00 326 ASN A CA 1
ATOM 2609 C C . ASN A 1 326 ? 18.910 -1.771 -5.786 1.00 93.00 326 ASN A C 1
ATOM 2611 O O . ASN A 1 326 ? 17.769 -1.730 -6.232 1.00 93.00 326 ASN A O 1
ATOM 2615 N N . ALA A 1 327 ? 19.596 -0.665 -5.478 1.00 95.38 327 ALA A N 1
ATOM 2616 C CA . ALA A 1 327 ? 19.061 0.680 -5.661 1.00 95.38 327 ALA A CA 1
ATOM 2617 C C . ALA A 1 327 ? 18.777 0.966 -7.142 1.00 95.38 327 ALA A C 1
ATOM 2619 O O . ALA A 1 327 ? 17.682 1.399 -7.497 1.00 95.38 327 ALA A O 1
ATOM 2620 N N . ARG A 1 328 ? 19.721 0.641 -8.039 1.00 95.56 328 ARG A N 1
ATOM 2621 C CA . ARG A 1 328 ? 19.510 0.789 -9.492 1.00 95.56 328 ARG A CA 1
ATOM 2622 C C . ARG A 1 328 ? 18.354 -0.070 -10.008 1.00 95.56 328 ARG A C 1
ATOM 2624 O O . ARG A 1 328 ? 17.587 0.397 -10.849 1.00 95.56 328 ARG A O 1
ATOM 2631 N N . ALA A 1 329 ? 18.209 -1.298 -9.507 1.00 93.62 329 ALA A N 1
ATOM 2632 C CA . ALA A 1 329 ? 17.093 -2.176 -9.855 1.00 93.62 329 ALA A CA 1
ATOM 2633 C C . ALA A 1 329 ? 15.746 -1.592 -9.398 1.00 93.62 329 ALA A C 1
ATOM 2635 O O . ALA A 1 329 ? 14.809 -1.538 -10.195 1.00 93.62 329 ALA A O 1
ATOM 2636 N N . ALA A 1 330 ? 15.680 -1.079 -8.165 1.00 95.00 330 ALA A N 1
ATOM 2637 C CA . ALA A 1 330 ? 14.499 -0.409 -7.628 1.00 95.00 330 ALA A CA 1
ATOM 2638 C C . ALA A 1 330 ? 14.092 0.803 -8.484 1.00 95.00 330 ALA A C 1
ATOM 2640 O O . ALA A 1 330 ? 12.932 0.952 -8.875 1.00 95.00 330 ALA A O 1
ATOM 2641 N N . ILE A 1 331 ? 15.066 1.630 -8.880 1.00 96.62 331 ILE A N 1
ATOM 2642 C CA . ILE A 1 331 ? 14.822 2.744 -9.801 1.00 96.62 331 ILE A CA 1
ATOM 2643 C C . ILE A 1 331 ? 14.228 2.242 -11.125 1.00 96.62 331 ILE A C 1
ATOM 2645 O O . ILE A 1 331 ? 13.218 2.774 -11.587 1.00 96.62 331 ILE A O 1
ATOM 2649 N N . GLY A 1 332 ? 14.835 1.218 -11.733 1.00 93.69 332 GLY A N 1
ATOM 2650 C CA . GLY A 1 332 ? 14.379 0.684 -13.016 1.00 93.69 332 GLY A CA 1
ATOM 2651 C C . GLY A 1 332 ? 12.961 0.126 -12.974 1.00 93.69 332 GLY A C 1
ATOM 2652 O O . GLY A 1 332 ? 12.172 0.403 -13.878 1.00 93.69 332 GLY A O 1
ATOM 2653 N N . ASN A 1 333 ? 12.602 -0.575 -11.898 1.00 92.62 333 ASN A N 1
ATOM 2654 C CA . ASN A 1 333 ? 11.233 -1.039 -11.679 1.00 92.62 333 ASN A CA 1
ATOM 2655 C C . ASN A 1 333 ? 10.249 0.135 -11.660 1.00 92.62 333 ASN A C 1
ATOM 2657 O O . ASN A 1 333 ? 9.242 0.118 -12.373 1.00 92.62 333 ASN A O 1
ATOM 2661 N N . ALA A 1 334 ? 10.542 1.165 -10.863 1.00 96.12 334 ALA A N 1
ATOM 2662 C CA . ALA A 1 334 ? 9.676 2.327 -10.730 1.00 96.12 334 ALA A CA 1
ATOM 2663 C C . ALA A 1 334 ? 9.505 3.072 -12.063 1.00 96.12 334 ALA A C 1
ATOM 2665 O O . ALA A 1 334 ? 8.372 3.318 -12.483 1.00 96.12 334 ALA A O 1
ATOM 2666 N N . LEU A 1 335 ? 10.608 3.376 -12.756 1.00 95.50 335 LEU A N 1
ATOM 2667 C CA . LEU A 1 335 ? 10.581 4.077 -14.043 1.00 95.50 335 LEU A CA 1
ATOM 2668 C C . LEU A 1 335 ? 9.851 3.276 -15.124 1.00 95.50 335 LEU A C 1
ATOM 2670 O O . LEU A 1 335 ? 9.096 3.863 -15.899 1.00 95.50 335 LEU A O 1
ATOM 2674 N N . GLY A 1 336 ? 10.008 1.950 -15.145 1.00 91.38 336 GLY A N 1
ATOM 2675 C CA . GLY A 1 336 ? 9.270 1.076 -16.056 1.00 91.38 336 GLY A CA 1
ATOM 2676 C C . GLY A 1 336 ? 7.755 1.165 -15.855 1.00 91.38 336 GLY A C 1
ATOM 2677 O O . GLY A 1 336 ? 7.012 1.293 -16.824 1.00 91.38 336 GLY A O 1
ATOM 2678 N N . TYR A 1 337 ? 7.282 1.176 -14.604 1.00 91.94 337 TYR A N 1
ATOM 2679 C CA . TYR A 1 337 ? 5.852 1.342 -14.314 1.00 91.94 337 TYR A CA 1
ATOM 2680 C C . TYR A 1 337 ? 5.318 2.732 -14.662 1.00 91.94 337 TYR A C 1
ATOM 2682 O O . TYR A 1 337 ? 4.190 2.829 -15.141 1.00 91.94 337 TYR A O 1
ATOM 2690 N N . PHE A 1 338 ? 6.098 3.790 -14.427 1.00 94.38 338 PHE A N 1
ATOM 2691 C CA . PHE A 1 338 ? 5.717 5.148 -14.825 1.00 94.38 338 PHE A CA 1
ATOM 2692 C C . PHE A 1 338 ? 5.801 5.380 -16.343 1.00 94.38 338 PHE A C 1
ATOM 2694 O O . PHE A 1 338 ? 5.341 6.415 -16.816 1.00 94.38 338 PHE A O 1
ATOM 2701 N N . GLY A 1 339 ? 6.380 4.447 -17.109 1.00 91.88 339 GLY A N 1
ATOM 2702 C CA . GLY A 1 339 ? 6.614 4.618 -18.544 1.00 91.88 339 GLY A CA 1
ATOM 2703 C C . GLY A 1 339 ? 7.701 5.651 -18.859 1.00 91.88 339 GLY A C 1
ATOM 2704 O O . GLY A 1 339 ? 7.634 6.317 -19.886 1.00 91.88 339 GLY A O 1
ATOM 2705 N N . LEU A 1 340 ? 8.677 5.815 -17.959 1.00 93.94 340 LEU A N 1
ATOM 2706 C CA . LEU A 1 340 ? 9.726 6.841 -18.033 1.00 93.94 340 LEU A CA 1
ATOM 2707 C C . LEU A 1 340 ? 11.108 6.290 -18.398 1.00 93.94 340 LEU A C 1
ATOM 2709 O O . LEU A 1 340 ? 12.057 7.059 -18.527 1.00 93.94 340 LEU A O 1
ATOM 2713 N N . ASP A 1 341 ? 11.251 4.974 -18.553 1.00 91.25 341 ASP A N 1
ATOM 2714 C CA . ASP A 1 341 ? 12.485 4.401 -19.085 1.00 91.25 341 ASP A CA 1
ATOM 2715 C C . ASP A 1 341 ? 12.569 4.688 -20.591 1.00 91.25 341 ASP A C 1
ATOM 2717 O O . ASP A 1 341 ? 11.758 4.203 -21.375 1.00 91.25 341 ASP A O 1
ATOM 2721 N N . THR A 1 342 ? 13.538 5.508 -20.995 1.00 89.12 342 THR A N 1
ATOM 2722 C CA . THR A 1 342 ? 13.746 5.908 -22.395 1.00 89.12 342 THR A CA 1
ATOM 2723 C C . THR A 1 342 ? 15.018 5.308 -22.992 1.00 89.12 342 THR A C 1
ATOM 2725 O O . THR A 1 342 ? 15.546 5.828 -23.979 1.00 89.12 342 THR A O 1
ATOM 2728 N N . ARG A 1 343 ? 15.580 4.257 -22.381 1.00 90.38 343 ARG A N 1
ATOM 2729 C CA . ARG A 1 343 ? 16.780 3.608 -22.922 1.00 90.38 343 ARG A CA 1
ATOM 2730 C C . ARG A 1 343 ? 16.479 2.979 -24.282 1.00 90.38 343 ARG A C 1
ATOM 2732 O O . ARG A 1 343 ? 15.436 2.370 -24.495 1.00 90.38 343 ARG A O 1
ATOM 2739 N N . LYS A 1 344 ? 17.427 3.092 -25.210 1.00 91.06 344 LYS A N 1
ATOM 2740 C CA . LYS A 1 344 ? 17.340 2.435 -26.520 1.00 91.06 344 LYS A CA 1
ATOM 2741 C C . LYS A 1 344 ? 17.182 0.924 -26.335 1.00 91.06 344 LYS A C 1
ATOM 2743 O O . LYS A 1 344 ? 17.915 0.341 -25.541 1.00 91.06 344 LYS A O 1
ATOM 2748 N N . GLY A 1 345 ? 16.301 0.281 -27.097 1.00 92.62 345 GLY A N 1
ATOM 2749 C CA . GLY A 1 345 ? 16.212 -1.179 -27.104 1.00 92.62 345 GLY A CA 1
ATOM 2750 C C . GLY A 1 345 ? 15.277 -1.804 -26.058 1.00 92.62 345 GLY A C 1
ATOM 2751 O O . GLY A 1 345 ? 15.263 -3.028 -25.940 1.00 92.62 345 GLY A O 1
ATOM 2752 N N . ILE A 1 346 ? 14.545 -1.001 -25.272 1.00 91.75 346 ILE A N 1
ATOM 2753 C CA . ILE A 1 346 ? 13.643 -1.494 -24.206 1.00 91.75 346 ILE A CA 1
ATOM 2754 C C . ILE A 1 346 ? 12.150 -1.310 -24.532 1.00 91.75 346 ILE A C 1
ATOM 2756 O O . ILE A 1 346 ? 11.296 -1.942 -23.906 1.00 91.75 346 ILE A O 1
ATOM 2760 N N . GLY A 1 347 ? 11.833 -0.439 -25.495 1.00 92.69 347 GLY A N 1
ATOM 2761 C CA . GLY A 1 347 ? 10.471 -0.050 -25.859 1.00 92.69 347 GLY A CA 1
ATOM 2762 C C . GLY A 1 347 ? 10.029 -0.578 -27.223 1.00 92.69 347 GLY A C 1
ATOM 2763 O O . GLY A 1 347 ? 10.532 -1.588 -27.721 1.00 92.69 347 GLY A O 1
ATOM 2764 N N . LEU A 1 348 ? 9.077 0.131 -27.828 1.00 93.69 348 LEU A N 1
ATOM 2765 C CA . LEU A 1 348 ? 8.606 -0.098 -29.193 1.00 93.69 348 LEU A CA 1
ATOM 2766 C C . LEU A 1 348 ? 9.111 1.016 -30.114 1.00 93.69 348 LEU A C 1
ATOM 2768 O O . LEU A 1 348 ? 9.317 2.153 -29.687 1.00 93.69 348 LEU A O 1
ATOM 2772 N N . ARG A 1 349 ? 9.281 0.695 -31.392 1.00 93.69 349 ARG A N 1
ATOM 2773 C CA . ARG A 1 349 ? 9.509 1.675 -32.455 1.00 93.69 349 ARG A CA 1
ATOM 2774 C C . ARG A 1 349 ? 8.197 2.370 -32.837 1.00 93.69 349 ARG A C 1
ATOM 2776 O O . ARG A 1 349 ? 7.111 1.961 -32.436 1.00 93.69 349 ARG A O 1
ATOM 2783 N N . ALA A 1 350 ? 8.298 3.402 -33.676 1.00 92.50 350 ALA A N 1
ATOM 2784 C CA . ALA A 1 350 ? 7.141 4.148 -34.181 1.00 92.50 350 ALA A CA 1
ATOM 2785 C C . ALA A 1 350 ? 6.150 3.294 -35.003 1.00 92.50 350 ALA A C 1
ATOM 2787 O O . ALA A 1 350 ? 4.991 3.669 -35.130 1.00 92.50 350 ALA A O 1
ATOM 2788 N N . ASP A 1 351 ? 6.596 2.157 -35.546 1.00 93.56 351 ASP A N 1
ATOM 2789 C CA . ASP A 1 351 ? 5.766 1.174 -36.260 1.00 93.56 351 ASP A CA 1
ATOM 2790 C C . ASP A 1 351 ? 5.049 0.182 -35.315 1.00 93.56 351 ASP A C 1
ATOM 2792 O O . ASP A 1 351 ? 4.335 -0.701 -35.784 1.00 93.56 351 ASP A O 1
ATOM 2796 N N . GLY A 1 352 ? 5.234 0.311 -33.994 1.00 91.81 352 GLY A N 1
ATOM 2797 C CA . GLY A 1 352 ? 4.653 -0.570 -32.978 1.00 91.81 352 GLY A CA 1
ATOM 2798 C C . GLY A 1 352 ? 5.423 -1.874 -32.745 1.00 91.81 352 GLY A C 1
ATOM 2799 O O . GLY A 1 352 ? 5.039 -2.657 -31.879 1.00 91.81 352 GLY A O 1
ATOM 2800 N N . LEU A 1 353 ? 6.519 -2.120 -33.467 1.00 93.69 353 LEU A N 1
ATOM 2801 C CA . LEU A 1 353 ? 7.330 -3.325 -33.294 1.00 93.69 353 LEU A CA 1
ATOM 2802 C C . LEU A 1 353 ? 8.383 -3.146 -32.184 1.00 93.69 353 LEU A C 1
ATOM 2804 O O . LEU A 1 353 ? 8.861 -2.028 -31.975 1.00 93.69 353 LEU A O 1
ATOM 2808 N N . PRO A 1 354 ? 8.821 -4.229 -31.510 1.00 95.00 354 PRO A N 1
ATOM 2809 C CA . PRO A 1 354 ? 9.872 -4.162 -30.493 1.00 95.00 354 PRO A CA 1
ATOM 2810 C C . PRO A 1 354 ? 11.144 -3.466 -30.987 1.00 95.00 354 PRO A C 1
ATOM 2812 O O . PRO A 1 354 ? 11.764 -3.906 -31.959 1.00 95.00 354 PRO A O 1
ATOM 2815 N N . ASP A 1 355 ? 11.551 -2.389 -30.315 1.00 95.31 355 ASP A N 1
ATOM 2816 C CA . ASP A 1 355 ? 12.858 -1.767 -30.520 1.00 95.31 355 ASP A CA 1
ATOM 2817 C C . ASP A 1 355 ? 13.908 -2.621 -29.812 1.00 95.31 355 ASP A C 1
ATOM 2819 O O . ASP A 1 355 ? 13.968 -2.608 -28.590 1.00 95.31 355 ASP A O 1
ATOM 2823 N N . ILE A 1 356 ? 14.699 -3.400 -30.555 1.00 95.19 356 ILE A N 1
ATOM 2824 C CA . ILE A 1 356 ? 15.744 -4.266 -29.992 1.00 95.19 356 ILE A CA 1
ATOM 2825 C C . ILE A 1 356 ? 17.110 -3.667 -30.319 1.00 95.19 356 ILE A C 1
ATOM 2827 O O . ILE A 1 356 ? 17.483 -3.541 -31.488 1.00 95.19 356 ILE A O 1
ATOM 2831 N N . ASP A 1 357 ? 17.894 -3.351 -29.285 1.00 95.75 357 ASP A N 1
ATOM 2832 C CA . ASP A 1 357 ? 19.294 -2.962 -29.467 1.00 95.75 357 ASP A CA 1
ATOM 2833 C C . ASP A 1 357 ? 20.170 -4.209 -29.635 1.00 95.75 357 ASP A C 1
ATOM 2835 O O . ASP A 1 357 ? 20.611 -4.830 -28.664 1.00 95.75 357 ASP A O 1
ATOM 2839 N N . TRP A 1 358 ? 20.384 -4.599 -30.890 1.00 95.88 358 TRP A N 1
ATOM 2840 C CA . TRP A 1 358 ? 21.181 -5.765 -31.257 1.00 95.88 358 TRP A CA 1
ATOM 2841 C C . TRP A 1 358 ? 22.682 -5.516 -31.075 1.00 95.88 358 TRP A C 1
ATOM 2843 O O . TRP A 1 358 ? 23.287 -4.679 -31.750 1.00 95.88 358 TRP A O 1
ATOM 2853 N N . VAL A 1 359 ? 23.309 -6.306 -30.207 1.00 96.94 359 VAL A N 1
ATOM 2854 C CA . VAL A 1 359 ? 24.757 -6.322 -29.988 1.00 96.94 359 VAL A CA 1
ATOM 2855 C C . VAL A 1 359 ? 25.386 -7.369 -30.896 1.00 96.94 359 VAL A C 1
ATOM 2857 O O . VAL A 1 359 ? 25.067 -8.553 -30.806 1.00 96.94 359 VAL A O 1
ATOM 2860 N N . LYS A 1 360 ? 26.297 -6.933 -31.771 1.00 97.06 360 LYS A N 1
ATOM 2861 C CA . LYS A 1 360 ? 27.065 -7.821 -32.649 1.00 97.06 360 LYS A CA 1
ATOM 2862 C C . LYS A 1 360 ? 28.111 -8.588 -31.842 1.00 97.06 360 LYS A C 1
ATOM 2864 O O . LYS A 1 360 ? 28.988 -7.968 -31.242 1.00 97.06 360 LYS A O 1
ATOM 2869 N N . ILE A 1 361 ? 28.069 -9.914 -31.912 1.00 95.00 361 ILE A N 1
ATOM 2870 C CA . ILE A 1 361 ? 29.088 -10.811 -31.370 1.00 95.00 361 ILE A CA 1
ATOM 2871 C C . ILE A 1 361 ? 29.909 -11.358 -32.546 1.00 95.00 361 ILE A C 1
ATOM 2873 O O . ILE A 1 361 ? 29.375 -12.117 -33.362 1.00 95.00 361 ILE A O 1
ATOM 2877 N N . PRO A 1 362 ? 31.175 -10.930 -32.713 1.00 94.81 362 PRO A N 1
ATOM 2878 C CA . PRO A 1 362 ? 32.013 -11.402 -33.808 1.00 94.81 362 PRO A CA 1
ATOM 2879 C C . PRO A 1 362 ? 32.307 -12.900 -33.669 1.00 94.81 362 PRO A C 1
ATOM 2881 O O . PRO A 1 362 ? 32.273 -13.457 -32.574 1.00 94.81 362 PRO A O 1
ATOM 2884 N N . SER A 1 363 ? 32.627 -13.545 -34.790 1.00 94.94 363 SER A N 1
ATOM 2885 C CA . SER A 1 363 ? 33.088 -14.934 -34.781 1.00 94.94 363 SER A CA 1
ATOM 2886 C C . SER A 1 363 ? 34.395 -15.058 -33.992 1.00 94.94 363 SER A C 1
ATOM 2888 O O . SER A 1 363 ? 35.298 -14.236 -34.154 1.00 94.94 363 SER A O 1
ATOM 2890 N N . GLY A 1 364 ? 34.495 -16.082 -33.148 1.00 92.19 364 GLY A N 1
ATOM 2891 C CA . GLY A 1 364 ? 35.679 -16.363 -32.345 1.00 92.19 364 GLY A CA 1
ATOM 2892 C C . GLY A 1 364 ? 35.496 -17.627 -31.516 1.00 92.19 364 GLY A C 1
ATOM 2893 O O . GLY A 1 364 ? 34.368 -18.027 -31.227 1.00 92.19 364 GLY A O 1
ATOM 2894 N N . ALA A 1 365 ? 36.611 -18.269 -31.164 1.00 90.12 365 ALA A N 1
ATOM 2895 C CA . ALA A 1 365 ? 36.602 -19.358 -30.194 1.00 90.12 365 ALA A CA 1
ATOM 2896 C C . ALA A 1 365 ? 36.084 -18.841 -28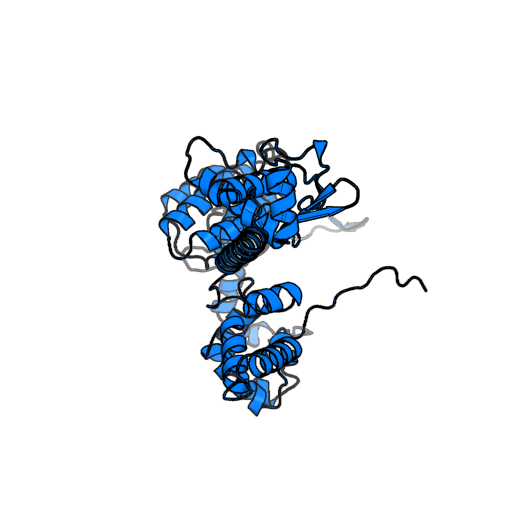.845 1.00 90.12 365 ALA A C 1
ATOM 2898 O O . ALA A 1 365 ? 36.341 -17.693 -28.475 1.00 90.12 365 ALA A O 1
ATOM 2899 N N . PHE A 1 366 ? 35.359 -19.684 -28.117 1.00 89.06 366 PHE A N 1
ATOM 2900 C CA . PHE A 1 366 ? 34.748 -19.311 -26.843 1.00 89.06 366 PHE A CA 1
ATOM 2901 C C . PHE A 1 366 ? 34.913 -20.420 -25.807 1.00 89.06 366 PHE A C 1
ATOM 2903 O O . PHE A 1 366 ? 35.224 -21.565 -26.138 1.00 89.06 366 PHE A O 1
ATOM 2910 N N . ILE A 1 367 ? 34.724 -20.052 -24.543 1.00 91.62 367 ILE A N 1
ATOM 2911 C CA . ILE A 1 367 ? 34.728 -20.978 -23.415 1.00 91.62 367 ILE A CA 1
ATOM 2912 C C . ILE A 1 367 ? 33.282 -21.163 -22.978 1.00 91.62 367 ILE A C 1
ATOM 2914 O O . ILE A 1 367 ? 32.565 -20.182 -22.769 1.00 91.62 367 ILE A O 1
ATOM 2918 N N . TYR A 1 368 ? 32.863 -22.413 -22.833 1.00 88.50 368 TYR A N 1
ATOM 2919 C CA . TYR A 1 368 ? 31.592 -22.757 -22.215 1.00 88.50 368 TYR A CA 1
ATOM 2920 C C . TYR A 1 368 ? 31.858 -23.793 -21.133 1.00 88.50 368 TYR A C 1
ATOM 2922 O O . TYR A 1 368 ? 32.481 -24.822 -21.375 1.00 88.50 368 TYR A O 1
ATOM 2930 N N . GLN A 1 369 ? 31.432 -23.479 -19.910 1.00 90.94 369 GLN A N 1
ATOM 2931 C CA . GLN A 1 369 ? 31.843 -24.208 -18.710 1.00 90.94 369 GLN A CA 1
ATOM 2932 C C . GLN A 1 369 ? 33.379 -24.260 -18.592 1.00 90.94 369 GLN A C 1
ATOM 2934 O O . GLN A 1 369 ? 33.995 -23.211 -18.414 1.00 90.94 369 GLN A O 1
ATOM 2939 N N . ALA A 1 370 ? 33.989 -25.444 -18.673 1.00 91.94 370 ALA A N 1
ATOM 2940 C CA . ALA A 1 370 ? 35.436 -25.629 -18.558 1.00 91.94 370 ALA A CA 1
ATOM 2941 C C . ALA A 1 370 ? 36.139 -25.862 -19.908 1.00 91.94 370 ALA A C 1
ATOM 2943 O O . ALA A 1 370 ? 37.369 -25.889 -19.947 1.00 91.94 370 ALA A O 1
ATOM 2944 N N . ASP A 1 371 ? 35.385 -26.000 -21.003 1.00 93.19 371 ASP A N 1
ATOM 2945 C CA . ASP A 1 371 ? 35.918 -26.447 -22.287 1.00 93.19 371 ASP A CA 1
ATOM 2946 C C . ASP A 1 371 ? 36.014 -25.310 -23.308 1.00 93.19 371 ASP A C 1
ATOM 2948 O O . ASP A 1 371 ? 35.218 -24.364 -23.337 1.00 93.19 371 ASP A O 1
ATOM 2952 N N . SER A 1 372 ? 37.023 -25.413 -24.176 1.00 91.25 372 SER A N 1
ATOM 2953 C CA . SER A 1 372 ? 37.173 -24.540 -25.336 1.00 91.25 372 SER A CA 1
ATOM 2954 C C . SER A 1 372 ? 36.387 -25.107 -26.513 1.00 91.25 372 SER A C 1
ATOM 2956 O O . SER A 1 372 ? 36.541 -26.274 -26.875 1.00 91.25 372 SER A O 1
ATOM 2958 N N . HIS A 1 373 ? 35.568 -24.263 -27.133 1.00 92.50 373 HIS A N 1
ATOM 2959 C CA . HIS A 1 373 ? 34.725 -24.629 -28.263 1.00 92.50 373 HIS A CA 1
ATOM 2960 C C . HIS A 1 373 ? 35.162 -23.916 -29.553 1.00 92.50 373 HIS A C 1
ATOM 2962 O O . HIS A 1 373 ? 35.693 -22.796 -29.502 1.00 92.50 373 HIS A O 1
ATOM 2968 N N . PRO A 1 374 ? 34.938 -24.544 -30.727 1.00 90.25 374 PRO A N 1
ATOM 2969 C CA . PRO A 1 374 ? 35.234 -23.937 -32.021 1.00 90.25 374 PRO A CA 1
ATOM 2970 C C . PRO A 1 374 ? 34.415 -22.662 -32.246 1.00 90.25 374 PRO A C 1
ATOM 2972 O O . PRO A 1 374 ? 33.371 -22.451 -31.631 1.00 90.25 374 PRO A O 1
ATOM 2975 N N . ALA A 1 375 ? 34.889 -21.807 -33.151 1.00 91.12 375 ALA A N 1
ATOM 2976 C CA . ALA A 1 375 ? 34.257 -20.522 -33.404 1.00 91.12 375 ALA A CA 1
ATOM 2977 C C . ALA A 1 375 ? 32.829 -20.667 -33.947 1.00 91.12 375 ALA A C 1
ATOM 2979 O O . ALA A 1 375 ? 32.587 -21.390 -34.914 1.00 91.12 375 ALA A O 1
ATOM 2980 N N . LEU A 1 376 ? 31.896 -19.919 -33.359 1.00 89.81 376 LEU A N 1
ATOM 2981 C CA . LEU A 1 376 ? 30.568 -19.732 -33.937 1.00 89.81 376 LEU A CA 1
ATOM 2982 C C . LEU A 1 376 ? 30.632 -18.676 -35.051 1.00 89.81 376 LEU A C 1
ATOM 2984 O O . LEU A 1 376 ? 31.476 -17.773 -34.984 1.00 89.81 376 LEU A O 1
ATOM 2988 N N . PRO A 1 377 ? 29.751 -18.738 -36.067 1.00 93.81 377 PRO A N 1
ATOM 2989 C CA . PRO A 1 377 ? 29.537 -17.619 -36.980 1.00 93.81 377 PRO A CA 1
ATOM 2990 C C . PRO A 1 377 ? 29.196 -16.340 -36.210 1.00 93.81 377 PRO A C 1
ATOM 2992 O O . PRO A 1 377 ? 28.717 -16.399 -35.084 1.00 93.81 377 PRO A O 1
ATOM 2995 N N . THR A 1 378 ? 29.411 -15.172 -36.820 1.00 95.94 378 THR A N 1
ATOM 2996 C CA . THR A 1 378 ? 28.970 -13.902 -36.217 1.00 95.94 378 THR A CA 1
ATOM 2997 C C . THR A 1 378 ? 27.461 -13.935 -35.980 1.00 95.94 378 THR A C 1
ATOM 2999 O O . THR A 1 378 ? 26.706 -14.257 -36.897 1.00 95.94 378 THR A O 1
ATOM 3002 N N . PHE A 1 379 ? 27.029 -13.564 -34.778 1.00 94.62 379 PHE A N 1
ATOM 3003 C CA . PHE A 1 379 ? 25.618 -13.520 -34.395 1.00 94.62 379 PHE A CA 1
ATOM 3004 C C . PHE A 1 379 ? 25.298 -12.234 -33.632 1.00 94.62 379 PHE A C 1
ATOM 3006 O O . PHE A 1 379 ? 26.180 -11.422 -33.348 1.00 94.62 379 PHE A O 1
ATOM 3013 N N . TYR A 1 380 ? 24.019 -12.025 -33.339 1.00 96.06 380 TYR A N 1
ATOM 3014 C CA . TYR A 1 380 ? 23.539 -10.857 -32.614 1.00 96.06 380 TYR A CA 1
ATOM 3015 C C . TYR A 1 380 ? 22.731 -11.303 -31.404 1.00 96.06 380 TYR A C 1
ATOM 3017 O O . TYR A 1 380 ? 21.968 -12.263 -31.482 1.00 96.06 380 TYR A O 1
ATOM 3025 N N . VAL A 1 381 ? 22.893 -10.589 -30.294 1.00 95.25 381 VAL A N 1
ATOM 3026 C CA . VAL A 1 381 ? 22.116 -10.797 -29.066 1.00 95.25 381 VAL A CA 1
ATOM 3027 C C . VAL A 1 381 ? 21.519 -9.463 -28.649 1.00 95.25 381 VAL A C 1
ATOM 3029 O O . VAL A 1 381 ? 22.164 -8.424 -28.790 1.00 95.25 381 VAL A O 1
ATOM 3032 N N . ALA A 1 382 ? 20.281 -9.467 -28.166 1.00 95.50 382 ALA A N 1
ATOM 3033 C CA . ALA A 1 382 ? 19.671 -8.269 -27.606 1.00 95.50 382 ALA A CA 1
ATOM 3034 C C . ALA A 1 382 ? 20.471 -7.792 -26.382 1.00 95.50 382 ALA A C 1
ATOM 3036 O O . ALA A 1 382 ? 20.848 -8.597 -25.530 1.00 95.50 382 ALA A O 1
ATOM 3037 N N . ARG A 1 383 ? 20.724 -6.481 -26.270 1.00 94.06 383 ARG A N 1
ATOM 3038 C CA . ARG A 1 383 ? 21.414 -5.911 -25.098 1.00 94.06 383 ARG A CA 1
ATOM 3039 C C . ARG A 1 383 ? 20.658 -6.167 -23.791 1.00 94.06 383 ARG A C 1
ATOM 3041 O O . ARG A 1 383 ? 21.285 -6.310 -22.744 1.00 94.06 383 ARG A O 1
ATOM 3048 N N . TYR A 1 384 ? 19.331 -6.189 -23.862 1.00 91.38 384 TYR A N 1
ATOM 3049 C CA . TYR A 1 384 ? 18.432 -6.342 -22.726 1.00 91.38 384 TYR A CA 1
ATOM 3050 C C . TYR A 1 384 ? 17.514 -7.554 -22.928 1.00 91.38 384 TYR A C 1
ATOM 3052 O O . TYR A 1 384 ? 17.238 -7.917 -24.076 1.00 91.38 384 TYR A O 1
ATOM 3060 N N . PRO A 1 385 ? 17.013 -8.170 -21.842 1.00 92.06 385 PRO A N 1
ATOM 3061 C CA . PRO A 1 385 ? 15.898 -9.107 -21.927 1.00 92.06 385 PRO A CA 1
ATOM 3062 C C . PRO A 1 385 ? 14.669 -8.460 -22.577 1.00 92.06 385 PRO A C 1
ATOM 3064 O O . PRO A 1 385 ? 14.479 -7.247 -22.478 1.00 92.06 385 PRO A O 1
ATOM 3067 N N . VAL A 1 386 ? 13.815 -9.283 -23.192 1.00 92.75 386 VAL A N 1
ATOM 3068 C CA . VAL A 1 386 ? 12.527 -8.831 -23.738 1.00 92.75 386 VAL A CA 1
ATOM 3069 C C . VAL A 1 386 ? 11.688 -8.232 -22.611 1.00 92.75 386 VAL A C 1
ATOM 3071 O O . VAL A 1 386 ? 11.482 -8.867 -21.576 1.00 92.75 386 VAL A O 1
ATOM 3074 N N . THR A 1 387 ? 11.216 -7.002 -22.803 1.00 90.81 387 THR A N 1
ATOM 3075 C CA . THR A 1 387 ? 10.404 -6.300 -21.802 1.00 90.81 387 THR A CA 1
ATOM 3076 C C . THR A 1 387 ? 8.926 -6.672 -21.911 1.00 90.81 387 THR A C 1
ATOM 3078 O O . THR A 1 387 ? 8.457 -7.134 -22.950 1.00 90.81 387 THR A O 1
ATOM 3081 N N . ASN A 1 388 ? 8.148 -6.407 -20.855 1.00 89.94 388 ASN A N 1
ATOM 3082 C CA . ASN A 1 388 ? 6.704 -6.669 -20.869 1.00 89.94 388 ASN A CA 1
ATOM 3083 C C . ASN A 1 388 ? 5.976 -5.907 -21.986 1.00 89.94 388 ASN A C 1
ATOM 3085 O O . ASN A 1 388 ? 5.055 -6.455 -22.577 1.00 89.94 388 ASN A O 1
ATOM 3089 N N . VAL A 1 389 ? 6.387 -4.674 -22.313 1.00 89.56 389 VAL A N 1
ATOM 3090 C CA . VAL A 1 389 ? 5.760 -3.905 -23.404 1.00 89.56 389 VAL A CA 1
ATOM 3091 C C . VAL A 1 389 ? 6.091 -4.494 -24.780 1.00 89.56 389 VAL A C 1
ATOM 3093 O O . VAL A 1 389 ? 5.223 -4.567 -25.644 1.00 89.56 389 VAL A O 1
ATOM 3096 N N . GLN A 1 390 ? 7.319 -4.986 -24.972 1.00 93.50 390 GLN A N 1
ATOM 3097 C CA . GLN A 1 390 ? 7.724 -5.673 -26.201 1.00 93.50 390 GLN A CA 1
ATOM 3098 C C . GLN A 1 390 ? 7.009 -7.016 -26.359 1.00 93.50 390 GLN A C 1
ATOM 3100 O O . GLN A 1 390 ? 6.577 -7.358 -27.458 1.00 93.50 390 GLN A O 1
ATOM 3105 N N . PHE A 1 391 ? 6.857 -7.763 -25.263 1.00 93.06 391 PHE A N 1
ATOM 3106 C CA . PHE A 1 391 ? 6.105 -9.012 -25.259 1.00 93.06 391 PHE A CA 1
ATOM 3107 C C . PHE A 1 391 ? 4.611 -8.777 -25.503 1.00 93.06 391 PHE A C 1
ATOM 3109 O O . PHE A 1 391 ? 4.003 -9.494 -26.292 1.00 93.06 391 PHE A O 1
ATOM 3116 N N . GLN A 1 392 ? 4.026 -7.731 -24.913 1.00 91.06 392 GLN A N 1
ATOM 3117 C CA . GLN A 1 392 ? 2.627 -7.377 -25.154 1.00 91.06 392 GLN A CA 1
ATOM 3118 C C . GLN A 1 392 ? 2.359 -7.096 -26.638 1.00 91.06 392 GLN A C 1
ATOM 3120 O O . GLN A 1 392 ? 1.368 -7.584 -27.166 1.00 91.06 392 GLN A O 1
ATOM 3125 N N . ALA A 1 393 ? 3.273 -6.419 -27.345 1.00 93.12 393 ALA A N 1
ATOM 3126 C CA . ALA A 1 393 ? 3.136 -6.193 -28.788 1.00 93.12 393 ALA A CA 1
ATOM 3127 C C . ALA A 1 393 ? 3.067 -7.504 -29.601 1.00 93.12 393 ALA A C 1
ATOM 3129 O O . ALA A 1 393 ? 2.362 -7.577 -30.606 1.00 93.12 393 ALA A O 1
ATOM 3130 N N . PHE A 1 394 ? 3.764 -8.557 -29.163 1.00 90.44 394 PHE A N 1
ATOM 3131 C CA . PHE A 1 394 ? 3.657 -9.890 -29.762 1.00 90.44 394 PHE A CA 1
ATOM 3132 C C . PHE A 1 394 ? 2.286 -10.534 -29.505 1.00 90.44 394 PHE A C 1
ATOM 3134 O O . PHE A 1 394 ? 1.702 -11.114 -30.424 1.00 90.44 394 PHE A O 1
ATOM 3141 N N . ILE A 1 395 ? 1.756 -10.407 -28.285 1.00 89.50 395 ILE A N 1
ATOM 3142 C CA . ILE A 1 395 ? 0.414 -10.896 -27.934 1.00 89.50 395 ILE A CA 1
ATOM 3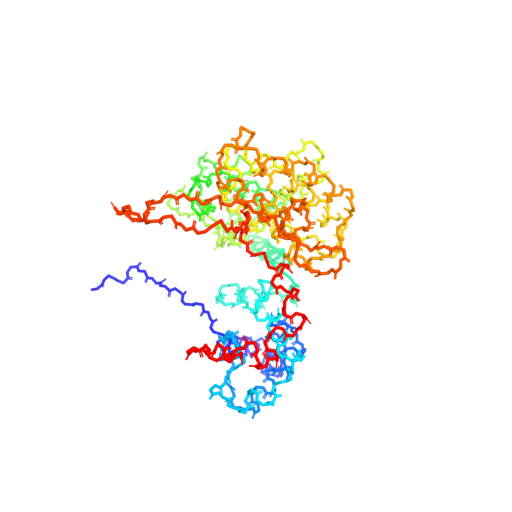143 C C . ILE A 1 395 ? -0.656 -10.172 -28.754 1.00 89.50 395 ILE A C 1
ATOM 3145 O O . ILE A 1 395 ? -1.484 -10.825 -29.391 1.00 89.50 395 ILE A O 1
ATOM 3149 N N . ASP A 1 396 ? -0.594 -8.842 -28.803 1.00 88.69 396 ASP A N 1
ATOM 3150 C CA . ASP A 1 396 ? -1.552 -7.988 -29.515 1.00 88.69 396 ASP A CA 1
ATOM 3151 C C . ASP A 1 396 ? -1.550 -8.257 -31.030 1.00 88.69 396 ASP A C 1
ATOM 3153 O O . ASP A 1 396 ? -2.584 -8.148 -31.688 1.00 88.69 396 ASP A O 1
ATOM 3157 N N . ALA A 1 397 ? -0.410 -8.682 -31.584 1.00 88.75 397 ALA A N 1
ATOM 3158 C CA . ALA A 1 397 ? -0.281 -9.121 -32.973 1.00 88.75 397 ALA A CA 1
ATOM 3159 C C . ALA A 1 397 ? -0.829 -10.542 -33.236 1.00 88.75 397 ALA A C 1
ATOM 3161 O O . ALA A 1 397 ? -0.684 -11.064 -34.343 1.00 88.75 397 ALA A O 1
ATOM 3162 N N . GLY A 1 398 ? -1.438 -11.193 -32.238 1.00 87.50 398 GLY A N 1
ATOM 3163 C CA . GLY A 1 398 ? -1.967 -12.551 -32.353 1.00 87.50 398 GLY A CA 1
ATOM 3164 C C . GLY A 1 398 ? -0.882 -13.629 -32.338 1.00 87.50 398 GLY A C 1
ATOM 3165 O O . GLY A 1 398 ? -1.059 -14.673 -32.966 1.00 87.50 398 GLY A O 1
ATOM 3166 N N . GLY A 1 399 ? 0.231 -13.398 -31.629 1.00 85.06 399 GLY A N 1
ATOM 3167 C CA . GLY A 1 399 ? 1.408 -14.276 -31.561 1.00 85.06 399 GLY A CA 1
ATOM 3168 C C . GLY A 1 399 ? 1.101 -15.775 -31.425 1.00 85.06 399 GLY A C 1
ATOM 3169 O O . GLY A 1 399 ? 1.722 -16.607 -32.086 1.00 85.06 399 GLY A O 1
ATOM 3170 N N . TYR A 1 400 ? 0.084 -16.135 -30.640 1.00 82.19 400 TYR A N 1
ATOM 3171 C CA . TYR A 1 400 ? -0.325 -17.530 -30.420 1.00 82.19 400 TYR A CA 1
ATOM 3172 C C . TYR A 1 400 ? -1.381 -18.073 -31.393 1.00 82.19 400 TYR A C 1
ATOM 3174 O O . TYR A 1 400 ? -1.590 -19.288 -31.469 1.00 82.19 400 TYR A O 1
ATOM 3182 N N . GLN A 1 401 ? -2.042 -17.199 -32.151 1.00 83.75 401 GLN A N 1
ATOM 3183 C CA . GLN A 1 401 ? -3.201 -17.545 -32.980 1.00 83.75 401 GLN A CA 1
ATOM 3184 C C . GLN A 1 401 ? -2.788 -18.257 -34.271 1.00 83.75 401 GLN A C 1
ATOM 3186 O O . GLN A 1 401 ? -3.500 -19.133 -34.766 1.00 83.75 401 GLN A O 1
ATOM 3191 N N . ASN A 1 402 ? -1.611 -17.932 -34.814 1.00 83.06 402 ASN A N 1
ATOM 3192 C CA . ASN A 1 402 ? -1.122 -18.560 -36.034 1.00 83.06 402 ASN A CA 1
ATOM 3193 C C . ASN A 1 402 ? -0.427 -19.896 -35.739 1.00 83.06 402 ASN A C 1
ATOM 3195 O O . ASN A 1 402 ? 0.773 -19.952 -35.477 1.00 83.06 402 ASN A O 1
ATOM 3199 N N . ALA A 1 403 ? -1.176 -20.994 -35.852 1.00 82.56 403 ALA A N 1
ATOM 3200 C CA . ALA A 1 403 ? -0.676 -22.350 -35.616 1.00 82.56 403 ALA A CA 1
ATOM 3201 C C . ALA A 1 403 ? 0.542 -22.741 -36.481 1.00 82.56 403 ALA A C 1
ATOM 3203 O O . ALA A 1 403 ? 1.272 -23.657 -36.109 1.00 82.56 403 ALA A O 1
ATOM 3204 N N . ALA A 1 404 ? 0.787 -22.069 -37.613 1.00 85.12 404 ALA A N 1
ATOM 3205 C CA . ALA A 1 404 ? 1.947 -22.356 -38.454 1.00 85.12 404 ALA A CA 1
ATOM 3206 C C . ALA A 1 404 ? 3.281 -21.990 -37.780 1.00 85.12 404 ALA A C 1
ATOM 3208 O O . ALA A 1 404 ? 4.275 -22.659 -38.041 1.00 85.12 404 ALA A O 1
ATOM 3209 N N . TRP A 1 405 ? 3.308 -20.979 -36.901 1.00 81.75 405 TRP A N 1
ATOM 3210 C CA . TRP A 1 405 ? 4.525 -20.553 -36.190 1.00 81.75 405 TRP A CA 1
ATOM 3211 C C . TRP A 1 405 ? 4.961 -21.514 -35.081 1.00 81.75 405 TRP A C 1
ATOM 3213 O O . TRP A 1 405 ? 6.091 -21.439 -34.615 1.00 81.75 405 TRP A O 1
ATOM 3223 N N . TRP A 1 406 ? 4.073 -22.423 -34.683 1.00 83.44 406 TRP A N 1
ATOM 3224 C CA . TRP A 1 406 ? 4.275 -23.347 -33.564 1.00 83.44 406 TRP A CA 1
ATOM 3225 C C . TRP A 1 406 ? 4.362 -24.804 -34.015 1.00 83.44 406 TRP A C 1
ATOM 3227 O O . TRP A 1 406 ? 4.375 -25.714 -33.186 1.00 83.44 406 TRP A O 1
ATOM 3237 N N . ARG A 1 407 ? 4.368 -25.038 -35.332 1.00 81.00 407 ARG A N 1
ATOM 3238 C CA . ARG A 1 407 ? 4.535 -26.374 -35.898 1.00 81.00 407 ARG A CA 1
ATOM 3239 C C . ARG A 1 407 ? 5.929 -26.885 -35.512 1.00 81.00 407 ARG A C 1
ATOM 3241 O O . ARG A 1 407 ? 6.888 -26.126 -35.552 1.00 81.00 407 ARG A O 1
ATOM 3248 N N . ASP A 1 408 ? 6.009 -28.151 -35.111 1.00 83.56 408 ASP A N 1
ATOM 3249 C CA . ASP A 1 408 ? 7.245 -28.866 -34.744 1.00 83.56 408 ASP A CA 1
ATOM 3250 C C . ASP A 1 408 ? 7.859 -28.533 -33.367 1.00 83.56 408 ASP A C 1
ATOM 3252 O O . ASP A 1 408 ? 8.921 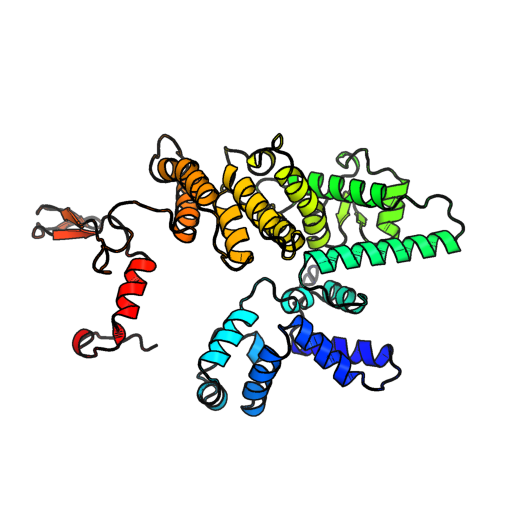-29.056 -33.024 1.00 83.56 408 ASP A O 1
ATOM 3256 N N . LEU A 1 409 ? 7.179 -27.744 -32.527 1.00 78.81 409 LEU A N 1
ATOM 3257 C CA . LEU A 1 409 ? 7.526 -27.650 -31.105 1.00 78.81 409 LEU A CA 1
ATOM 3258 C C . LEU A 1 409 ? 7.038 -28.894 -30.352 1.00 78.81 409 LEU A C 1
ATOM 3260 O O . LEU A 1 409 ? 5.891 -29.310 -30.502 1.00 78.81 409 LEU A O 1
ATOM 3264 N N . ALA A 1 410 ? 7.917 -29.473 -29.530 1.00 73.38 410 ALA A N 1
ATOM 3265 C CA . ALA A 1 410 ? 7.643 -30.701 -28.779 1.00 73.38 410 ALA A CA 1
ATOM 3266 C C . ALA A 1 410 ? 6.493 -30.550 -27.767 1.00 73.38 410 ALA A C 1
ATOM 3268 O O . ALA A 1 410 ? 5.758 -31.503 -27.526 1.00 73.38 410 ALA A O 1
ATOM 3269 N N . GLU A 1 411 ? 6.312 -29.348 -27.218 1.00 65.75 411 GLU A N 1
ATOM 3270 C CA . GLU A 1 411 ? 5.210 -28.991 -26.330 1.00 65.75 411 GLU A CA 1
ATOM 3271 C C . GLU A 1 411 ? 4.675 -27.612 -26.711 1.00 65.75 411 GLU A C 1
ATOM 3273 O O . GLU A 1 411 ? 5.431 -26.694 -27.042 1.00 65.75 411 GLU A O 1
ATOM 3278 N N . ARG A 1 412 ? 3.351 -27.465 -26.650 1.00 62.59 412 ARG A N 1
ATOM 3279 C CA . ARG A 1 412 ? 2.671 -26.185 -26.824 1.00 62.59 412 ARG A CA 1
ATOM 3280 C C . ARG A 1 412 ? 2.078 -25.792 -25.480 1.00 62.59 412 ARG A C 1
ATOM 3282 O O . ARG A 1 412 ? 1.252 -26.528 -24.952 1.00 62.59 412 ARG A O 1
ATOM 3289 N N . ILE A 1 413 ? 2.474 -24.635 -24.958 1.00 54.56 413 ILE A N 1
ATOM 3290 C CA . ILE A 1 413 ? 1.763 -23.997 -23.848 1.00 54.56 413 ILE A CA 1
ATOM 3291 C C . ILE A 1 413 ? 0.413 -23.559 -24.428 1.00 54.56 413 ILE A C 1
ATOM 3293 O O . ILE A 1 413 ? 0.363 -22.676 -25.286 1.00 54.56 413 ILE A O 1
ATOM 3297 N N . GLN A 1 414 ? -0.649 -24.284 -24.081 1.00 50.78 414 GLN A N 1
ATOM 3298 C CA . GLN A 1 414 ? -2.024 -23.877 -24.365 1.00 50.78 414 GLN A CA 1
ATOM 3299 C C . GLN A 1 414 ? -2.450 -22.927 -23.239 1.00 50.78 414 GLN A C 1
ATOM 3301 O O . GLN A 1 414 ? -2.153 -23.213 -22.080 1.00 50.78 414 GLN A O 1
ATOM 3306 N N . GLU A 1 415 ? -3.032 -21.781 -23.600 1.00 51.62 415 GLU A N 1
ATOM 3307 C CA . GLU A 1 415 ? -3.660 -20.851 -22.646 1.00 51.62 415 GLU A CA 1
ATOM 3308 C C . GLU A 1 415 ? -4.983 -21.392 -22.116 1.00 51.62 415 GLU A C 1
ATOM 3310 O O . GLU A 1 415 ? -5.718 -22.016 -22.925 1.00 51.62 415 GLU A O 1
#

Foldseek 3Di:
DDPPDDPDFFAALVRLLVVQLVLQCVVPVNPCSNVVSVQLSQLLQPHDLLVVLVVQCVVLVDDPRCLLPDPAQDVVSVSSVVRQDPVSRVVSCCRSVQPFRNVNVCSPVVLSVLCSVAPDHDSGLLSSLVSSLVVLLVVLQVVCVVVVNPLRDDSVLLLVLLLQQLQLQLVVQDLPQATRFKDAPVSRDPSCDPSSVVSCVSSQQWDQDPNIIGGNDNSNSLSSPLVVLLVLLVDPVRALCVNQPQVGNLGHRNCLVSLLSNLVNCPPVPVSNLSSLLRNLRRALLSSQSNCVSVVVDDHDPVSLVSSLVVQQCLLPDCVNPVDPSSSVRSVVSCVSSVNHPDAAAAADPVLAGRFDWDKDDWDWDDDDHDIDHTDHIDTDGPDPHYPNNVVSCVVVVVPVPVVVVPPDPDDDDD